Protein AF-A0A7C2PNK9-F1 (afdb_monomer)

Nearest PDB structures (foldseek):
  4p72-assembly1_A  TM=8.363E-01  e=4.942E-32  Pseudomonas aeruginosa PAO1
  7k9m-assembly1_B  TM=7.824E-01  e=2.332E-27  Mycobacterium tuberculosis H37Rv
  7db7-assembly1_B  TM=7.579E-01  e=1.182E-26  Mycobacterium tuberculosis H37Rv
  2rhs-assembly1_B  TM=7.890E-01  e=1.233E-25  Staphylococcus haemolyticus
  3bu2-assembly1_D  TM=7.038E-01  e=2.468E-10  Staphylococcus saprophyticus subsp. saprophyticus ATCC 15305 = NCTC 7292

Secondary structure (DSSP, 8-state):
-EEEHHHHTTTB--TT--HHHHHHHHHHTT-EEEEEEE--PPTTEEEEEEEEEEE-TT-TT-EEEEEE-SS-EEEEEE--GGGGG-SEEEEEETT-EETTTEE---EEETTEEE-EEEPPTGGGTPPP-SSSPPEE-GGGS---TT-BGGG-TTTS-EEEEEE--TT-GGGSSHHHHHHHHHHHTT-PBPPP-----------GGGTEEEEEES---EEEEEEEEE-S-B---HHHHHHHHHTT---S-HHHHHHHHHHHHH--EEEEEEGGGTEETTEEEEEEEEEETTEEEEEETTEEEEETTTEE-GGGB--TT-SEEEEEEEEE-HHHHHHHHHT-SS-----HHHHHHTT-----HHHHHHHHHHHHHHHB-

Solvent-accessible surface area (backbone atoms only — not comparable to full-atom values): 20351 Å² total; per-residue (Å²): 85,63,46,39,53,50,65,33,42,69,35,25,86,50,92,88,60,49,72,70,55,49,55,53,50,34,46,73,74,68,43,36,64,79,46,77,46,77,44,69,45,46,66,57,24,16,29,21,35,54,77,44,74,41,76,35,94,84,37,94,67,33,31,41,29,36,29,33,42,60,90,47,75,36,43,29,60,40,65,45,77,62,60,77,80,38,55,30,31,43,27,34,32,65,71,15,52,34,74,88,79,43,64,36,54,77,44,68,60,86,86,43,67,18,55,32,41,74,36,29,39,56,61,52,73,42,58,66,74,74,87,48,52,42,56,52,54,64,71,70,41,89,83,52,59,37,40,52,48,44,73,33,49,78,68,30,25,38,43,35,34,32,55,70,57,75,91,43,23,56,49,61,9,44,49,33,45,30,52,55,48,21,65,76,67,75,46,70,68,51,79,88,83,78,81,79,79,85,66,86,78,68,62,59,81,65,50,40,49,80,46,78,42,75,77,69,76,54,51,77,48,79,46,79,47,74,49,76,46,83,55,86,48,46,50,56,47,50,54,33,24,70,57,77,40,85,70,91,40,63,47,52,46,49,44,53,52,41,26,41,41,52,21,25,46,66,49,49,24,33,34,73,55,19,49,54,90,86,26,35,38,41,36,41,32,36,82,46,83,45,39,40,32,39,28,26,82,92,38,80,42,29,37,71,59,33,32,64,43,74,89,44,44,40,45,69,87,36,56,37,33,35,35,38,26,44,38,51,56,21,68,49,30,47,54,37,55,71,69,41,95,58,87,74,76,68,43,82,59,22,70,45,25,56,39,27,48,37,72,59,42,65,60,37,54,45,51,42,48,50,51,43,69,72,39,34,91

Foldseek 3Di:
DKDWPVLLCQWFPCPPPDPVNVQVLCVVLPFHWPDKDFQAFWPQFAKKFWPDWAQDPPDRQKIWTFIFQVVGTWTAIFRFPCPRVAGIFTKRFAQTQWPPRDGHHWDADPNRTHGTYGAAQVRRVAFHLDDGGQRADCLLHDRDRNHHPRVSCLSRIMMIDTDDDLLVLLLLASNSVSVSVCVSVVTHTDDDDFDDDDDPDPPQVQAEDEAEADDDQKDKDKDKDFFDDFFDHSSLSRVCSSVVHHDPFRLVSLQVSLCRHAQWHKFKFQQVQQDDPRYRYWYWYPPDFLWIFIHHPRDGQDTFQFDGDPNGGDTSPRRMMMMMTMAHQLVRNVVCQVPDPDHRHGDPSNSSRNSGTDRPSVSSVSSSVVVCVVGGD

Structure (mmCIF, N/CA/C/O backbone):
data_AF-A0A7C2PNK9-F1
#
_entry.id   AF-A0A7C2PNK9-F1
#
loop_
_atom_site.group_PDB
_atom_site.id
_atom_site.type_symbol
_atom_site.label_atom_id
_atom_site.label_alt_id
_atom_site.label_comp_id
_atom_site.label_asym_id
_atom_site.label_entity_id
_atom_site.label_seq_id
_atom_site.pdbx_PDB_ins_code
_atom_site.Cartn_x
_atom_site.Cartn_y
_atom_site.Cartn_z
_atom_site.occupancy
_atom_site.B_iso_or_equiv
_atom_site.auth_seq_id
_atom_site.auth_comp_id
_atom_site.auth_asym_id
_atom_site.auth_atom_id
_atom_site.pdbx_PDB_model_num
ATOM 1 N N . MET A 1 1 ? -13.463 3.975 -5.889 1.00 95.44 1 MET A N 1
ATOM 2 C CA . MET A 1 1 ? -12.648 2.917 -5.243 1.00 95.44 1 MET A CA 1
ATOM 3 C C . MET A 1 1 ? -11.762 2.353 -6.320 1.00 95.44 1 MET A C 1
ATOM 5 O O . MET A 1 1 ? -12.297 1.807 -7.272 1.00 95.44 1 MET A O 1
ATOM 9 N N . ILE A 1 2 ? -10.452 2.504 -6.193 1.00 98.38 2 ILE A N 1
ATOM 10 C CA . ILE A 1 2 ? -9.514 2.041 -7.213 1.00 98.38 2 ILE A CA 1
ATOM 11 C C . ILE A 1 2 ? -8.945 0.698 -6.765 1.00 98.38 2 ILE A C 1
ATOM 13 O O . ILE A 1 2 ? -8.563 0.546 -5.610 1.00 98.38 2 ILE A O 1
ATOM 17 N N . VAL A 1 3 ? -8.926 -0.284 -7.659 1.00 98.44 3 VAL A N 1
ATOM 18 C CA . VAL A 1 3 ? -8.288 -1.588 -7.447 1.00 98.44 3 VAL A CA 1
ATOM 19 C C . VAL A 1 3 ? -7.352 -1.876 -8.610 1.00 98.44 3 VAL A C 1
ATOM 21 O O . VAL A 1 3 ? -7.544 -1.350 -9.705 1.00 98.44 3 VAL A O 1
ATOM 24 N N . THR A 1 4 ? -6.368 -2.750 -8.412 1.00 98.38 4 THR A N 1
ATOM 25 C CA . THR A 1 4 ? -5.554 -3.242 -9.526 1.00 98.38 4 THR A CA 1
ATOM 26 C C . THR A 1 4 ? -5.746 -4.731 -9.735 1.00 98.38 4 THR A C 1
ATOM 28 O O . THR A 1 4 ? -6.053 -5.490 -8.807 1.00 98.38 4 THR A O 1
ATOM 31 N N . ARG A 1 5 ? -5.578 -5.172 -10.978 1.00 98.19 5 ARG A N 1
ATOM 32 C CA . ARG A 1 5 ? -5.739 -6.575 -11.343 1.00 98.19 5 ARG A CA 1
ATOM 33 C C . ARG A 1 5 ? -4.716 -7.458 -10.634 1.00 98.19 5 ARG A C 1
ATOM 35 O O . ARG A 1 5 ? -5.098 -8.538 -10.173 1.00 98.19 5 ARG A O 1
ATOM 42 N N . SER A 1 6 ? -3.455 -7.034 -10.505 1.00 97.81 6 SER A N 1
ATOM 43 C CA . SER A 1 6 ? -2.457 -7.803 -9.747 1.00 97.81 6 SER A CA 1
ATOM 44 C C . SER A 1 6 ? -2.820 -7.909 -8.263 1.00 97.81 6 SER A C 1
ATOM 46 O O . SER A 1 6 ? -2.675 -8.983 -7.685 1.00 97.81 6 SER A O 1
ATOM 48 N N . TRP A 1 7 ? -3.373 -6.849 -7.663 1.00 98.25 7 TRP A N 1
ATOM 49 C CA . TRP A 1 7 ? -3.745 -6.837 -6.246 1.00 98.25 7 TRP A CA 1
ATOM 50 C C . TRP A 1 7 ? -4.967 -7.712 -5.964 1.00 98.25 7 TRP A C 1
ATOM 52 O O . TRP A 1 7 ? -4.968 -8.495 -5.017 1.00 98.25 7 TRP A O 1
ATOM 62 N N . LEU A 1 8 ? -5.976 -7.684 -6.842 1.00 98.50 8 LEU A N 1
ATOM 63 C CA . LEU A 1 8 ? -7.078 -8.652 -6.807 1.00 98.50 8 LEU A CA 1
ATOM 64 C C . LEU A 1 8 ? -6.569 -10.088 -6.985 1.00 98.50 8 LEU A C 1
ATOM 66 O O . LEU A 1 8 ? -7.067 -11.008 -6.334 1.00 98.50 8 LEU A O 1
ATOM 70 N N . SER A 1 9 ? -5.551 -10.280 -7.831 1.00 97.44 9 SER A N 1
ATOM 71 C CA . SER A 1 9 ? -4.978 -11.599 -8.114 1.00 97.44 9 SER A CA 1
ATOM 72 C C . SER A 1 9 ? -4.300 -12.246 -6.898 1.00 97.44 9 SER A C 1
ATOM 74 O O . SER A 1 9 ? -4.051 -13.454 -6.907 1.00 97.44 9 SER A O 1
ATOM 76 N N . GLU A 1 10 ? -4.026 -11.492 -5.832 1.00 96.50 10 GLU A N 1
ATOM 77 C CA . GLU A 1 10 ? -3.555 -12.039 -4.552 1.00 96.50 10 GLU A CA 1
ATOM 78 C C . GLU A 1 10 ? -4.656 -12.803 -3.808 1.00 96.50 10 GLU A C 1
ATOM 80 O O . GLU A 1 10 ? -4.364 -13.767 -3.102 1.00 96.50 10 GLU A O 1
ATOM 85 N N . PHE A 1 11 ? -5.922 -12.438 -4.025 1.00 98.12 11 PHE A N 1
ATOM 86 C CA . PHE A 1 11 ? -7.077 -13.013 -3.333 1.00 98.12 11 PHE A CA 1
ATOM 87 C C . PHE A 1 11 ? -7.919 -13.940 -4.203 1.00 98.12 11 PHE A C 1
ATOM 89 O O . PHE A 1 11 ? -8.621 -14.791 -3.671 1.00 98.12 11 PHE A O 1
ATOM 96 N N . ILE A 1 12 ? -7.849 -13.823 -5.525 1.00 97.81 12 ILE A N 1
ATOM 97 C CA . ILE A 1 12 ? -8.567 -14.686 -6.472 1.00 97.81 12 ILE A CA 1
ATOM 98 C C . ILE A 1 12 ? -7.670 -15.002 -7.666 1.00 97.81 12 ILE A C 1
ATOM 100 O O . ILE A 1 12 ? -6.796 -14.222 -8.020 1.00 97.81 12 ILE A O 1
ATOM 104 N N . ASP A 1 13 ? -7.825 -16.161 -8.300 1.00 96.88 13 ASP A N 1
ATOM 105 C CA . ASP A 1 13 ? -7.152 -16.392 -9.584 1.00 96.88 13 ASP A CA 1
ATOM 106 C C . ASP A 1 13 ? -7.876 -15.597 -10.676 1.00 96.88 13 ASP A C 1
ATOM 108 O O . ASP A 1 13 ? -9.095 -15.693 -10.781 1.00 96.88 13 ASP A O 1
ATOM 112 N N . LEU A 1 14 ? -7.147 -14.832 -11.487 1.00 97.12 14 LEU A N 1
ATOM 113 C CA . LEU A 1 14 ? -7.670 -14.098 -12.645 1.00 97.12 14 LEU A CA 1
ATOM 114 C C . LEU A 1 14 ? -6.922 -14.441 -13.939 1.00 97.12 14 LEU A C 1
ATOM 116 O O . LEU A 1 14 ? -7.167 -13.812 -14.962 1.00 97.12 14 LEU A O 1
ATOM 120 N N . SER A 1 15 ? -6.010 -15.415 -13.924 1.00 94.94 15 SER A N 1
ATOM 121 C CA . SER A 1 15 ? -5.054 -15.675 -15.014 1.00 94.94 15 SER A CA 1
ATOM 122 C C . SER A 1 15 ? -5.686 -15.896 -16.399 1.00 94.94 15 SER A C 1
ATOM 124 O O . SER A 1 15 ? -5.103 -15.505 -17.408 1.00 94.94 15 SER A O 1
ATOM 126 N N . ASP A 1 16 ? -6.892 -16.453 -16.460 1.00 95.88 16 ASP A N 1
ATOM 127 C CA . ASP A 1 16 ? -7.677 -16.734 -17.670 1.00 95.88 16 ASP A CA 1
ATOM 128 C C . ASP A 1 16 ? -8.843 -15.747 -17.911 1.00 95.88 16 ASP A C 1
ATOM 130 O O . ASP A 1 16 ? -9.592 -15.895 -18.878 1.00 95.88 16 ASP A O 1
ATOM 134 N N . VAL A 1 17 ? -9.008 -14.725 -17.065 1.00 97.50 17 VAL A N 1
ATOM 135 C CA . VAL A 1 17 ? -10.112 -13.750 -17.153 1.00 97.50 17 VAL A CA 1
ATOM 136 C C . VAL A 1 17 ? -9.669 -12.520 -17.936 1.00 97.50 17 VAL A C 1
ATOM 138 O O . VAL A 1 17 ? -8.754 -11.823 -17.514 1.00 97.50 17 VAL A O 1
ATOM 141 N N . SER A 1 18 ? -10.326 -12.184 -19.047 1.00 97.81 18 SER A N 1
ATOM 142 C CA . SER A 1 18 ? -10.003 -10.957 -19.797 1.00 97.81 18 SER A CA 1
ATOM 143 C C . SER A 1 18 ? -10.492 -9.680 -19.099 1.00 97.81 18 SER A C 1
ATOM 145 O O . SER A 1 18 ? -11.443 -9.718 -18.319 1.00 97.81 18 SER A O 1
ATOM 147 N N . ASN A 1 19 ? -9.908 -8.527 -19.445 1.00 97.31 19 ASN A N 1
ATOM 148 C CA . ASN A 1 19 ? -10.374 -7.219 -18.963 1.00 97.31 19 ASN A CA 1
ATOM 149 C C . ASN A 1 19 ? -11.832 -6.918 -19.385 1.00 97.31 19 ASN A C 1
ATOM 151 O O . ASN A 1 19 ? -12.600 -6.408 -18.577 1.00 97.31 19 ASN A O 1
ATOM 155 N N . ASP A 1 20 ? -12.274 -7.334 -20.583 1.00 98.06 20 ASP A N 1
ATOM 156 C CA . ASP A 1 20 ? -13.695 -7.245 -20.999 1.00 98.06 20 ASP A CA 1
ATOM 157 C C . ASP A 1 20 ? -14.611 -8.115 -20.120 1.00 98.06 20 ASP A C 1
ATOM 159 O O . ASP A 1 20 ? -15.717 -7.702 -19.768 1.00 98.06 20 ASP A O 1
ATOM 163 N N . THR A 1 21 ? -14.144 -9.299 -19.711 1.00 98.12 21 THR A N 1
ATOM 164 C CA . THR A 1 21 ? -14.904 -10.154 -18.789 1.00 98.12 21 THR A CA 1
ATOM 165 C C . THR A 1 21 ? -15.002 -9.512 -17.412 1.00 98.12 21 THR A C 1
ATOM 167 O O . THR A 1 21 ? -16.094 -9.485 -16.846 1.00 98.12 21 THR A O 1
ATOM 170 N N . LEU A 1 22 ? -13.902 -8.953 -16.894 1.00 98.00 22 LEU A N 1
ATOM 171 C CA . LEU A 1 22 ? -13.904 -8.214 -15.630 1.00 98.00 22 LEU A CA 1
ATOM 172 C C . LEU A 1 22 ? -14.883 -7.041 -15.678 1.00 98.00 22 LEU A C 1
ATOM 174 O O . LEU A 1 22 ? -15.774 -6.972 -14.835 1.00 98.00 22 LEU A O 1
ATOM 178 N N . TYR A 1 23 ? -14.785 -6.190 -16.704 1.00 98.50 23 TYR A N 1
ATOM 179 C CA . TYR A 1 23 ? -15.671 -5.041 -16.894 1.00 98.50 23 TYR A CA 1
ATOM 180 C C . TYR A 1 23 ? -17.149 -5.446 -16.850 1.00 98.50 23 TYR A C 1
ATOM 182 O O . TYR A 1 23 ? -17.943 -4.879 -16.098 1.00 98.50 23 TYR A O 1
ATOM 190 N N . ARG A 1 24 ? -17.535 -6.466 -17.627 1.00 98.50 24 ARG A N 1
ATOM 191 C CA . ARG A 1 24 ? -18.927 -6.942 -17.664 1.00 98.50 24 ARG A CA 1
ATOM 192 C C . ARG A 1 24 ? -19.367 -7.554 -16.342 1.00 98.50 24 ARG A C 1
ATOM 194 O O . ARG A 1 24 ? -20.515 -7.366 -15.953 1.00 98.50 24 ARG A O 1
ATOM 201 N N . THR A 1 25 ? -18.479 -8.290 -15.678 1.00 98.50 25 THR A N 1
ATOM 202 C CA . THR A 1 25 ? -18.789 -8.976 -14.420 1.00 98.50 25 THR A CA 1
ATOM 203 C C . THR A 1 25 ? -19.032 -7.971 -13.304 1.00 98.50 25 THR A C 1
ATOM 205 O O . THR A 1 25 ? -20.065 -8.058 -12.649 1.00 98.50 25 THR A O 1
ATOM 208 N N . PHE A 1 26 ? -18.151 -6.979 -13.145 1.00 98.56 26 PHE A N 1
ATOM 209 C CA . PHE A 1 26 ? -18.307 -5.907 -12.161 1.00 98.56 26 PHE A CA 1
ATOM 210 C C . PHE A 1 26 ? -19.634 -5.158 -12.333 1.00 98.56 26 PHE A C 1
ATOM 212 O O . PHE A 1 26 ? -20.442 -5.100 -11.402 1.00 98.56 26 PHE A O 1
ATOM 219 N N . ASN A 1 27 ? -19.931 -4.710 -13.556 1.00 98.19 27 ASN A N 1
ATOM 220 C CA . ASN A 1 27 ? -21.195 -4.037 -13.851 1.00 98.19 27 ASN A CA 1
ATOM 221 C C . ASN A 1 27 ? -22.419 -4.940 -13.593 1.00 98.19 27 ASN A C 1
ATOM 223 O O . ASN A 1 27 ? -23.444 -4.472 -13.099 1.00 98.19 27 ASN A O 1
ATOM 227 N N . ALA A 1 28 ? -22.326 -6.245 -13.877 1.00 98.12 28 ALA A N 1
ATOM 228 C CA . ALA A 1 28 ? -23.419 -7.190 -13.638 1.00 98.12 28 ALA A CA 1
ATOM 229 C C . ALA A 1 28 ? -23.713 -7.431 -12.146 1.00 98.12 28 ALA A C 1
ATOM 231 O O . ALA A 1 28 ? -24.853 -7.747 -11.803 1.00 98.12 28 ALA A O 1
ATOM 232 N N . ILE A 1 29 ? -22.718 -7.271 -11.266 1.00 97.31 29 ILE A N 1
ATOM 233 C CA . ILE A 1 29 ? -22.869 -7.423 -9.808 1.00 97.31 29 ILE A CA 1
ATOM 234 C C . ILE A 1 29 ? -23.068 -6.088 -9.073 1.00 97.31 29 ILE A C 1
ATOM 236 O O . ILE A 1 29 ? -23.098 -6.055 -7.844 1.00 97.31 29 ILE A O 1
ATOM 240 N N . GLY A 1 30 ? -23.254 -4.991 -9.814 1.00 96.69 30 GLY A N 1
ATOM 241 C CA . GLY A 1 30 ? -23.525 -3.666 -9.251 1.00 96.69 30 GLY A CA 1
ATOM 242 C C . GLY A 1 30 ? -22.294 -2.954 -8.687 1.00 96.69 30 GLY A C 1
ATOM 243 O O . GLY A 1 30 ? -22.448 -2.047 -7.873 1.00 96.69 30 GLY A O 1
ATOM 244 N N . LEU A 1 31 ? -21.092 -3.369 -9.095 1.00 97.94 31 LEU A N 1
ATOM 245 C CA . LEU A 1 31 ? -19.854 -2.612 -8.917 1.00 97.94 31 LEU A CA 1
ATOM 246 C C . LEU A 1 31 ? -19.589 -1.881 -10.237 1.00 97.94 31 LEU A C 1
ATOM 248 O O . LEU A 1 31 ? -18.969 -2.430 -11.142 1.00 97.94 31 LEU A O 1
ATOM 252 N N . GLU A 1 32 ? -20.169 -0.695 -10.397 1.00 98.06 32 GLU A N 1
ATOM 253 C CA . GLU A 1 32 ? -20.086 0.065 -11.648 1.00 98.06 32 GLU A CA 1
ATOM 254 C C . GLU A 1 32 ? -18.635 0.457 -11.937 1.00 9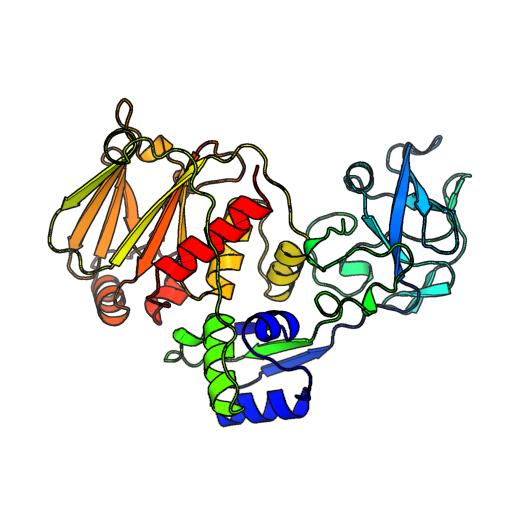8.06 32 GLU A C 1
ATOM 256 O O . GLU A 1 32 ? -17.946 0.978 -11.062 1.00 98.06 32 GLU A O 1
ATOM 261 N N . VAL A 1 33 ? -18.165 0.149 -13.148 1.00 98.50 33 VAL A N 1
ATOM 262 C CA . VAL A 1 33 ? -16.792 0.455 -13.573 1.00 98.50 33 VAL A CA 1
ATOM 263 C C . VAL A 1 33 ? -16.795 1.800 -14.281 1.00 98.50 33 VAL A C 1
ATOM 265 O O . VAL A 1 33 ? -17.358 1.897 -15.374 1.00 98.50 33 VAL A O 1
ATOM 268 N N . ASP A 1 34 ? -16.136 2.791 -13.687 1.00 98.19 34 ASP A N 1
ATOM 269 C CA . ASP A 1 34 ? -15.925 4.101 -14.309 1.00 98.19 34 ASP A CA 1
ATOM 270 C C . ASP A 1 34 ? -14.819 4.024 -15.367 1.00 98.19 34 ASP A C 1
ATOM 272 O O . ASP A 1 34 ? -15.017 4.384 -16.530 1.00 98.19 34 ASP A O 1
ATOM 276 N N . SER A 1 35 ? -13.676 3.435 -15.000 1.00 98.06 35 SER A N 1
ATOM 277 C CA . SER A 1 35 ? -12.520 3.298 -15.884 1.00 98.06 35 SER A CA 1
ATOM 278 C C . SER A 1 35 ? -11.814 1.944 -15.739 1.00 98.06 35 SER A C 1
ATOM 280 O O . SER A 1 35 ? -11.832 1.290 -14.693 1.00 98.06 35 SER A O 1
ATOM 282 N N . ILE A 1 36 ? -11.209 1.500 -16.845 1.00 98.12 36 ILE A N 1
ATOM 283 C CA . ILE A 1 36 ? -10.241 0.400 -16.894 1.00 98.12 36 ILE A CA 1
ATOM 284 C C . ILE A 1 36 ? -9.057 0.898 -17.720 1.00 98.12 36 ILE A C 1
ATOM 286 O O . ILE A 1 36 ? -9.215 1.233 -18.896 1.00 98.12 36 ILE A O 1
ATOM 290 N N . GLU A 1 37 ? -7.884 0.963 -17.102 1.00 97.12 37 GLU A N 1
ATOM 291 C CA . GLU A 1 37 ? -6.675 1.507 -17.716 1.00 97.12 37 GLU A CA 1
ATOM 292 C C . GLU A 1 37 ? -5.526 0.507 -17.603 1.00 97.12 37 GLU A C 1
ATOM 294 O O . GLU A 1 37 ? -5.205 0.011 -16.524 1.00 97.12 37 GLU A O 1
ATOM 299 N N . GLU A 1 38 ? -4.913 0.179 -18.739 1.00 96.81 38 GLU A N 1
ATOM 300 C CA . GLU A 1 38 ? -3.736 -0.687 -18.789 1.00 96.81 38 GLU A CA 1
ATOM 301 C C . GLU A 1 38 ? -2.473 0.170 -18.741 1.00 96.81 38 GLU A C 1
ATOM 303 O O . GLU A 1 38 ? -2.228 0.994 -19.626 1.00 96.81 38 GLU A O 1
ATOM 308 N N . ILE A 1 39 ? -1.656 -0.051 -17.716 1.00 96.12 39 ILE A N 1
ATOM 309 C CA . ILE A 1 39 ? -0.354 0.582 -17.580 1.00 96.12 39 ILE A CA 1
ATOM 310 C C . ILE A 1 39 ? 0.655 -0.241 -18.369 1.00 96.12 39 ILE A C 1
ATOM 312 O O . ILE A 1 39 ? 0.912 -1.407 -18.076 1.00 96.12 39 ILE A O 1
ATOM 316 N N . THR A 1 40 ? 1.271 0.388 -19.364 1.00 95.69 40 THR A N 1
ATOM 317 C CA . THR A 1 40 ? 2.342 -0.225 -20.152 1.00 95.69 40 THR A CA 1
ATOM 318 C C . THR A 1 40 ? 3.659 0.475 -19.879 1.00 95.69 40 THR A C 1
ATOM 320 O O . THR A 1 40 ? 3.746 1.697 -20.006 1.00 95.69 40 THR A O 1
ATOM 323 N N . ILE A 1 41 ? 4.704 -0.296 -19.593 1.00 97.50 41 ILE A N 1
ATOM 324 C CA . ILE A 1 41 ? 6.066 0.231 -19.508 1.00 97.50 41 ILE A CA 1
ATOM 325 C C . ILE A 1 41 ? 6.714 0.178 -20.899 1.00 97.50 41 ILE A C 1
ATOM 327 O O . ILE A 1 41 ? 6.580 -0.842 -21.580 1.00 97.50 41 ILE A O 1
ATOM 331 N N . PRO A 1 42 ? 7.407 1.243 -21.349 1.00 96.94 42 PRO A N 1
ATOM 332 C CA . PRO A 1 42 ? 8.075 1.238 -22.644 1.00 96.94 42 PRO A CA 1
ATOM 333 C C . PRO A 1 42 ? 9.082 0.097 -22.805 1.00 96.94 42 PRO A C 1
ATOM 335 O O . PRO A 1 42 ? 9.810 -0.233 -21.871 1.00 96.94 42 PRO A O 1
ATOM 338 N N . GLU A 1 43 ? 9.187 -0.441 -24.022 1.00 96.88 43 GLU A N 1
ATOM 339 C CA . GLU A 1 43 ? 10.230 -1.412 -24.366 1.00 96.88 43 GLU A CA 1
ATOM 340 C C . GLU A 1 43 ? 11.635 -0.840 -24.111 1.00 96.88 43 GLU A C 1
ATOM 342 O O . GLU A 1 43 ? 11.892 0.355 -24.322 1.00 96.88 43 GLU A O 1
ATOM 347 N N . LYS A 1 44 ? 12.576 -1.726 -23.765 1.00 97.81 44 LYS A N 1
ATOM 348 C CA . LYS A 1 44 ? 13.977 -1.429 -23.435 1.00 97.81 44 LYS A CA 1
ATOM 349 C C . LYS A 1 44 ? 14.165 -0.647 -22.138 1.00 97.81 44 LYS A C 1
ATOM 351 O O . LYS A 1 44 ? 15.241 -0.057 -21.934 1.00 97.81 44 LYS A O 1
ATOM 356 N N . VAL A 1 45 ? 13.151 -0.655 -21.278 1.00 98.50 45 VAL A N 1
ATOM 357 C CA . VAL A 1 45 ? 13.249 -0.222 -19.887 1.00 98.50 45 VAL A CA 1
ATOM 358 C C . VAL A 1 45 ? 13.424 -1.469 -19.038 1.00 98.50 45 VAL A C 1
ATOM 360 O O . VAL A 1 45 ? 12.497 -2.252 -18.862 1.00 98.50 45 VAL A O 1
ATOM 363 N N . VAL A 1 46 ? 14.631 -1.665 -18.520 1.00 98.62 46 VAL A N 1
ATOM 364 C CA . VAL A 1 46 ? 15.029 -2.916 -17.867 1.00 98.62 46 VAL A CA 1
ATOM 365 C C . VAL A 1 46 ? 15.422 -2.704 -16.412 1.00 98.62 46 VAL A C 1
ATOM 367 O O . VAL A 1 46 ? 15.789 -1.596 -16.013 1.00 98.62 46 VAL A O 1
ATOM 370 N N . ILE A 1 47 ? 15.411 -3.784 -15.633 1.00 98.69 47 ILE A N 1
ATOM 371 C CA . ILE A 1 47 ? 15.990 -3.808 -14.288 1.00 98.69 47 ILE A CA 1
ATOM 372 C C . ILE A 1 47 ? 17.506 -3.611 -14.393 1.00 98.69 47 ILE A C 1
ATOM 374 O O . ILE A 1 47 ? 18.215 -4.423 -14.993 1.00 98.69 47 ILE A O 1
ATOM 378 N N . GLY A 1 48 ? 18.017 -2.533 -13.806 1.00 98.56 48 GLY A N 1
ATOM 379 C CA . GLY A 1 48 ? 19.444 -2.253 -13.705 1.00 98.56 48 GLY A CA 1
ATOM 380 C C . GLY A 1 48 ? 19.954 -2.448 -12.284 1.00 98.56 48 GLY A C 1
ATOM 381 O O . GLY A 1 48 ? 19.323 -1.979 -11.343 1.00 98.56 48 GLY A O 1
ATOM 382 N N . LYS A 1 49 ? 21.119 -3.085 -12.128 1.00 98.62 49 LYS A N 1
ATOM 383 C CA . LYS A 1 49 ? 21.822 -3.195 -10.841 1.00 98.62 49 LYS A CA 1
ATOM 384 C C . LYS A 1 49 ? 22.975 -2.204 -10.771 1.00 98.62 49 LYS A C 1
ATOM 386 O O . LYS A 1 49 ? 23.889 -2.254 -11.600 1.00 98.62 49 LYS A O 1
ATOM 391 N N . ILE A 1 50 ? 22.967 -1.317 -9.783 1.00 98.38 50 ILE A N 1
ATOM 392 C CA . ILE A 1 50 ? 24.043 -0.346 -9.577 1.00 98.38 50 ILE A CA 1
ATOM 393 C C . ILE A 1 50 ? 25.271 -1.077 -9.018 1.00 98.38 50 ILE A C 1
ATOM 395 O O . ILE A 1 50 ? 25.241 -1.677 -7.950 1.00 98.38 50 ILE A O 1
ATOM 399 N N . LEU A 1 51 ? 26.377 -1.033 -9.764 1.00 98.25 51 LEU A N 1
ATOM 400 C CA . LEU A 1 51 ? 27.666 -1.607 -9.364 1.0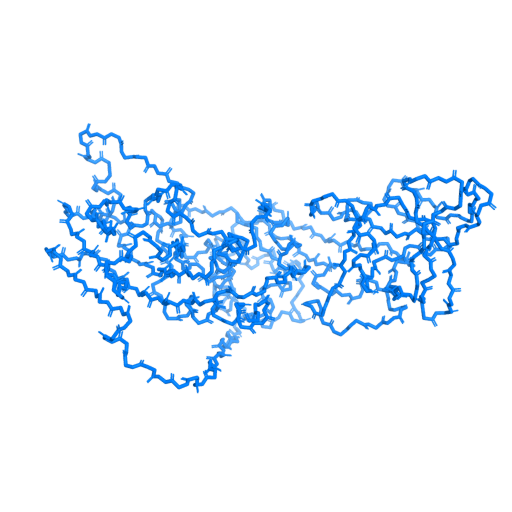0 98.25 51 LEU A CA 1
ATOM 401 C C . LEU A 1 51 ? 28.533 -0.594 -8.609 1.00 98.25 51 LEU A C 1
ATOM 403 O O . LEU A 1 51 ? 29.324 -0.965 -7.746 1.00 98.25 51 LEU A O 1
ATOM 407 N N . SER A 1 52 ? 28.429 0.684 -8.975 1.00 97.75 52 SER A N 1
ATOM 408 C CA . SER A 1 52 ? 29.099 1.793 -8.292 1.00 97.75 52 SER A CA 1
ATOM 409 C C . SER A 1 52 ? 28.408 3.113 -8.616 1.00 97.75 52 SER A C 1
ATOM 411 O O . SER A 1 52 ? 28.037 3.330 -9.771 1.00 97.75 52 SER A O 1
ATOM 413 N N . CYS A 1 53 ? 28.325 4.019 -7.645 1.00 97.38 53 CYS A N 1
ATOM 414 C CA . CYS A 1 53 ? 27.816 5.375 -7.823 1.00 97.38 53 CYS A CA 1
ATOM 415 C C . CYS A 1 53 ? 28.827 6.382 -7.257 1.00 97.38 53 CYS A C 1
ATOM 417 O O . CYS A 1 53 ? 29.109 6.377 -6.061 1.00 97.38 53 CYS A O 1
ATOM 419 N N . GLU A 1 54 ? 29.397 7.227 -8.117 1.00 96.44 54 GLU A N 1
ATOM 420 C CA . GLU A 1 54 ? 30.405 8.226 -7.742 1.00 96.44 54 GLU A CA 1
ATOM 421 C C . GLU A 1 54 ? 29.915 9.641 -8.069 1.00 96.44 54 GLU A C 1
ATOM 423 O O . GLU A 1 54 ? 29.167 9.849 -9.022 1.00 96.44 54 GLU A O 1
ATOM 428 N N . LYS A 1 55 ? 30.363 10.648 -7.313 1.00 96.69 55 LYS A N 1
ATOM 429 C CA . LYS A 1 55 ? 30.081 12.055 -7.636 1.00 96.69 55 LYS A CA 1
ATOM 430 C C . LYS A 1 55 ? 30.672 12.429 -8.995 1.00 96.69 55 LYS A C 1
ATOM 432 O O . LYS A 1 55 ? 31.809 12.079 -9.309 1.00 96.69 55 LYS A O 1
ATOM 437 N N . HIS A 1 56 ? 29.928 13.205 -9.778 1.00 95.69 56 HIS A N 1
ATOM 438 C CA . HIS A 1 56 ? 30.419 13.701 -11.057 1.00 95.69 56 HIS A CA 1
ATOM 439 C C . HIS A 1 56 ? 31.593 14.684 -10.856 1.00 95.69 56 HIS A C 1
ATOM 441 O O . HIS A 1 56 ? 31.475 15.612 -10.054 1.00 95.69 56 HIS A O 1
ATOM 447 N N . PRO A 1 57 ? 32.706 14.556 -11.609 1.00 93.25 57 PRO A N 1
ATOM 448 C CA . PRO A 1 57 ? 33.918 15.359 -11.395 1.00 93.25 57 PRO A CA 1
ATOM 449 C C . PRO A 1 57 ? 33.694 16.868 -11.582 1.00 93.25 57 PRO A C 1
ATOM 451 O O . PRO A 1 57 ? 34.255 17.672 -10.846 1.00 93.25 57 PRO A O 1
ATOM 454 N N . ASP A 1 58 ? 32.837 17.241 -12.538 1.00 92.12 58 ASP A N 1
ATOM 455 C CA . ASP A 1 58 ? 32.562 18.638 -12.908 1.00 92.12 58 ASP A CA 1
ATOM 456 C C . ASP A 1 58 ? 31.126 19.120 -12.568 1.00 92.12 58 ASP A C 1
ATOM 458 O O . ASP A 1 58 ? 30.628 20.085 -13.171 1.00 92.12 58 ASP A O 1
ATOM 462 N N . ALA A 1 59 ? 30.405 18.429 -11.664 1.00 92.00 59 ALA A N 1
ATOM 463 C CA . ALA A 1 59 ? 29.030 18.794 -11.283 1.00 92.00 59 ALA A CA 1
ATOM 464 C C . ALA A 1 59 ? 28.583 18.281 -9.904 1.00 92.00 59 ALA A C 1
ATOM 466 O O . ALA A 1 59 ? 28.437 17.083 -9.695 1.00 92.00 59 ALA A O 1
ATOM 467 N N . ASP A 1 60 ? 28.210 19.194 -9.004 1.00 89.38 60 ASP A N 1
ATOM 468 C CA . ASP A 1 60 ? 27.855 18.838 -7.619 1.00 89.38 60 ASP A CA 1
ATOM 469 C C . ASP A 1 60 ? 26.541 18.057 -7.465 1.00 89.38 60 ASP A C 1
ATOM 471 O O . ASP A 1 60 ? 26.374 17.326 -6.483 1.00 89.38 60 ASP A O 1
ATOM 475 N N . LYS A 1 61 ? 25.616 18.244 -8.419 1.00 92.50 61 LYS A N 1
ATOM 476 C CA . LYS A 1 61 ? 24.261 17.663 -8.439 1.00 92.50 61 LYS A CA 1
ATOM 477 C C . LYS A 1 61 ? 24.132 16.411 -9.311 1.00 92.50 61 LYS A C 1
ATOM 479 O O . LYS A 1 61 ? 23.025 15.924 -9.483 1.00 92.50 61 LYS A O 1
ATOM 484 N N . LEU A 1 62 ? 25.218 15.946 -9.927 1.00 95.94 62 LEU A N 1
ATOM 485 C CA . LEU A 1 62 ? 25.189 14.761 -10.780 1.00 95.94 62 LEU A CA 1
ATOM 486 C C . LEU A 1 62 ? 26.029 13.652 -10.158 1.00 95.94 62 LEU A C 1
ATOM 488 O O . LEU A 1 62 ? 27.076 13.901 -9.557 1.00 95.94 62 LEU A O 1
ATOM 492 N N . ASN A 1 63 ? 25.584 12.427 -10.381 1.00 97.19 63 ASN A N 1
ATOM 493 C CA . ASN A 1 63 ? 26.281 11.204 -10.041 1.00 97.19 63 ASN A CA 1
ATOM 494 C C . ASN A 1 63 ? 26.576 10.422 -11.324 1.00 97.19 63 ASN A C 1
ATOM 496 O O . ASN A 1 63 ? 25.815 10.473 -12.289 1.00 97.19 63 ASN A O 1
ATOM 500 N N . VAL A 1 64 ? 27.702 9.719 -11.344 1.00 97.69 64 VAL A N 1
ATOM 501 C CA . VAL A 1 64 ? 28.125 8.823 -12.418 1.00 97.69 64 VAL A CA 1
ATOM 502 C C . VAL A 1 64 ? 27.983 7.400 -11.898 1.00 97.69 64 VAL A C 1
ATOM 504 O O . VAL A 1 64 ? 28.742 6.954 -11.036 1.00 97.69 64 VAL A O 1
ATOM 507 N N . CYS A 1 65 ? 26.991 6.692 -12.421 1.00 98.12 65 CYS A N 1
ATOM 508 C CA . CYS A 1 65 ? 26.665 5.335 -12.020 1.00 98.12 65 CYS A CA 1
ATOM 509 C C . CYS A 1 65 ? 27.218 4.346 -13.053 1.00 98.12 65 CYS A C 1
ATOM 511 O O . CYS A 1 65 ? 27.070 4.548 -14.260 1.00 98.12 65 CYS A O 1
ATOM 513 N N . LYS A 1 66 ? 27.828 3.251 -12.592 1.00 98.38 66 LYS A N 1
ATOM 514 C CA . LYS A 1 66 ? 28.051 2.053 -13.412 1.00 98.38 66 LYS A CA 1
ATOM 515 C C . LYS A 1 66 ? 26.941 1.073 -13.097 1.00 98.38 66 LYS A C 1
ATOM 517 O O . LYS A 1 66 ? 26.840 0.628 -11.958 1.00 98.38 66 LYS A O 1
ATOM 522 N N . ILE A 1 67 ? 26.126 0.754 -14.091 1.00 98.62 67 ILE A N 1
ATOM 523 C CA . ILE A 1 67 ? 24.918 -0.050 -13.913 1.00 98.62 67 ILE A CA 1
ATOM 524 C C . ILE A 1 67 ? 25.006 -1.268 -14.825 1.00 98.62 67 ILE A C 1
ATOM 526 O O . ILE A 1 67 ? 25.283 -1.128 -16.017 1.00 98.62 67 ILE A O 1
ATOM 530 N N . ASP A 1 68 ? 24.825 -2.461 -14.270 1.00 98.62 68 ASP A N 1
ATOM 531 C CA . ASP A 1 68 ? 24.623 -3.675 -15.055 1.00 98.62 68 ASP A CA 1
ATOM 532 C C . ASP A 1 68 ? 23.170 -3.729 -15.526 1.00 98.62 68 ASP A C 1
ATOM 534 O O . ASP A 1 68 ? 22.254 -3.638 -14.714 1.00 98.62 68 ASP A O 1
ATOM 538 N N . VAL A 1 69 ? 22.969 -3.855 -16.835 1.00 98.19 69 VAL A N 1
ATOM 539 C CA . VAL A 1 69 ? 21.648 -3.968 -17.474 1.00 98.19 69 VAL A CA 1
ATOM 540 C C . VAL A 1 69 ? 21.467 -5.340 -18.139 1.00 98.19 69 VAL A C 1
ATOM 542 O O . VAL A 1 69 ? 20.740 -5.477 -19.122 1.00 98.19 69 VAL A O 1
ATOM 545 N N . GLY A 1 70 ? 22.223 -6.350 -17.692 1.00 97.31 70 GLY A N 1
ATOM 546 C CA . GLY A 1 70 ? 22.167 -7.748 -18.137 1.00 97.31 70 GLY A CA 1
ATOM 547 C C . GLY A 1 70 ? 22.914 -7.990 -19.450 1.00 97.31 70 GLY A C 1
ATOM 548 O O . GLY A 1 70 ? 23.696 -8.930 -19.576 1.00 97.31 70 GLY A O 1
ATOM 549 N N . SER A 1 71 ? 22.781 -7.074 -20.414 1.00 95.50 71 SER A N 1
ATOM 550 C CA . SER A 1 71 ? 23.586 -7.040 -21.649 1.00 95.50 71 SER A CA 1
ATOM 551 C C . SER A 1 71 ? 24.989 -6.430 -21.460 1.00 95.50 71 SER A C 1
ATOM 553 O O . SER A 1 71 ? 25.702 -6.142 -22.430 1.00 95.50 71 SER A O 1
ATOM 555 N N . GLY A 1 72 ? 25.387 -6.199 -20.208 1.00 96.44 72 GLY A N 1
ATOM 556 C CA . GLY A 1 72 ? 26.672 -5.648 -19.799 1.00 96.44 72 GLY A CA 1
ATOM 557 C C . GLY A 1 72 ? 26.547 -4.327 -19.047 1.00 96.44 72 GLY A C 1
ATOM 558 O O . GLY A 1 72 ? 25.482 -3.723 -18.960 1.00 96.44 72 GLY A O 1
ATOM 559 N N . THR A 1 73 ? 27.677 -3.851 -18.534 1.00 98.00 73 THR A N 1
ATOM 560 C CA . THR A 1 73 ? 27.743 -2.614 -17.752 1.00 98.00 73 THR A CA 1
ATOM 561 C C . THR A 1 73 ? 27.655 -1.372 -18.640 1.00 98.00 73 THR A C 1
ATOM 563 O O . THR A 1 73 ? 28.273 -1.318 -19.708 1.00 98.00 73 THR A O 1
ATOM 566 N N . ARG A 1 74 ? 26.914 -0.361 -18.186 1.00 97.88 74 ARG A N 1
ATOM 567 C CA . ARG A 1 74 ? 26.780 0.962 -18.810 1.00 97.88 74 ARG A CA 1
ATOM 568 C C . ARG A 1 74 ? 27.149 2.051 -17.813 1.00 97.88 74 ARG A C 1
ATOM 570 O O . ARG A 1 74 ? 26.899 1.911 -16.617 1.00 97.88 74 ARG A O 1
ATOM 577 N N . GLN A 1 75 ? 27.741 3.132 -18.310 1.00 98.38 75 GLN A N 1
ATOM 578 C CA . GLN A 1 75 ? 27.928 4.351 -17.526 1.00 98.38 75 GLN A CA 1
ATOM 579 C C . GLN A 1 75 ? 26.730 5.268 -17.758 1.00 98.38 75 GLN A C 1
ATOM 581 O O . GLN A 1 75 ? 26.446 5.617 -18.901 1.00 98.38 75 GLN A O 1
ATOM 586 N N . ILE A 1 76 ? 26.026 5.648 -16.696 1.00 98.31 76 ILE A N 1
ATOM 587 C CA . ILE A 1 76 ? 24.831 6.492 -16.769 1.00 98.31 76 ILE A CA 1
ATOM 588 C C . ILE A 1 76 ? 24.981 7.636 -15.772 1.00 98.31 76 ILE A C 1
ATOM 590 O O . ILE A 1 76 ? 25.302 7.418 -14.605 1.00 98.31 76 ILE A O 1
ATOM 594 N N . VAL A 1 77 ? 24.776 8.865 -16.242 1.00 97.56 77 VAL A N 1
ATOM 595 C CA . VAL A 1 77 ? 24.806 10.059 -15.394 1.00 97.56 77 VAL A CA 1
ATOM 596 C C . VAL A 1 77 ? 23.399 10.316 -14.865 1.00 97.56 77 VAL A C 1
ATOM 598 O O . VAL A 1 77 ? 22.482 10.544 -15.650 1.00 97.56 77 VAL A O 1
ATOM 601 N N . CYS A 1 78 ? 23.230 10.302 -13.544 1.00 96.81 78 CYS A N 1
ATOM 602 C CA . CYS A 1 78 ? 21.949 10.515 -12.874 1.00 96.81 78 CYS A CA 1
ATOM 603 C C . CYS A 1 78 ? 21.989 11.788 -12.019 1.00 96.81 78 CYS A C 1
ATOM 605 O O . CYS A 1 78 ? 22.976 12.053 -11.334 1.00 96.81 78 CYS A O 1
ATOM 607 N N . GLY A 1 79 ? 20.925 12.592 -12.072 1.00 95.56 79 GLY A N 1
ATOM 608 C CA . GLY A 1 79 ? 20.788 13.812 -11.267 1.00 95.56 79 GLY A CA 1
ATOM 609 C C . GLY A 1 79 ? 19.970 13.644 -9.987 1.00 95.56 79 GLY A C 1
ATOM 610 O O . GLY A 1 79 ? 19.923 14.572 -9.182 1.00 95.56 79 GLY A O 1
ATOM 611 N N . ALA A 1 80 ? 19.313 12.498 -9.799 1.00 95.50 80 ALA A N 1
ATOM 612 C CA . ALA A 1 80 ? 18.498 12.250 -8.619 1.00 95.50 80 ALA A CA 1
ATOM 613 C C . ALA A 1 80 ? 19.387 11.998 -7.397 1.00 95.50 80 ALA A C 1
ATOM 615 O O . ALA A 1 80 ? 20.384 11.278 -7.477 1.00 95.50 80 ALA A O 1
ATOM 616 N N . ALA A 1 81 ? 19.038 12.616 -6.267 1.00 93.88 81 ALA A N 1
ATOM 617 C CA . ALA A 1 81 ? 19.819 12.499 -5.040 1.00 93.88 81 ALA A CA 1
ATOM 618 C C . ALA A 1 81 ? 19.753 11.078 -4.459 1.00 93.88 81 ALA A C 1
ATOM 620 O O . ALA A 1 81 ? 20.781 10.563 -4.032 1.00 93.88 81 ALA A O 1
ATOM 621 N N . ASN A 1 82 ? 18.585 10.433 -4.539 1.00 94.44 82 ASN A N 1
ATOM 622 C CA . ASN A 1 82 ? 18.308 9.095 -4.008 1.00 94.44 82 ASN A CA 1
ATOM 623 C C . ASN A 1 82 ? 18.969 7.943 -4.794 1.00 94.44 82 ASN A C 1
ATOM 625 O O . ASN A 1 82 ? 18.889 6.792 -4.384 1.00 94.44 82 ASN A O 1
ATOM 629 N N . VAL A 1 83 ? 19.669 8.221 -5.903 1.00 95.62 83 VAL A N 1
ATOM 630 C CA . VAL A 1 83 ? 20.389 7.180 -6.664 1.00 95.62 83 VAL A CA 1
ATOM 631 C C . VAL A 1 83 ? 21.544 6.553 -5.872 1.00 95.62 83 VAL A C 1
ATOM 633 O O . VAL A 1 83 ? 21.988 5.456 -6.194 1.00 95.62 83 VAL A O 1
ATOM 636 N N . VAL A 1 84 ? 22.056 7.253 -4.853 1.00 93.62 84 VAL A N 1
ATOM 637 C CA . VAL A 1 84 ? 23.173 6.774 -4.022 1.00 93.62 84 VAL A CA 1
ATOM 638 C C . VAL A 1 84 ? 22.762 5.662 -3.057 1.00 93.62 84 VAL A C 1
ATOM 640 O O . VAL A 1 84 ? 23.621 4.887 -2.647 1.00 93.62 84 VAL A O 1
ATOM 643 N N . ASP A 1 85 ? 21.469 5.575 -2.747 1.00 91.75 85 ASP A N 1
ATOM 644 C CA . ASP A 1 85 ? 20.887 4.607 -1.814 1.00 91.75 85 ASP A CA 1
ATOM 645 C C . ASP A 1 85 ? 20.268 3.401 -2.546 1.00 91.75 85 ASP A C 1
ATOM 647 O O . ASP A 1 85 ? 19.749 2.481 -1.920 1.00 91.75 85 ASP A O 1
ATOM 651 N N . ALA A 1 86 ? 20.317 3.394 -3.882 1.00 94.88 86 ALA A N 1
ATOM 652 C CA . ALA A 1 86 ? 19.651 2.403 -4.713 1.00 94.88 86 ALA A CA 1
ATOM 653 C C . ALA A 1 86 ? 20.574 1.227 -5.078 1.00 94.88 86 ALA A C 1
ATOM 655 O O . ALA A 1 86 ? 21.702 1.417 -5.539 1.00 94.88 86 ALA A O 1
ATOM 656 N N . GLU A 1 87 ? 20.064 -0.002 -4.951 1.00 96.50 87 GLU A N 1
ATOM 657 C CA . GLU A 1 87 ? 20.711 -1.201 -5.504 1.00 96.50 87 GLU A CA 1
ATOM 658 C C . GLU A 1 87 ? 20.151 -1.544 -6.891 1.00 96.50 87 GLU A C 1
ATOM 660 O O . GLU A 1 87 ? 20.920 -1.735 -7.840 1.00 96.50 87 GLU A O 1
ATOM 665 N N . TYR A 1 88 ? 18.822 -1.580 -7.018 1.00 98.31 88 TYR A N 1
ATOM 666 C CA . TYR A 1 88 ? 18.117 -1.841 -8.269 1.00 98.31 88 TYR A CA 1
ATOM 667 C C . TYR A 1 88 ? 17.285 -0.636 -8.695 1.00 98.31 88 TYR A C 1
ATOM 669 O O . TYR A 1 88 ? 16.656 0.032 -7.877 1.00 98.31 88 TYR A O 1
ATOM 677 N N . VAL A 1 89 ? 17.290 -0.353 -9.996 1.00 98.25 89 VAL A N 1
ATOM 678 C CA . VAL A 1 89 ? 16.607 0.802 -10.588 1.00 98.25 89 VAL A CA 1
ATOM 679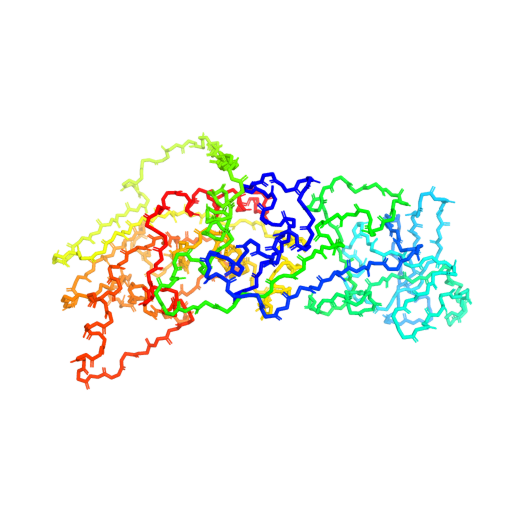 C C . VAL A 1 89 ? 16.021 0.458 -11.954 1.00 98.25 89 VAL A C 1
ATOM 681 O O . VAL A 1 89 ? 16.480 -0.469 -12.623 1.00 98.25 89 VAL A O 1
ATOM 684 N N . ALA A 1 90 ? 15.044 1.242 -12.407 1.00 98.38 90 ALA A N 1
ATOM 685 C CA . ALA A 1 90 ? 14.558 1.181 -13.782 1.00 98.38 90 ALA A CA 1
ATOM 686 C C . ALA A 1 90 ? 15.517 1.927 -14.723 1.00 98.38 90 ALA A C 1
ATOM 688 O O . ALA A 1 90 ? 15.799 3.111 -14.517 1.00 98.38 90 ALA A O 1
ATOM 689 N N . VAL A 1 91 ? 16.014 1.255 -15.764 1.00 98.69 91 VAL A N 1
ATOM 690 C CA . VAL A 1 91 ? 16.951 1.841 -16.732 1.00 98.69 91 VAL A CA 1
ATOM 691 C C . VAL A 1 91 ? 16.369 1.821 -18.133 1.00 98.69 91 VAL A C 1
ATOM 693 O O . VAL A 1 91 ? 16.254 0.762 -18.749 1.00 98.69 91 VAL A O 1
ATOM 696 N N . ALA A 1 92 ? 16.106 3.001 -18.688 1.00 98.56 92 ALA A N 1
ATOM 697 C CA . ALA A 1 92 ? 15.830 3.145 -20.108 1.00 98.56 92 ALA A CA 1
ATOM 698 C C . ALA A 1 92 ? 17.148 3.108 -20.895 1.00 98.56 92 ALA A C 1
ATOM 700 O O . ALA A 1 92 ? 17.996 4.007 -20.803 1.00 98.56 92 ALA A O 1
ATOM 701 N N . THR A 1 93 ? 17.345 2.037 -21.660 1.00 98.38 93 THR A N 1
ATOM 702 C CA . THR A 1 93 ? 18.562 1.841 -22.459 1.00 98.38 93 THR A CA 1
ATOM 703 C C . THR A 1 93 ? 18.498 2.606 -23.788 1.00 98.38 93 THR A C 1
ATOM 705 O O . THR A 1 93 ? 17.453 3.114 -24.199 1.00 98.38 93 THR A O 1
ATOM 708 N N . ILE A 1 94 ? 19.634 2.739 -24.485 1.00 97.94 94 ILE A N 1
ATOM 709 C CA . ILE A 1 94 ? 19.701 3.482 -25.755 1.00 97.94 94 ILE A CA 1
ATOM 710 C C . ILE A 1 94 ? 18.684 2.937 -26.770 1.00 97.94 94 ILE A C 1
ATOM 712 O O . ILE A 1 94 ? 18.669 1.756 -27.120 1.00 97.94 94 ILE A O 1
ATOM 716 N N . GLY A 1 95 ? 17.876 3.846 -27.311 1.00 97.44 95 GLY A N 1
ATOM 717 C CA . GLY A 1 95 ? 16.819 3.547 -28.264 1.00 97.44 95 GLY A CA 1
ATOM 718 C C . GLY A 1 95 ? 15.507 3.084 -27.634 1.00 97.44 95 GLY A C 1
ATOM 719 O O . GLY A 1 95 ? 14.649 2.646 -28.399 1.00 97.44 95 GLY A O 1
ATOM 720 N N . ALA A 1 96 ? 15.357 3.144 -26.305 1.00 98.00 96 ALA A N 1
ATOM 721 C CA . ALA A 1 96 ? 14.049 3.169 -25.650 1.00 98.00 96 ALA A CA 1
ATOM 722 C C . ALA A 1 96 ? 13.289 4.445 -26.054 1.00 98.00 96 ALA A C 1
ATOM 724 O O . ALA A 1 96 ? 13.911 5.479 -26.330 1.00 98.00 96 ALA A O 1
ATOM 725 N N . VAL A 1 97 ? 11.958 4.374 -26.103 1.00 97.94 97 VAL A N 1
ATOM 726 C CA . VAL A 1 97 ? 11.080 5.510 -26.423 1.00 97.94 97 VAL A CA 1
ATOM 727 C C . VAL A 1 97 ? 10.127 5.717 -25.256 1.00 97.94 97 VAL A C 1
ATOM 729 O O . VAL A 1 97 ? 9.185 4.954 -25.090 1.00 97.94 97 VAL A O 1
ATOM 732 N N . LEU A 1 98 ? 10.403 6.723 -24.433 1.00 97.19 98 LEU A N 1
ATOM 733 C CA . LEU A 1 98 ? 9.591 7.052 -23.264 1.00 97.19 98 LEU A CA 1
ATOM 734 C C . LEU A 1 98 ? 8.338 7.860 -23.665 1.00 97.19 9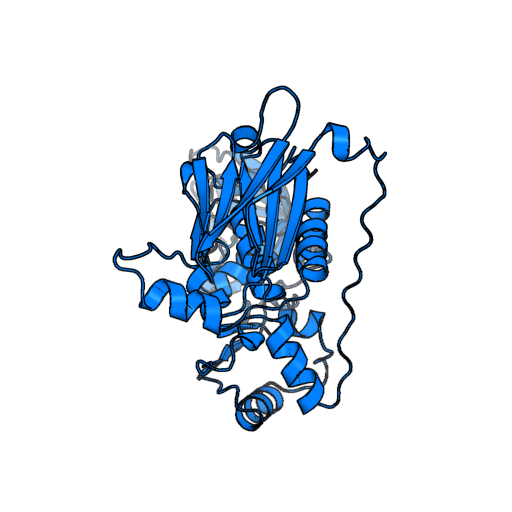8 LEU A C 1
ATOM 736 O O . LEU A 1 98 ? 8.316 8.434 -24.764 1.00 97.19 98 LEU A O 1
ATOM 740 N N . PRO A 1 99 ? 7.308 7.932 -22.795 1.00 95.50 99 PRO A N 1
ATOM 741 C CA . PRO A 1 99 ? 6.145 8.795 -22.978 1.00 95.50 99 PRO A CA 1
ATOM 742 C C . PRO A 1 99 ? 6.502 10.204 -23.472 1.00 95.50 99 PRO A C 1
ATOM 744 O O . PRO A 1 99 ? 7.491 10.808 -23.055 1.00 95.50 99 PRO A O 1
ATOM 747 N N . GLY A 1 100 ? 5.692 10.730 -24.395 1.00 94.56 100 GLY A N 1
ATOM 748 C CA . GLY A 1 100 ? 5.979 11.999 -25.077 1.00 94.56 100 GLY A CA 1
ATOM 749 C C . GLY A 1 100 ? 6.996 11.888 -26.221 1.00 94.56 100 GLY A C 1
ATOM 750 O O . GLY A 1 100 ? 7.639 12.882 -26.557 1.00 94.56 100 GLY A O 1
ATOM 751 N N . ASP A 1 101 ? 7.148 10.694 -26.810 1.00 94.44 101 ASP A N 1
ATOM 752 C CA . ASP A 1 101 ? 8.064 10.391 -27.923 1.00 94.44 101 ASP A CA 1
ATOM 753 C C . ASP A 1 101 ? 9.544 10.688 -27.605 1.00 94.44 101 ASP A C 1
ATOM 755 O O . ASP A 1 101 ? 10.352 11.037 -28.479 1.00 94.44 101 ASP A O 1
ATOM 759 N N . PHE A 1 102 ? 9.926 10.548 -26.334 1.00 96.31 102 PHE A N 1
ATOM 760 C CA . PHE A 1 102 ? 11.273 10.859 -25.880 1.00 96.31 102 PHE A CA 1
ATOM 761 C C . PHE A 1 102 ? 12.221 9.675 -26.109 1.00 96.31 102 PHE A C 1
ATOM 763 O O . PHE A 1 102 ? 12.265 8.706 -25.352 1.00 96.31 102 PHE A O 1
ATOM 770 N N . VAL A 1 103 ? 13.008 9.754 -27.183 1.00 97.75 103 VAL A N 1
ATOM 771 C CA . VAL A 1 103 ? 13.958 8.696 -27.556 1.00 97.75 103 VAL A CA 1
ATOM 772 C C . VAL A 1 103 ? 15.261 8.813 -26.763 1.00 97.75 103 VAL A C 1
ATOM 774 O O . VAL A 1 103 ? 15.997 9.794 -26.922 1.00 97.75 103 VAL A O 1
ATOM 777 N N . ILE A 1 104 ? 15.612 7.767 -26.010 1.00 98.06 104 ILE A N 1
ATOM 778 C CA . ILE A 1 104 ? 16.893 7.673 -25.302 1.00 98.06 104 ILE A CA 1
ATOM 779 C C . ILE A 1 104 ? 18.036 7.552 -26.305 1.00 98.06 104 ILE A C 1
ATOM 781 O O . ILE A 1 104 ? 18.084 6.645 -27.140 1.00 98.06 104 ILE A O 1
ATOM 785 N N . LYS A 1 105 ? 18.998 8.465 -26.210 1.00 96.81 105 LYS A N 1
ATOM 786 C CA . LYS A 1 105 ? 20.195 8.505 -27.053 1.00 96.81 105 LYS A CA 1
ATOM 787 C C . LYS A 1 105 ? 21.431 8.581 -26.176 1.00 96.81 105 LYS A C 1
ATOM 789 O O . LYS A 1 105 ? 21.369 9.027 -25.036 1.00 96.81 105 LYS A O 1
ATOM 794 N N . HIS A 1 106 ? 22.561 8.195 -26.752 1.00 96.50 106 HIS A N 1
ATOM 795 C CA . HIS A 1 106 ? 23.856 8.478 -26.154 1.00 96.50 106 HIS A CA 1
ATOM 796 C C . HIS A 1 106 ? 24.021 9.991 -25.953 1.00 96.50 106 HIS A C 1
ATOM 798 O O . HIS A 1 106 ? 23.767 10.773 -26.876 1.00 96.50 106 HIS A O 1
ATOM 804 N N . ALA A 1 107 ? 24.438 10.395 -24.757 1.00 95.06 107 ALA A N 1
ATOM 805 C CA . ALA A 1 107 ? 24.601 11.793 -24.389 1.00 95.06 107 ALA A CA 1
ATOM 806 C C . ALA A 1 107 ? 25.922 12.008 -23.655 1.00 95.06 107 ALA A C 1
ATOM 808 O O . ALA A 1 107 ? 26.418 11.117 -22.975 1.00 95.06 107 ALA A O 1
ATOM 809 N N . LYS A 1 108 ? 26.453 13.228 -23.742 1.00 94.94 108 LYS A N 1
ATOM 810 C CA . LYS A 1 108 ? 27.639 13.648 -22.998 1.00 94.94 108 LYS A CA 1
ATOM 811 C C . LYS A 1 108 ? 27.269 14.789 -22.065 1.00 94.94 108 LYS A C 1
ATOM 813 O O . LYS A 1 108 ? 27.022 15.908 -22.518 1.00 94.94 108 LYS A O 1
ATOM 818 N N . LEU A 1 109 ? 27.229 14.518 -20.766 1.00 92.75 109 LEU A N 1
ATOM 819 C CA . LEU A 1 109 ? 26.899 15.502 -19.743 1.00 92.75 109 LEU A CA 1
ATOM 820 C C . LEU A 1 109 ? 28.203 15.990 -19.123 1.00 92.75 109 LEU A C 1
ATOM 822 O O . LEU A 1 109 ? 28.930 15.220 -18.513 1.00 92.75 109 LEU A O 1
ATOM 826 N N . ARG A 1 110 ? 28.531 17.273 -19.331 1.00 92.19 110 ARG A N 1
ATOM 827 C CA . ARG A 1 110 ? 29.721 17.927 -18.744 1.00 92.19 110 ARG A CA 1
ATOM 828 C C . ARG A 1 110 ? 31.019 17.122 -18.908 1.00 92.19 110 ARG A C 1
ATOM 830 O O . ARG A 1 110 ? 31.839 17.059 -18.006 1.00 92.19 110 ARG A O 1
ATOM 837 N N . GLY A 1 111 ? 31.210 16.525 -20.084 1.00 92.19 111 GLY A N 1
ATOM 838 C CA . GLY A 1 111 ? 32.425 15.776 -20.408 1.00 92.19 111 GLY A CA 1
ATOM 839 C C . GLY A 1 111 ? 32.361 14.274 -20.115 1.00 92.19 111 GLY A C 1
ATOM 840 O O . GLY A 1 111 ? 33.212 13.551 -20.631 1.00 92.19 111 GLY A O 1
ATOM 841 N N . VAL A 1 112 ? 31.341 13.800 -19.396 1.00 95.38 112 VAL A N 1
ATOM 842 C CA . VAL A 1 112 ? 31.136 12.386 -19.059 1.00 95.38 112 VAL A CA 1
ATOM 843 C C . VAL A 1 112 ? 30.058 11.781 -19.960 1.00 95.38 112 VAL A C 1
ATOM 845 O O . VAL A 1 112 ? 28.994 12.367 -20.153 1.00 95.38 112 VAL A O 1
ATOM 848 N N . GLU A 1 113 ? 30.347 10.620 -20.547 1.00 96.25 113 GLU A N 1
ATOM 849 C CA . GLU A 1 113 ? 29.394 9.894 -21.396 1.00 96.25 113 GLU A CA 1
ATOM 850 C C . GLU A 1 113 ? 28.287 9.237 -20.554 1.00 96.25 113 GLU A C 1
ATOM 852 O O . GLU A 1 113 ? 28.557 8.713 -19.471 1.00 96.25 113 GLU A O 1
ATOM 857 N N . SER A 1 114 ? 27.059 9.238 -21.071 1.00 97.12 114 SER A N 1
ATOM 858 C CA . SER A 1 114 ? 25.879 8.593 -20.493 1.00 97.12 114 SER A CA 1
ATOM 859 C C . SER A 1 114 ? 25.204 7.714 -21.544 1.00 97.12 114 SER A C 1
ATOM 861 O O . SER A 1 114 ? 24.781 8.186 -22.604 1.00 97.12 114 SER A O 1
ATOM 863 N N . GLU A 1 115 ? 25.109 6.421 -21.251 1.00 97.56 115 GLU A N 1
ATOM 864 C CA . GLU A 1 115 ? 24.622 5.371 -22.151 1.00 97.56 115 GLU A CA 1
ATOM 865 C C . GLU A 1 115 ? 23.224 4.863 -21.770 1.00 97.56 115 GLU A C 1
ATOM 867 O O . GLU A 1 115 ? 22.921 3.676 -21.879 1.00 97.56 115 GLU A O 1
ATOM 872 N N . GLY A 1 116 ? 22.367 5.772 -21.316 1.00 97.31 116 GLY A N 1
ATOM 873 C CA . GLY A 1 116 ? 21.009 5.475 -20.877 1.00 97.31 116 GLY A CA 1
ATOM 874 C C . GLY A 1 116 ? 20.490 6.536 -19.918 1.00 97.31 116 GLY A C 1
ATOM 875 O O . GLY A 1 116 ? 21.084 7.613 -19.786 1.00 97.31 116 GLY A O 1
ATOM 876 N N . MET A 1 117 ? 19.392 6.202 -19.251 1.00 98.06 117 MET A N 1
ATOM 877 C CA . MET A 1 117 ? 18.734 7.022 -18.241 1.00 98.06 117 MET A CA 1
ATOM 878 C C . MET A 1 117 ? 18.218 6.127 -17.114 1.00 98.06 117 MET A C 1
ATOM 880 O O . MET A 1 117 ? 17.643 5.078 -17.389 1.00 98.06 117 MET A O 1
ATOM 884 N N . VAL A 1 118 ? 18.438 6.539 -15.864 1.00 98.19 118 VAL A N 1
ATOM 885 C CA . VAL A 1 118 ? 17.744 5.963 -14.704 1.00 98.19 118 VAL A CA 1
ATOM 886 C C . VAL A 1 118 ? 16.428 6.714 -14.553 1.00 98.19 118 VAL A C 1
ATOM 888 O O . VAL A 1 118 ? 16.463 7.942 -14.510 1.00 98.19 118 VAL A O 1
ATOM 891 N N . CYS A 1 119 ? 15.308 5.999 -14.518 1.00 97.94 119 CYS A N 1
ATOM 892 C CA . CYS A 1 119 ? 13.989 6.604 -14.673 1.00 97.94 119 CYS A CA 1
ATOM 893 C C . CYS A 1 119 ? 13.277 6.862 -13.339 1.00 97.94 119 CYS A C 1
ATOM 895 O O . CYS A 1 119 ? 13.329 6.042 -12.415 1.00 97.94 119 CYS A O 1
ATOM 897 N N . SER A 1 120 ? 12.566 7.985 -13.263 1.00 97.12 120 SER A N 1
ATOM 898 C CA . SER A 1 120 ? 11.495 8.203 -12.287 1.00 97.12 120 SER A CA 1
ATOM 899 C C . SER A 1 120 ? 10.211 7.475 -12.702 1.00 97.12 120 SER A C 1
ATOM 901 O O . SER A 1 120 ? 10.096 6.965 -13.819 1.00 97.12 120 SER A O 1
ATOM 903 N N . SER A 1 121 ? 9.218 7.441 -11.810 1.00 96.31 121 SER A N 1
ATOM 904 C CA . SER A 1 121 ? 7.908 6.861 -12.119 1.00 96.31 121 SER A CA 1
ATOM 905 C C . SER A 1 121 ? 7.170 7.667 -13.188 1.00 96.31 121 SER A C 1
ATOM 907 O O . SER A 1 121 ? 6.706 7.112 -14.184 1.00 96.31 121 SER A O 1
ATOM 909 N N . THR A 1 122 ? 7.166 8.993 -13.052 1.00 95.81 122 THR A N 1
ATOM 910 C CA . THR A 1 122 ? 6.487 9.906 -13.979 1.00 95.81 122 THR A CA 1
ATOM 911 C C . THR A 1 122 ? 7.087 9.885 -15.383 1.00 95.81 122 THR A C 1
ATOM 913 O O . THR A 1 122 ? 6.353 9.992 -16.363 1.00 95.81 122 THR A O 1
ATOM 916 N N . GLU A 1 123 ? 8.401 9.677 -15.509 1.00 96.25 123 GLU A N 1
ATOM 917 C CA . GLU A 1 123 ? 9.070 9.497 -16.804 1.00 96.25 123 GLU A CA 1
ATOM 918 C C . GLU A 1 123 ? 8.612 8.232 -17.538 1.00 96.25 123 GLU A C 1
ATOM 920 O O . GLU A 1 123 ? 8.703 8.185 -18.762 1.00 96.25 123 GLU A O 1
ATOM 925 N N . LEU A 1 124 ? 8.108 7.223 -16.819 1.00 96.25 124 LEU A N 1
ATOM 926 C CA . LEU A 1 124 ? 7.556 5.995 -17.396 1.00 96.25 124 LEU A CA 1
ATOM 927 C C . LEU A 1 124 ? 6.026 6.002 -17.510 1.00 96.25 124 LEU A C 1
ATOM 929 O O . LEU A 1 124 ? 5.457 5.016 -17.967 1.00 96.25 124 LEU A O 1
ATOM 933 N N . GLY A 1 125 ? 5.361 7.099 -17.135 1.00 93.56 125 GLY A N 1
ATOM 934 C CA . GLY A 1 125 ? 3.898 7.190 -17.145 1.00 93.56 125 GLY A CA 1
ATOM 935 C C . GLY A 1 125 ? 3.216 6.536 -15.939 1.00 93.56 125 GLY A C 1
ATOM 936 O O . GLY A 1 125 ? 2.010 6.327 -15.974 1.00 93.56 125 GLY A O 1
ATOM 937 N N . LEU A 1 126 ? 3.970 6.226 -14.883 1.00 96.56 126 LEU A N 1
ATOM 938 C CA . LEU A 1 126 ? 3.437 5.808 -13.586 1.00 96.56 126 LEU A CA 1
ATOM 939 C C . LEU A 1 126 ? 3.088 7.041 -12.728 1.00 96.56 126 LEU A C 1
ATOM 941 O O . LEU A 1 126 ? 3.652 8.121 -12.955 1.00 96.56 126 LEU A O 1
ATOM 945 N N . PRO A 1 127 ? 2.200 6.907 -11.724 1.00 95.62 127 PRO A N 1
ATOM 946 C CA . PRO A 1 127 ? 1.919 7.992 -10.789 1.00 95.62 127 PRO A CA 1
ATOM 947 C C . PRO A 1 127 ? 3.178 8.409 -10.012 1.00 95.62 127 PRO A C 1
ATOM 949 O O . PRO A 1 127 ? 4.162 7.669 -9.902 1.00 95.62 127 PRO A O 1
ATOM 952 N N . ALA A 1 128 ? 3.182 9.636 -9.494 1.00 93.56 128 ALA A N 1
ATOM 953 C CA . ALA A 1 128 ? 4.317 10.154 -8.737 1.00 93.56 128 ALA A CA 1
ATOM 954 C C . ALA A 1 128 ? 4.443 9.437 -7.380 1.00 93.56 128 ALA A C 1
ATOM 956 O O . ALA A 1 128 ? 3.483 9.392 -6.622 1.00 93.56 128 ALA A O 1
ATOM 957 N N . MET A 1 129 ? 5.639 8.931 -7.063 1.00 90.31 129 MET A N 1
ATOM 958 C CA . MET A 1 129 ? 5.959 8.257 -5.790 1.00 90.31 129 MET A CA 1
ATOM 959 C C . MET A 1 129 ? 7.054 9.031 -5.040 1.00 90.31 129 MET A C 1
ATOM 961 O O . MET A 1 129 ? 8.097 8.489 -4.685 1.00 90.31 129 MET A O 1
ATOM 965 N N . GLY A 1 130 ? 6.860 10.344 -4.898 1.00 85.56 130 GLY A N 1
ATOM 966 C CA . GLY A 1 130 ? 7.864 11.258 -4.346 1.00 85.56 130 GLY A CA 1
ATOM 967 C C . GLY A 1 130 ? 8.867 11.792 -5.377 1.00 85.56 130 GLY A C 1
ATOM 968 O O . GLY A 1 130 ? 8.652 11.729 -6.591 1.00 85.56 130 GLY A O 1
ATOM 969 N N . GLU A 1 131 ? 9.957 12.387 -4.884 1.00 87.94 131 GLU A N 1
ATOM 970 C CA . GLU A 1 131 ? 11.007 12.976 -5.720 1.00 87.94 131 GLU A CA 1
ATOM 971 C C . GLU A 1 131 ? 12.116 11.967 -6.064 1.00 87.94 131 GLU A C 1
ATOM 973 O O . GLU A 1 131 ? 12.607 11.235 -5.209 1.00 87.94 131 GLU A O 1
ATOM 978 N N . GLY A 1 132 ? 12.604 12.009 -7.307 1.00 92.94 132 GLY A N 1
ATOM 979 C CA . GLY A 1 132 ? 13.786 11.256 -7.737 1.00 92.94 132 GLY A CA 1
ATOM 980 C C . GLY A 1 132 ? 13.473 10.047 -8.616 1.00 92.94 132 GLY A C 1
ATOM 981 O O . GLY A 1 132 ? 12.466 10.022 -9.321 1.00 92.94 132 GLY A O 1
ATOM 982 N N . ILE A 1 133 ? 14.401 9.084 -8.641 1.00 96.00 133 ILE A N 1
ATOM 983 C CA . ILE A 1 133 ? 14.262 7.851 -9.435 1.00 96.00 133 ILE A CA 1
ATOM 984 C C . ILE A 1 133 ? 13.494 6.778 -8.668 1.00 96.00 133 ILE A C 1
ATOM 986 O O . ILE A 1 133 ? 13.420 6.831 -7.441 1.00 96.00 133 ILE A O 1
ATOM 990 N N . MET A 1 134 ? 12.964 5.787 -9.384 1.00 94.56 134 MET A N 1
ATOM 991 C CA . MET A 1 134 ? 12.388 4.603 -8.748 1.00 94.56 134 MET A CA 1
ATOM 992 C C . MET A 1 134 ? 13.495 3.685 -8.235 1.00 94.56 134 MET A C 1
ATOM 994 O O . MET A 1 134 ? 14.284 3.155 -9.025 1.00 94.56 134 MET A O 1
ATOM 998 N N . ILE A 1 135 ? 13.523 3.485 -6.921 1.00 95.88 135 ILE A N 1
ATOM 999 C CA . ILE A 1 135 ? 14.311 2.429 -6.289 1.00 95.88 135 ILE A CA 1
ATOM 1000 C C . ILE A 1 135 ? 13.438 1.181 -6.281 1.00 95.88 135 ILE A C 1
ATOM 1002 O O . ILE A 1 135 ? 12.350 1.194 -5.715 1.00 95.88 135 ILE A O 1
ATOM 1006 N N . LEU A 1 136 ? 13.892 0.138 -6.967 1.00 96.88 136 LEU A N 1
ATOM 1007 C CA . LEU A 1 136 ? 13.171 -1.124 -7.070 1.00 96.88 136 LEU A CA 1
ATOM 1008 C C . LEU A 1 136 ? 13.649 -2.069 -5.971 1.00 96.88 136 LEU A C 1
ATOM 1010 O O . LEU A 1 136 ? 14.837 -2.105 -5.644 1.00 96.88 136 LEU A O 1
ATOM 1014 N N . ASP A 1 137 ? 12.732 -2.874 -5.452 1.00 95.38 137 ASP A N 1
ATOM 1015 C CA . ASP A 1 137 ? 13.027 -3.922 -4.484 1.00 95.38 137 ASP A CA 1
ATOM 1016 C C . ASP A 1 137 ? 12.253 -5.208 -4.818 1.00 95.38 137 ASP A C 1
ATOM 1018 O O . ASP A 1 137 ? 11.481 -5.282 -5.777 1.00 95.38 137 ASP A O 1
ATOM 1022 N N . GLU A 1 138 ? 12.486 -6.248 -4.028 1.00 94.44 138 GLU A N 1
ATOM 1023 C CA . GLU A 1 138 ? 11.920 -7.582 -4.239 1.00 94.44 138 GLU A CA 1
ATOM 1024 C C . GLU A 1 138 ? 10.398 -7.653 -3.983 1.00 94.44 138 GLU A C 1
ATOM 1026 O O . GLU A 1 138 ? 9.796 -8.713 -4.162 1.00 94.44 138 GLU A O 1
ATOM 1031 N N . SER A 1 139 ? 9.735 -6.549 -3.600 1.00 95.00 139 SER A N 1
ATOM 1032 C CA . SER A 1 139 ? 8.275 -6.509 -3.419 1.00 95.00 139 SER A CA 1
ATOM 1033 C C . SER A 1 139 ? 7.503 -6.770 -4.715 1.00 95.00 139 SER A C 1
ATOM 1035 O O . SER A 1 139 ? 6.383 -7.272 -4.663 1.00 95.00 139 SER A O 1
ATOM 1037 N N . ILE A 1 140 ? 8.101 -6.507 -5.882 1.00 95.81 140 ILE A N 1
ATOM 1038 C CA . ILE A 1 140 ? 7.517 -6.840 -7.194 1.00 95.81 140 ILE A CA 1
ATOM 1039 C C . ILE A 1 140 ? 7.904 -8.243 -7.687 1.00 95.81 140 ILE A C 1
ATOM 1041 O O . ILE A 1 140 ? 7.547 -8.628 -8.800 1.00 95.81 140 ILE A O 1
ATOM 1045 N N . GLY A 1 141 ? 8.592 -9.028 -6.857 1.00 95.06 141 GLY A N 1
ATOM 1046 C CA . GLY A 1 141 ? 9.130 -10.347 -7.178 1.00 95.06 141 GLY A CA 1
ATOM 1047 C C . GLY A 1 141 ? 10.633 -10.315 -7.454 1.00 95.06 141 GLY A C 1
ATOM 1048 O O . GLY A 1 141 ? 11.284 -9.285 -7.307 1.00 95.06 141 GLY A O 1
ATOM 1049 N N . THR A 1 142 ? 11.180 -11.457 -7.885 1.00 96.44 142 THR A N 1
ATOM 1050 C CA . THR A 1 142 ? 12.625 -11.605 -8.109 1.00 96.44 142 THR A CA 1
ATOM 1051 C C . THR A 1 142 ? 13.155 -10.605 -9.131 1.00 96.44 142 THR A C 1
ATOM 1053 O O . THR A 1 142 ? 12.733 -10.611 -10.294 1.00 96.44 142 THR A O 1
ATOM 1056 N N . LEU A 1 143 ? 14.098 -9.758 -8.710 1.00 97.00 143 LEU A N 1
ATOM 1057 C CA . LEU A 1 143 ? 14.703 -8.749 -9.574 1.00 97.00 143 LEU A CA 1
ATOM 1058 C C . LEU A 1 143 ? 15.800 -9.363 -10.451 1.00 97.00 143 LEU A C 1
ATOM 1060 O O . LEU A 1 143 ? 16.926 -9.628 -10.026 1.00 97.00 143 LEU A O 1
ATOM 1064 N N . GLU A 1 144 ? 15.467 -9.589 -11.720 1.00 97.44 144 GLU A N 1
ATOM 1065 C CA . GLU A 1 144 ? 16.368 -10.176 -12.708 1.00 97.44 144 GLU A CA 1
ATOM 1066 C C . GLU A 1 144 ? 17.034 -9.069 -13.534 1.00 97.44 144 GLU A C 1
ATOM 1068 O O . GLU A 1 144 ? 16.389 -8.401 -14.341 1.00 97.44 144 GLU A O 1
ATOM 1073 N N . VAL A 1 145 ? 18.342 -8.870 -13.358 1.00 98.38 145 VAL A N 1
ATOM 1074 C CA . VAL A 1 145 ? 19.090 -7.819 -14.068 1.00 98.38 145 VAL A CA 1
ATOM 1075 C C . VAL A 1 145 ? 18.961 -7.972 -15.589 1.00 98.38 145 VAL A C 1
ATOM 1077 O O . VAL A 1 145 ? 19.310 -9.006 -16.157 1.00 98.38 145 VAL A O 1
ATOM 1080 N N . GLY A 1 146 ? 18.503 -6.913 -16.256 1.00 98.06 146 GLY A N 1
ATOM 1081 C CA . GLY A 1 146 ? 18.273 -6.857 -17.699 1.00 98.06 146 GLY A CA 1
ATOM 1082 C C . GLY A 1 146 ? 16.903 -7.348 -18.166 1.00 98.06 146 GLY A C 1
ATOM 1083 O O . GLY A 1 146 ? 16.613 -7.220 -19.354 1.00 98.06 146 GLY A O 1
ATOM 1084 N N . LYS A 1 147 ? 16.057 -7.872 -17.271 1.00 98.31 147 LYS A N 1
ATOM 1085 C CA . LYS A 1 147 ? 14.657 -8.180 -17.584 1.00 98.31 147 LYS A CA 1
ATOM 1086 C C . LYS A 1 147 ? 13.872 -6.893 -17.821 1.00 98.31 147 LYS A C 1
ATOM 1088 O O . LYS A 1 147 ? 14.112 -5.895 -17.141 1.00 98.31 147 LYS A O 1
ATOM 1093 N N . GLU A 1 148 ? 12.956 -6.910 -18.786 1.00 98.25 148 GLU A N 1
ATOM 1094 C CA . GLU A 1 148 ? 12.077 -5.773 -19.076 1.00 98.25 148 GLU A CA 1
ATOM 1095 C C . GLU A 1 148 ? 11.165 -5.502 -17.874 1.00 98.25 148 GLU A C 1
ATOM 1097 O O . GLU A 1 148 ? 10.497 -6.401 -17.362 1.00 98.25 148 GLU A O 1
ATOM 1102 N N . LEU A 1 149 ? 11.113 -4.246 -17.428 1.00 98.25 149 LEU A N 1
ATOM 1103 C CA . LEU A 1 149 ? 10.274 -3.834 -16.303 1.00 98.25 149 LEU A CA 1
ATOM 1104 C C . LEU A 1 149 ? 8.785 -4.047 -16.619 1.00 98.25 149 LEU A C 1
ATOM 1106 O O . LEU A 1 149 ? 8.009 -4.382 -15.730 1.00 98.25 149 LEU A O 1
ATOM 1110 N N . GLY A 1 150 ? 8.398 -3.936 -17.895 1.00 97.50 150 GLY A N 1
ATOM 1111 C CA . GLY A 1 150 ? 7.035 -4.214 -18.355 1.00 97.50 150 GLY A CA 1
ATOM 1112 C C . GLY A 1 150 ? 6.581 -5.671 -18.205 1.00 97.50 150 GLY A C 1
ATOM 1113 O O . GLY A 1 150 ? 5.392 -5.941 -18.322 1.00 97.50 150 GLY A O 1
ATOM 1114 N N . GLU A 1 151 ? 7.487 -6.614 -17.925 1.00 97.38 151 GLU A N 1
ATOM 1115 C CA . GLU A 1 151 ? 7.119 -8.009 -17.637 1.00 97.38 151 GLU A CA 1
ATOM 1116 C C . GLU A 1 151 ? 6.659 -8.222 -16.184 1.00 97.38 151 GLU A C 1
ATOM 1118 O O . GLU A 1 151 ? 6.104 -9.274 -15.854 1.00 97.38 151 GLU A O 1
ATOM 1123 N N . TYR A 1 152 ? 6.874 -7.244 -15.302 1.00 97.56 152 TYR A N 1
ATOM 1124 C CA . TYR A 1 152 ? 6.411 -7.289 -13.920 1.00 97.56 152 TYR A CA 1
ATOM 1125 C C . TYR A 1 152 ? 4.957 -6.815 -13.859 1.00 97.56 152 TYR A C 1
ATOM 1127 O O . TYR A 1 152 ? 4.679 -5.620 -13.906 1.00 97.56 152 TYR A O 1
ATOM 1135 N N . LEU A 1 153 ? 4.014 -7.757 -13.746 1.00 95.00 153 LEU A N 1
ATOM 1136 C CA . LEU A 1 153 ? 2.566 -7.483 -13.799 1.00 95.00 153 LEU A CA 1
ATOM 1137 C C . LEU A 1 153 ? 2.036 -6.636 -12.631 1.00 95.00 153 LEU A C 1
ATOM 1139 O O . LEU A 1 153 ? 0.928 -6.119 -12.702 1.00 95.00 153 LEU A O 1
ATOM 1143 N N . THR A 1 154 ? 2.807 -6.509 -11.552 1.00 96.00 154 THR A N 1
ATOM 1144 C CA . THR A 1 154 ? 2.528 -5.579 -10.449 1.00 96.00 154 THR A CA 1
ATOM 1145 C C . THR A 1 154 ? 2.893 -4.131 -10.787 1.00 96.00 154 THR A C 1
ATOM 1147 O O . THR A 1 154 ? 2.456 -3.225 -10.088 1.00 96.00 154 THR A O 1
ATOM 1150 N N . VAL A 1 155 ? 3.676 -3.914 -11.853 1.00 97.50 155 VAL A N 1
ATOM 1151 C CA . VAL A 1 155 ? 4.081 -2.599 -12.371 1.00 97.50 155 VAL A CA 1
ATOM 1152 C C . VAL A 1 155 ? 3.313 -2.262 -13.649 1.00 97.50 155 VAL A C 1
ATOM 1154 O O . VAL A 1 155 ? 2.663 -1.224 -13.723 1.00 97.50 155 VAL A O 1
ATOM 1157 N N . ALA A 1 156 ? 3.348 -3.154 -14.643 1.00 96.62 156 ALA A N 1
ATOM 1158 C CA . ALA A 1 156 ? 2.536 -3.074 -15.859 1.00 96.62 156 ALA A CA 1
ATOM 1159 C C . ALA A 1 156 ? 1.133 -3.660 -15.613 1.00 96.62 156 ALA A C 1
ATOM 1161 O O . ALA A 1 156 ? 0.754 -4.692 -16.171 1.00 96.62 156 ALA A O 1
ATOM 1162 N N . ASP A 1 157 ? 0.410 -3.050 -14.678 1.00 97.44 157 ASP A N 1
ATOM 1163 C CA . ASP A 1 157 ? -0.855 -3.562 -14.152 1.00 97.44 157 ASP A CA 1
ATOM 1164 C C . ASP A 1 157 ? -2.077 -2.995 -14.905 1.00 97.44 157 ASP A C 1
ATOM 1166 O O . ASP A 1 157 ? -1.977 -2.096 -15.739 1.00 97.44 157 ASP A O 1
ATOM 1170 N N . THR A 1 158 ? -3.265 -3.518 -14.604 1.00 98.00 158 THR A N 1
ATOM 1171 C CA . THR A 1 158 ? -4.546 -2.917 -14.994 1.00 98.00 158 THR A CA 1
ATOM 1172 C C . THR A 1 158 ? -5.180 -2.252 -13.779 1.00 98.00 158 THR A C 1
ATOM 1174 O O . THR A 1 158 ? -5.486 -2.932 -12.796 1.00 98.00 158 THR A O 1
ATOM 1177 N N . VAL A 1 159 ? -5.407 -0.945 -13.866 1.00 98.38 159 VAL A N 1
ATOM 1178 C CA . VAL A 1 159 ? -6.108 -0.141 -12.861 1.00 98.38 159 VAL A CA 1
ATOM 1179 C C . VAL A 1 159 ? -7.597 -0.121 -13.195 1.00 98.38 159 VAL A C 1
ATOM 1181 O O . VAL A 1 159 ? -7.978 0.022 -14.356 1.00 98.38 159 VAL A O 1
ATOM 1184 N N . ILE A 1 160 ? -8.439 -0.326 -12.186 1.00 98.62 160 ILE A N 1
ATOM 1185 C CA . ILE A 1 160 ? -9.894 -0.420 -12.319 1.00 98.62 160 ILE A CA 1
ATOM 1186 C C . ILE A 1 160 ? -10.520 0.522 -11.299 1.00 98.62 160 ILE A C 1
ATOM 1188 O O . ILE A 1 160 ? -10.375 0.313 -10.092 1.00 98.62 160 ILE A O 1
ATOM 1192 N N . GLU A 1 161 ? -11.245 1.528 -11.774 1.00 98.56 161 GLU A N 1
ATOM 1193 C CA . GLU A 1 161 ? -11.984 2.442 -10.911 1.00 98.56 161 GLU A CA 1
ATOM 1194 C C . GLU A 1 161 ? -13.451 2.028 -10.809 1.00 98.56 161 GLU A C 1
ATOM 1196 O O . GLU A 1 161 ? -14.153 1.866 -11.808 1.00 98.56 161 GLU A O 1
ATOM 1201 N N . LEU A 1 162 ? -13.903 1.834 -9.570 1.00 98.44 162 LEU A N 1
ATOM 1202 C CA . LEU A 1 162 ? -15.260 1.428 -9.231 1.00 98.44 162 LEU A CA 1
ATOM 1203 C C . LEU A 1 162 ? -16.017 2.560 -8.529 1.00 98.44 162 LEU A C 1
ATOM 1205 O O . LEU A 1 162 ? -15.571 3.065 -7.485 1.00 98.44 162 LEU A O 1
ATOM 1209 N N . GLU A 1 163 ? -17.210 2.878 -9.024 1.00 97.38 163 GLU A N 1
ATOM 1210 C CA . GLU A 1 163 ? -18.169 3.748 -8.343 1.00 97.38 163 GLU A CA 1
ATOM 1211 C C . GLU A 1 163 ? -19.012 2.932 -7.357 1.00 97.38 163 GLU A C 1
ATOM 1213 O O . GLU A 1 163 ? -19.873 2.129 -7.720 1.00 97.38 163 GLU A O 1
ATOM 1218 N N . LEU A 1 164 ? -18.756 3.123 -6.060 1.00 96.75 164 LEU A N 1
ATOM 1219 C CA . LEU A 1 164 ? -19.440 2.370 -5.010 1.00 96.75 164 LEU A CA 1
ATOM 1220 C C . LEU A 1 164 ? -20.629 3.140 -4.445 1.00 96.75 164 LEU A C 1
ATOM 1222 O O . LEU A 1 164 ? -20.457 4.173 -3.792 1.00 96.75 164 LEU A O 1
ATOM 1226 N N . THR A 1 165 ? -21.823 2.561 -4.540 1.00 94.94 165 THR A N 1
ATOM 1227 C CA . THR A 1 165 ? -23.016 3.066 -3.848 1.00 94.94 165 THR A CA 1
ATOM 1228 C C . THR A 1 165 ? -22.867 2.973 -2.327 1.00 94.94 165 THR A C 1
ATOM 1230 O O . THR A 1 165 ? -22.211 2.069 -1.809 1.00 94.94 165 THR A O 1
ATOM 1233 N N . ALA A 1 166 ? -23.487 3.889 -1.572 1.00 92.25 166 ALA A N 1
ATOM 1234 C CA . ALA A 1 166 ? -23.281 4.037 -0.121 1.00 92.25 166 ALA A CA 1
ATOM 1235 C C . ALA A 1 166 ? -23.405 2.725 0.683 1.00 92.25 166 ALA A C 1
ATOM 1237 O O . ALA A 1 166 ? -22.631 2.510 1.611 1.00 92.25 166 ALA A O 1
ATOM 1238 N N . ASN A 1 167 ? -24.294 1.818 0.264 1.00 93.62 167 ASN A N 1
ATOM 1239 C CA . ASN A 1 167 ? -24.530 0.505 0.873 1.00 93.62 167 ASN A CA 1
ATOM 1240 C C . ASN A 1 167 ? -23.428 -0.549 0.627 1.00 93.62 167 ASN A C 1
ATOM 1242 O O . ASN A 1 167 ? -23.591 -1.682 1.067 1.00 93.62 167 ASN A O 1
ATOM 1246 N N . ARG A 1 168 ? -22.361 -0.215 -0.109 1.00 96.56 168 ARG A N 1
ATOM 1247 C CA . ARG A 1 168 ? -21.244 -1.110 -0.460 1.00 96.56 168 ARG A CA 1
ATOM 1248 C C . ARG A 1 168 ? -19.952 -0.790 0.302 1.00 96.56 168 ARG A C 1
ATOM 1250 O O . ARG A 1 168 ? -18.881 -0.713 -0.299 1.00 96.56 168 ARG A O 1
ATOM 125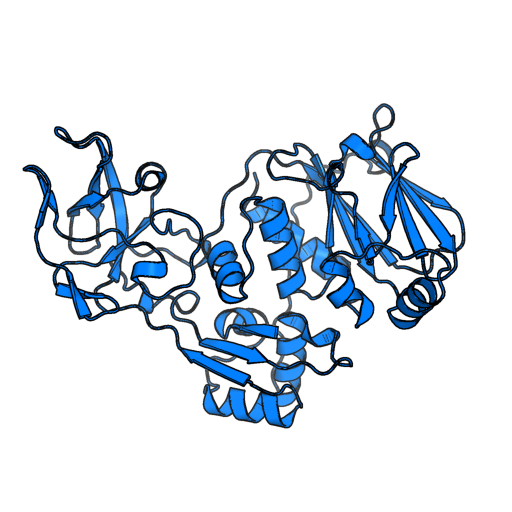7 N N . GLY A 1 169 ? -20.043 -0.548 1.613 1.00 96.12 169 GLY A N 1
ATOM 1258 C CA . GLY A 1 169 ? -18.865 -0.310 2.464 1.00 96.12 169 GLY A CA 1
ATOM 1259 C C . GLY A 1 169 ? -17.895 -1.498 2.493 1.00 96.12 169 GLY A C 1
ATOM 1260 O O . GLY A 1 169 ? -16.682 -1.312 2.507 1.00 96.12 169 GLY A O 1
ATOM 1261 N N . ASP A 1 170 ? -18.424 -2.716 2.349 1.00 96.88 170 ASP A N 1
ATOM 1262 C CA . ASP A 1 170 ? -17.660 -3.956 2.199 1.00 96.88 170 ASP A CA 1
ATOM 1263 C C . ASP A 1 170 ? -16.652 -3.902 1.038 1.00 96.88 170 ASP A C 1
ATOM 1265 O O . ASP A 1 170 ? -15.540 -4.413 1.166 1.00 96.88 170 ASP A O 1
ATOM 1269 N N . CYS A 1 171 ? -17.010 -3.232 -0.061 1.00 98.12 171 CYS A N 1
ATOM 1270 C CA . CYS A 1 171 ? -16.188 -3.099 -1.263 1.00 98.12 171 CYS A CA 1
ATOM 1271 C C . CYS A 1 171 ? -15.242 -1.894 -1.246 1.00 98.12 171 CYS A C 1
ATOM 1273 O O . CYS A 1 171 ? -14.535 -1.678 -2.224 1.00 98.12 171 CYS A O 1
ATOM 1275 N N . LEU A 1 172 ? -15.131 -1.150 -0.139 1.00 97.50 172 LEU A N 1
ATOM 1276 C CA . LEU A 1 172 ? -14.068 -0.148 0.047 1.00 97.50 172 LEU A CA 1
ATOM 1277 C C . LEU A 1 172 ? -12.689 -0.793 0.295 1.00 97.50 172 LEU A C 1
ATOM 1279 O O . LEU A 1 172 ? -11.817 -0.193 0.922 1.00 97.50 172 LEU A O 1
ATOM 1283 N N . SER A 1 173 ? -12.486 -2.030 -0.156 1.00 98.38 173 SER A N 1
ATOM 1284 C CA . SER A 1 173 ? -11.241 -2.771 -0.009 1.00 98.38 173 SER A CA 1
ATOM 1285 C C . SER A 1 173 ? -11.030 -3.777 -1.129 1.00 98.38 173 SER A C 1
ATOM 1287 O O . SER A 1 173 ? -11.994 -4.298 -1.695 1.00 98.38 173 SER A O 1
ATOM 1289 N N . ILE A 1 174 ? -9.768 -4.111 -1.389 1.00 98.75 174 ILE A N 1
ATOM 1290 C CA . ILE A 1 174 ? -9.379 -5.143 -2.358 1.00 98.75 174 ILE A CA 1
ATOM 1291 C C . ILE A 1 174 ? -10.006 -6.483 -1.988 1.00 98.75 174 ILE A C 1
ATOM 1293 O O . ILE A 1 174 ? -10.591 -7.146 -2.840 1.00 98.75 174 ILE A O 1
ATOM 1297 N N . TYR A 1 175 ? -9.948 -6.860 -0.709 1.00 98.62 175 TYR A N 1
ATOM 1298 C CA . TYR A 1 175 ? -10.512 -8.112 -0.216 1.00 98.62 175 TYR A CA 1
ATOM 1299 C C . TYR A 1 175 ? -12.031 -8.190 -0.419 1.00 98.62 175 TYR A C 1
ATOM 1301 O O . TYR A 1 175 ? -12.547 -9.239 -0.803 1.00 98.62 175 TYR A O 1
ATOM 1309 N N . GLY A 1 176 ? -12.756 -7.092 -0.189 1.00 98.25 176 GLY A N 1
ATOM 1310 C CA . GLY A 1 176 ? -14.197 -7.021 -0.427 1.00 98.25 176 GLY A CA 1
ATOM 1311 C C . GLY A 1 176 ? -14.564 -7.150 -1.903 1.00 98.25 176 GLY A C 1
ATOM 1312 O O . GLY A 1 176 ? -15.403 -7.977 -2.255 1.00 98.25 176 GLY A O 1
ATOM 1313 N N . VAL A 1 177 ? -13.874 -6.406 -2.772 1.00 98.69 177 VAL A N 1
ATOM 1314 C CA . VAL A 1 177 ? -14.071 -6.482 -4.229 1.00 98.69 177 VAL A CA 1
ATOM 1315 C C . VAL A 1 177 ? -13.726 -7.879 -4.757 1.00 98.69 177 VAL A C 1
ATOM 1317 O O . VAL A 1 177 ? -14.487 -8.454 -5.537 1.00 98.69 177 VAL A O 1
ATOM 1320 N N . ALA A 1 178 ? -12.617 -8.465 -4.300 1.00 98.62 178 ALA A N 1
ATOM 1321 C CA . ALA A 1 178 ? -12.216 -9.820 -4.662 1.00 98.62 178 ALA A CA 1
ATOM 1322 C C . ALA A 1 178 ? -13.244 -10.864 -4.208 1.00 98.62 178 ALA A C 1
ATOM 1324 O O . ALA A 1 178 ? -13.543 -11.784 -4.963 1.00 98.62 178 ALA A O 1
ATOM 1325 N N . ARG A 1 179 ? -13.834 -10.703 -3.015 1.00 98.25 179 ARG A N 1
ATOM 1326 C CA . ARG A 1 179 ? -14.887 -11.590 -2.500 1.00 98.25 179 ARG A CA 1
ATOM 1327 C C . ARG A 1 179 ? -16.113 -11.592 -3.408 1.00 98.25 179 ARG A C 1
ATOM 1329 O O . ARG A 1 179 ? -16.581 -12.666 -3.780 1.00 98.25 179 ARG A O 1
ATOM 1336 N N . ASP A 1 180 ? -16.596 -10.422 -3.801 1.00 98.25 180 ASP A N 1
ATOM 1337 C CA . ASP A 1 180 ? -17.726 -10.287 -4.725 1.00 98.25 180 ASP A CA 1
ATOM 1338 C C . ASP A 1 180 ? -17.425 -10.912 -6.091 1.00 98.25 180 ASP A C 1
ATOM 1340 O O . ASP A 1 180 ? -18.204 -11.710 -6.622 1.00 98.25 180 ASP A O 1
ATOM 1344 N N . LEU A 1 181 ? -16.245 -10.601 -6.628 1.00 98.31 181 LEU A N 1
ATOM 1345 C CA . LEU A 1 181 ? -15.792 -11.117 -7.911 1.00 98.31 181 LEU A CA 1
ATOM 1346 C C . LEU A 1 181 ? -15.585 -12.643 -7.880 1.00 98.31 181 LEU A C 1
ATOM 1348 O O . LEU A 1 181 ? -15.877 -13.312 -8.870 1.00 98.31 181 LEU A O 1
ATOM 1352 N N . SER A 1 182 ? -15.158 -13.207 -6.744 1.00 98.38 182 SER A N 1
ATOM 1353 C CA . SER A 1 182 ? -15.000 -14.656 -6.548 1.00 98.38 182 SER A CA 1
ATOM 1354 C C . SER A 1 182 ? -16.320 -15.401 -6.746 1.00 98.38 182 SER A C 1
ATOM 1356 O O . SER A 1 182 ? -16.373 -16.391 -7.472 1.00 98.38 182 SER A O 1
ATOM 1358 N N . VAL A 1 183 ? -17.416 -14.869 -6.196 1.00 98.06 183 VAL A N 1
ATOM 1359 C CA . VAL A 1 183 ? -18.755 -15.453 -6.340 1.00 98.06 183 VAL A CA 1
ATOM 1360 C C . VAL A 1 183 ? -19.250 -15.298 -7.775 1.00 98.06 183 VAL A C 1
ATOM 1362 O O . VAL A 1 183 ? -19.808 -16.233 -8.343 1.00 98.06 183 VAL A O 1
ATOM 1365 N N . ALA A 1 184 ? -19.025 -14.130 -8.379 1.00 98.19 184 ALA A N 1
ATOM 1366 C CA . ALA A 1 184 ? -19.478 -13.833 -9.734 1.00 98.19 184 ALA A CA 1
ATOM 1367 C C . ALA A 1 184 ? -18.787 -14.695 -10.806 1.00 98.19 184 ALA A C 1
ATOM 1369 O O . ALA A 1 184 ? -19.407 -15.047 -11.810 1.00 98.19 184 ALA A O 1
ATOM 1370 N N . LEU A 1 185 ? -17.514 -15.034 -10.588 1.00 98.00 185 LEU A N 1
ATOM 1371 C CA . LEU A 1 185 ? -16.699 -15.842 -11.497 1.00 98.00 185 LEU A CA 1
ATOM 1372 C C . LEU A 1 185 ? -16.658 -17.336 -11.137 1.00 98.00 185 LEU A C 1
ATOM 1374 O O . LEU A 1 185 ? -15.978 -18.081 -11.840 1.00 98.00 185 LEU A O 1
ATOM 1378 N N . ASP A 1 186 ? -17.356 -17.760 -10.076 1.00 97.69 186 ASP A N 1
ATOM 1379 C CA . ASP A 1 186 ? -17.316 -19.126 -9.528 1.00 97.69 186 ASP A CA 1
ATOM 1380 C C . ASP A 1 186 ? -15.879 -19.593 -9.224 1.00 97.69 186 ASP A C 1
ATOM 1382 O O . ASP A 1 186 ? -15.390 -20.606 -9.727 1.00 97.69 186 ASP A O 1
ATOM 1386 N N . ARG A 1 187 ? -15.161 -18.787 -8.433 1.00 97.44 187 ARG A N 1
ATOM 1387 C CA . ARG A 1 187 ? -13.767 -19.023 -8.041 1.00 97.44 187 ARG A CA 1
ATOM 1388 C C . ARG A 1 187 ? -13.621 -19.047 -6.535 1.00 97.44 187 ARG A C 1
ATOM 1390 O O . ARG A 1 187 ? -14.244 -18.270 -5.819 1.00 97.44 187 ARG A O 1
ATOM 1397 N N . GLU A 1 188 ? -12.731 -19.906 -6.061 1.00 97.31 188 GLU A N 1
ATOM 1398 C CA . GLU A 1 188 ? -12.351 -19.906 -4.656 1.00 97.31 188 GLU A CA 1
ATOM 1399 C C . GLU A 1 188 ? -11.452 -18.707 -4.340 1.00 97.31 188 GLU A C 1
ATOM 1401 O O . GLU A 1 188 ? -10.536 -18.364 -5.095 1.00 97.31 188 GLU A O 1
ATOM 1406 N N . MET A 1 189 ? -11.707 -18.088 -3.188 1.00 97.50 189 MET A N 1
ATOM 1407 C CA . MET A 1 189 ? -10.799 -17.109 -2.603 1.00 97.50 189 MET A CA 1
ATOM 1408 C C . MET A 1 189 ? -9.525 -17.814 -2.130 1.00 97.50 189 MET A C 1
ATOM 1410 O O . MET A 1 189 ? -9.578 -18.814 -1.412 1.00 97.50 189 MET A O 1
ATOM 1414 N N . LYS A 1 190 ? -8.373 -17.247 -2.474 1.00 96.44 190 LYS A N 1
ATOM 1415 C CA . LYS A 1 190 ? -7.085 -17.587 -1.877 1.00 96.44 190 LYS A CA 1
ATOM 1416 C C . LYS A 1 190 ? -7.111 -17.153 -0.413 1.00 96.44 190 LYS A C 1
ATOM 1418 O O . LYS A 1 190 ? -7.425 -16.006 -0.095 1.00 96.44 190 LYS A O 1
ATOM 1423 N N . LEU A 1 191 ? -6.809 -18.086 0.486 1.00 90.38 191 LEU A N 1
ATOM 1424 C CA . LEU A 1 191 ? -6.758 -17.801 1.915 1.00 90.38 191 LEU A CA 1
ATOM 1425 C C . LEU A 1 191 ? -5.483 -17.029 2.244 1.00 90.38 191 LEU A C 1
ATOM 1427 O O . LEU A 1 191 ? -4.390 -17.413 1.831 1.00 90.38 191 LEU A O 1
ATOM 1431 N N . PHE A 1 192 ? -5.633 -15.963 3.024 1.00 91.75 192 PHE A N 1
ATOM 1432 C CA . PHE A 1 192 ? -4.497 -15.298 3.636 1.00 91.75 192 PHE A CA 1
ATOM 1433 C C . PHE A 1 192 ? -4.023 -16.116 4.839 1.00 91.75 192 PHE A C 1
ATOM 1435 O O . PHE A 1 192 ? -4.765 -16.303 5.804 1.00 91.75 192 PHE A O 1
ATOM 1442 N N . GLU A 1 193 ? -2.779 -16.586 4.791 1.00 88.31 193 GLU A N 1
ATOM 1443 C CA . GLU A 1 193 ? -2.137 -17.271 5.906 1.00 88.31 193 GLU A CA 1
ATOM 1444 C C . GLU A 1 193 ? -0.871 -16.527 6.316 1.00 88.31 193 GLU A C 1
ATOM 1446 O O . GLU A 1 193 ? 0.108 -16.475 5.576 1.00 88.31 193 GLU A O 1
ATOM 1451 N N . TYR A 1 194 ? -0.875 -16.003 7.539 1.00 90.31 194 TYR A N 1
ATOM 1452 C CA . TYR A 1 194 ? 0.315 -15.467 8.178 1.00 90.31 194 TYR A CA 1
ATOM 1453 C C . TYR A 1 194 ? 0.476 -16.091 9.558 1.00 90.31 194 TYR A C 1
ATOM 1455 O O . TYR A 1 194 ? -0.443 -16.077 10.380 1.00 90.31 194 TYR A O 1
ATOM 1463 N N . LYS A 1 195 ? 1.652 -16.664 9.813 1.00 83.88 195 LYS A N 1
ATOM 1464 C CA . LYS A 1 195 ? 2.022 -17.199 11.122 1.00 83.88 195 LYS A CA 1
ATOM 1465 C C . LYS A 1 195 ? 3.213 -16.415 11.621 1.00 83.88 195 LYS A C 1
ATOM 1467 O O . LYS A 1 195 ? 4.338 -16.689 11.221 1.00 83.88 195 LYS A O 1
ATOM 1472 N N . GLN A 1 196 ? 2.937 -15.463 12.503 1.00 78.69 196 GLN A N 1
ATOM 1473 C CA . GLN A 1 196 ? 3.993 -14.732 13.179 1.00 78.69 196 GLN A CA 1
ATOM 1474 C C . GLN A 1 196 ? 4.873 -15.704 13.970 1.00 78.69 196 GLN A C 1
ATOM 1476 O O . GLN A 1 196 ? 4.362 -16.588 14.668 1.00 78.69 196 GLN A O 1
ATOM 1481 N N . GLU A 1 197 ? 6.189 -15.536 13.873 1.00 75.62 197 GLU A N 1
ATOM 1482 C CA . GLU A 1 197 ? 7.120 -16.314 14.681 1.00 75.62 197 GLU A CA 1
ATOM 1483 C C . GLU A 1 197 ? 6.886 -16.040 16.174 1.00 75.62 197 GLU A C 1
ATOM 1485 O O . GLU A 1 197 ? 6.794 -14.891 16.617 1.00 75.62 197 GLU A O 1
ATOM 1490 N N . GLU A 1 198 ? 6.786 -17.098 16.984 1.00 63.53 198 GLU A N 1
ATOM 1491 C CA . GLU A 1 198 ? 6.648 -16.949 18.432 1.00 63.53 198 GLU A CA 1
ATOM 1492 C C . GLU A 1 198 ? 7.968 -16.444 19.044 1.00 63.53 198 GLU A C 1
ATOM 1494 O O . GLU A 1 198 ? 8.819 -17.227 19.468 1.00 63.53 198 GLU A O 1
ATOM 1499 N N . LYS A 1 199 ? 8.140 -15.121 19.145 1.00 61.50 199 LYS A N 1
ATOM 1500 C CA . LYS A 1 199 ? 9.154 -14.521 20.028 1.00 61.50 199 LYS A CA 1
ATOM 1501 C C . LYS A 1 199 ? 8.738 -14.762 21.494 1.00 61.50 199 LYS A C 1
ATOM 1503 O O . LYS A 1 199 ? 7.546 -14.815 21.807 1.00 61.50 199 LYS A O 1
ATOM 1508 N N . MET A 1 200 ? 9.704 -14.968 22.403 1.00 50.28 200 MET A N 1
ATOM 1509 C CA . MET A 1 200 ? 9.441 -15.294 23.820 1.00 50.28 200 MET A CA 1
ATOM 1510 C C . MET A 1 200 ? 8.376 -14.360 24.423 1.00 50.28 200 MET A C 1
ATOM 1512 O O . MET A 1 200 ? 8.612 -13.164 24.578 1.00 50.28 200 MET A O 1
ATOM 1516 N N . LYS A 1 201 ? 7.217 -14.915 24.800 1.00 47.91 201 LYS A N 1
ATOM 1517 C CA . LYS A 1 201 ? 6.133 -14.174 25.458 1.00 47.91 201 LYS A CA 1
ATOM 1518 C C . LYS A 1 201 ? 6.592 -13.714 26.846 1.00 47.91 201 LYS A C 1
ATOM 1520 O O . LYS A 1 201 ? 6.476 -14.456 27.822 1.00 47.91 201 LYS A O 1
ATOM 1525 N N . LEU A 1 202 ? 7.071 -12.475 26.964 1.00 50.34 202 LEU A N 1
ATOM 1526 C CA . LEU A 1 202 ? 6.884 -11.725 28.207 1.00 50.34 202 LEU A CA 1
ATOM 1527 C C . LEU A 1 202 ? 5.374 -11.719 28.482 1.00 50.34 202 LEU A C 1
ATOM 1529 O O . LEU A 1 202 ? 4.572 -11.507 27.574 1.00 50.34 202 LEU A O 1
ATOM 1533 N N . GLY A 1 203 ? 4.959 -12.071 29.701 1.00 52.00 203 GLY A N 1
ATOM 1534 C CA . GLY A 1 203 ? 3.533 -12.152 30.016 1.00 52.00 203 GLY A CA 1
ATOM 1535 C C . GLY A 1 203 ? 2.868 -10.805 29.736 1.00 52.00 203 GLY A C 1
ATOM 1536 O O . GLY A 1 203 ? 3.252 -9.826 30.362 1.00 52.00 203 GLY A O 1
ATOM 1537 N N . ILE A 1 204 ? 1.890 -10.770 28.825 1.00 55.53 204 ILE A N 1
ATOM 1538 C CA . ILE A 1 204 ? 1.266 -9.546 28.280 1.00 55.53 204 ILE A CA 1
ATOM 1539 C C . ILE A 1 204 ? 0.830 -8.573 29.391 1.00 55.53 204 ILE A C 1
ATOM 1541 O O . ILE A 1 204 ? 1.067 -7.377 29.283 1.00 55.53 204 ILE A O 1
ATOM 1545 N N . ALA A 1 205 ? 0.327 -9.090 30.520 1.00 59.72 205 ALA A N 1
ATOM 1546 C CA . ALA A 1 205 ? -0.076 -8.298 31.690 1.00 59.72 205 ALA A CA 1
ATOM 1547 C C . ALA A 1 205 ? 1.067 -7.526 32.394 1.00 59.72 205 ALA A C 1
ATOM 1549 O O . ALA A 1 205 ? 0.819 -6.733 33.306 1.00 59.72 205 ALA A O 1
ATOM 1550 N N . ARG A 1 206 ? 2.331 -7.797 32.050 1.00 67.19 206 ARG A N 1
ATOM 1551 C CA . ARG A 1 206 ? 3.492 -7.043 32.543 1.00 67.19 206 ARG A CA 1
ATOM 1552 C C . ARG A 1 206 ? 3.783 -5.808 31.700 1.00 67.19 206 ARG A C 1
ATOM 1554 O O . ARG A 1 206 ? 4.312 -4.865 32.261 1.00 67.19 206 ARG A O 1
ATOM 1561 N N . GLU A 1 207 ? 3.420 -5.827 30.421 1.00 77.44 207 GLU A N 1
ATOM 1562 C CA . GLU A 1 207 ? 3.739 -4.771 29.452 1.00 77.44 207 GLU A CA 1
ATOM 1563 C C . GLU A 1 207 ? 2.531 -3.879 29.159 1.00 77.44 207 GLU A C 1
ATOM 1565 O O . GLU A 1 207 ? 2.693 -2.675 28.976 1.00 77.44 207 GLU A O 1
ATOM 1570 N N . ALA A 1 208 ? 1.321 -4.449 29.137 1.00 84.75 208 ALA A N 1
ATOM 1571 C CA . ALA A 1 208 ? 0.110 -3.711 28.811 1.00 84.75 208 ALA A CA 1
ATOM 1572 C C . ALA A 1 208 ? -1.111 -4.138 29.637 1.00 84.75 208 ALA A C 1
ATOM 1574 O O . ALA A 1 208 ? -1.272 -5.307 29.999 1.00 84.75 208 ALA A O 1
ATOM 1575 N N . GLU A 1 209 ? -1.995 -3.179 29.895 1.00 90.88 209 GLU A N 1
ATOM 1576 C CA . GLU A 1 209 ? -3.300 -3.371 30.523 1.00 90.88 209 GLU A CA 1
ATOM 1577 C C . GLU A 1 209 ? -4.377 -2.641 29.719 1.00 90.88 209 GLU A C 1
ATOM 1579 O O . GLU A 1 209 ? -4.161 -1.529 29.238 1.00 90.88 209 GLU A O 1
ATOM 1584 N N . ILE A 1 210 ? -5.543 -3.274 29.592 1.00 92.50 210 ILE A N 1
ATOM 1585 C CA . ILE A 1 210 ? -6.719 -2.691 28.948 1.00 92.50 210 ILE A CA 1
ATOM 1586 C C . ILE A 1 210 ? -7.825 -2.639 29.995 1.00 92.50 210 ILE A C 1
ATOM 1588 O O . ILE A 1 210 ? -8.176 -3.663 30.586 1.00 92.50 210 ILE A O 1
ATOM 1592 N N . HIS A 1 211 ? -8.365 -1.448 30.213 1.00 95.38 211 HIS A N 1
ATOM 1593 C CA . HIS A 1 211 ? -9.476 -1.195 31.119 1.00 95.38 211 HIS A CA 1
ATOM 1594 C C . HIS A 1 211 ? -10.700 -0.773 30.318 1.00 95.38 211 HIS A C 1
ATOM 1596 O O . HIS A 1 211 ? -10.586 -0.090 29.303 1.00 95.38 211 HIS A O 1
ATOM 1602 N N . GLN A 1 212 ? -11.871 -1.178 30.795 1.00 96.25 212 GLN A N 1
ATOM 1603 C CA . GLN A 1 212 ? -13.150 -0.862 30.178 1.00 96.25 212 GLN A CA 1
ATOM 1604 C C . GLN A 1 212 ? -13.985 0.002 31.123 1.00 96.25 212 GLN A C 1
ATOM 1606 O O . GLN A 1 212 ? -14.184 -0.360 32.285 1.00 96.25 212 GLN A O 1
ATOM 1611 N N . GLU A 1 213 ? -14.537 1.094 30.601 1.00 97.19 213 GLU A N 1
ATOM 1612 C CA . GLU A 1 213 ? -15.476 1.965 31.306 1.00 97.19 213 GLU A CA 1
ATOM 1613 C C . GLU A 1 213 ? -16.807 2.049 30.544 1.00 97.19 213 GLU A C 1
ATOM 1615 O O . GLU A 1 213 ? -16.888 2.603 29.449 1.00 97.19 213 GLU A O 1
ATOM 1620 N N . GLY A 1 214 ? -17.874 1.511 31.138 1.00 95.25 214 GLY A N 1
ATOM 1621 C CA . GLY A 1 214 ? -19.206 1.479 30.525 1.00 95.25 214 GLY A CA 1
ATOM 1622 C C . GLY A 1 214 ? -19.452 0.265 29.623 1.00 95.25 214 GLY A C 1
ATOM 1623 O O . GLY A 1 214 ? -18.697 -0.711 29.627 1.00 95.25 214 GLY A O 1
ATOM 1624 N N . GLU A 1 215 ? -20.563 0.303 28.890 1.00 94.88 215 GLU A N 1
ATOM 1625 C CA . GLU A 1 215 ? -20.952 -0.730 27.927 1.00 94.88 215 GLU A CA 1
ATOM 1626 C C . GLU A 1 215 ? -20.377 -0.369 26.556 1.00 94.88 215 GLU A C 1
ATOM 1628 O O . GLU A 1 215 ? -20.801 0.612 25.953 1.00 94.88 215 GLU A O 1
ATOM 1633 N N . ILE A 1 216 ? -19.373 -1.123 26.102 1.00 96.31 216 ILE A N 1
ATOM 1634 C CA . ILE A 1 216 ? -18.674 -0.844 24.845 1.00 96.31 216 ILE A CA 1
ATOM 1635 C C . ILE A 1 216 ? -19.425 -1.505 23.695 1.00 96.31 216 ILE A C 1
ATOM 1637 O O . ILE A 1 216 ? -19.552 -2.726 23.640 1.00 96.31 216 ILE A O 1
ATOM 1641 N N . ASP A 1 217 ? -19.898 -0.683 22.773 1.00 93.94 217 ASP A N 1
ATOM 1642 C CA . ASP A 1 217 ? -20.623 -1.043 21.559 1.00 93.94 217 ASP A CA 1
ATOM 1643 C C . ASP A 1 217 ? -19.716 -1.049 20.316 1.00 93.94 217 ASP A C 1
ATOM 1645 O O . ASP A 1 217 ? -20.129 -0.697 19.212 1.00 93.94 217 ASP A O 1
ATOM 1649 N N . ALA A 1 218 ? -18.473 -1.492 20.509 1.00 97.06 218 ALA A N 1
ATOM 1650 C CA . ALA A 1 218 ? -17.463 -1.698 19.480 1.00 97.06 218 ALA A CA 1
ATOM 1651 C C . ALA A 1 218 ? -16.568 -2.897 19.835 1.00 97.06 218 ALA A C 1
ATOM 1653 O O . ALA A 1 218 ? -16.318 -3.176 21.009 1.00 97.06 218 ALA A O 1
ATOM 1654 N N . ASP A 1 219 ? -16.038 -3.564 18.817 1.00 97.75 219 ASP A N 1
ATOM 1655 C CA . ASP A 1 219 ? -14.982 -4.561 18.953 1.00 97.75 219 ASP A CA 1
ATOM 1656 C C . ASP A 1 219 ? -13.630 -3.878 18.726 1.00 97.75 219 ASP A C 1
ATOM 1658 O O . ASP A 1 219 ? -13.444 -3.169 17.737 1.00 97.75 219 ASP A O 1
ATOM 1662 N N . LEU A 1 220 ? -12.679 -4.083 19.640 1.00 97.31 220 LEU A N 1
ATOM 1663 C CA . LEU A 1 220 ? -11.327 -3.537 19.533 1.00 97.31 220 LEU A CA 1
ATOM 1664 C C . LEU A 1 220 ? -10.294 -4.603 19.861 1.00 97.31 220 LEU A C 1
ATOM 1666 O O . LEU A 1 220 ? -10.337 -5.216 20.928 1.00 97.31 220 LEU A O 1
ATOM 1670 N N . HIS A 1 221 ? -9.312 -4.759 18.983 1.00 96.81 221 HIS A N 1
ATOM 1671 C CA . HIS A 1 221 ? -8.113 -5.536 19.246 1.00 96.81 221 HIS A CA 1
ATOM 1672 C C . HIS A 1 221 ? -6.894 -4.620 19.219 1.00 96.81 221 HIS A C 1
ATOM 1674 O O . HIS A 1 221 ? -6.732 -3.813 18.307 1.00 96.81 221 HIS A O 1
ATOM 1680 N N . PHE A 1 222 ? -6.008 -4.798 20.197 1.00 95.12 222 PHE A N 1
ATOM 1681 C CA . PHE A 1 222 ? -4.770 -4.037 20.287 1.00 95.12 222 PHE A CA 1
ATOM 1682 C C . PHE A 1 222 ? -3.552 -4.934 20.107 1.00 95.12 222 PHE A C 1
ATOM 1684 O O . PHE A 1 222 ? -3.519 -6.069 20.594 1.00 95.12 222 PHE A O 1
ATOM 1691 N N . LYS A 1 223 ? -2.522 -4.402 19.452 1.00 92.56 223 LYS A N 1
ATOM 1692 C CA . LYS A 1 223 ? -1.215 -5.043 19.323 1.00 92.56 223 LYS A CA 1
ATOM 1693 C C . LYS A 1 223 ? -0.109 -4.032 19.588 1.00 92.56 223 LYS A C 1
ATOM 1695 O O . LYS A 1 223 ? -0.108 -2.954 19.014 1.00 92.56 223 LYS A O 1
ATOM 1700 N N . LEU A 1 224 ? 0.833 -4.383 20.454 1.00 91.56 224 LEU A N 1
ATOM 1701 C CA . LEU A 1 224 ? 2.027 -3.578 20.699 1.00 91.56 224 LEU A CA 1
ATOM 1702 C C . LEU A 1 224 ? 3.155 -4.077 19.790 1.00 91.56 224 LEU A C 1
ATOM 1704 O O . LEU A 1 224 ? 3.380 -5.288 19.716 1.00 91.56 224 LEU A O 1
ATOM 1708 N N . ALA A 1 225 ? 3.849 -3.163 19.118 1.00 89.31 225 ALA A N 1
ATOM 1709 C CA . ALA A 1 225 ? 4.984 -3.468 18.252 1.00 89.31 225 ALA A CA 1
ATOM 1710 C C . ALA A 1 225 ? 6.135 -2.494 18.525 1.00 89.31 225 ALA A C 1
ATOM 1712 O O . ALA A 1 225 ? 5.899 -1.314 18.774 1.00 89.31 225 ALA A O 1
ATOM 1713 N N . ASN A 1 226 ? 7.367 -2.997 18.489 1.00 89.31 226 ASN A N 1
ATOM 1714 C CA . ASN A 1 226 ? 8.570 -2.167 18.488 1.00 89.31 226 ASN A CA 1
ATOM 1715 C C . ASN A 1 226 ? 9.013 -1.980 17.037 1.00 89.31 226 ASN A C 1
ATOM 1717 O O . ASN A 1 226 ? 8.896 -2.928 16.262 1.00 89.31 226 ASN A O 1
ATOM 1721 N N . LEU A 1 227 ? 9.505 -0.794 16.696 1.00 86.81 227 LEU A N 1
ATOM 1722 C CA . LEU A 1 227 ? 10.027 -0.468 15.373 1.00 86.81 227 LEU A CA 1
ATOM 1723 C C . LEU A 1 227 ? 11.517 -0.127 15.536 1.00 86.81 227 LEU A C 1
ATOM 1725 O O . LEU A 1 227 ? 11.834 0.826 16.249 1.00 86.81 227 LEU A O 1
ATOM 1729 N N . GLU A 1 228 ? 12.431 -0.900 14.936 1.00 81.88 228 GLU A N 1
ATOM 1730 C CA . GLU A 1 228 ? 13.871 -0.582 14.974 1.00 81.88 228 GLU A CA 1
ATOM 1731 C C . GLU A 1 228 ? 14.323 0.097 13.675 1.00 81.88 228 GLU A C 1
ATOM 1733 O O . GLU A 1 228 ? 14.841 1.220 13.693 1.00 81.88 228 GLU A O 1
ATOM 1738 N N . HIS A 1 229 ? 14.100 -0.559 12.535 1.00 79.50 229 HIS A N 1
ATOM 1739 C CA . HIS A 1 229 ? 14.464 -0.041 11.216 1.00 79.50 229 HIS A CA 1
ATOM 1740 C C . HIS A 1 229 ? 13.302 -0.158 10.244 1.00 79.50 229 HIS A C 1
ATOM 1742 O O . HIS A 1 229 ? 12.673 -1.204 10.169 1.00 79.50 229 HIS A O 1
ATOM 1748 N N . VAL A 1 230 ? 13.028 0.9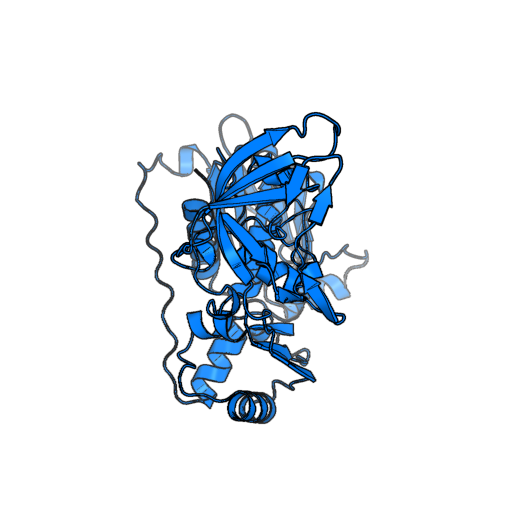15 9.495 1.00 75.62 230 VAL A N 1
ATOM 1749 C CA . VAL A 1 230 ? 11.896 0.965 8.564 1.00 75.62 230 VAL A CA 1
ATOM 1750 C C . VAL A 1 230 ? 12.370 1.006 7.120 1.00 75.62 230 VAL A C 1
ATOM 1752 O O . VAL A 1 230 ? 12.936 2.011 6.664 1.00 75.62 230 VAL A O 1
ATOM 1755 N N . HIS A 1 231 ? 12.083 -0.055 6.376 1.00 82.44 231 HIS A N 1
ATOM 1756 C CA . HIS A 1 231 ? 12.340 -0.137 4.946 1.00 82.44 231 HIS A CA 1
ATOM 1757 C C . HIS A 1 231 ? 11.117 0.338 4.154 1.00 82.44 231 HIS A C 1
ATOM 1759 O O . HIS A 1 231 ? 9.973 0.081 4.524 1.00 82.44 231 HIS A O 1
ATOM 1765 N N . SER A 1 232 ? 11.361 1.070 3.067 1.00 79.88 232 SER A N 1
ATOM 1766 C CA . SER A 1 232 ? 10.330 1.346 2.064 1.00 79.88 232 SER A CA 1
ATOM 1767 C C . SER A 1 232 ? 10.033 0.077 1.266 1.00 79.88 232 SER A C 1
ATOM 1769 O O . SER A 1 232 ? 10.888 -0.803 1.162 1.00 79.88 232 SER A O 1
ATOM 1771 N N . SER A 1 233 ? 8.840 0.006 0.683 1.00 92.94 233 SER A N 1
ATOM 1772 C CA . SER A 1 233 ? 8.450 -1.053 -0.244 1.00 92.94 233 SER A CA 1
ATOM 1773 C C . SER A 1 233 ? 7.954 -0.409 -1.524 1.00 92.94 233 SER A C 1
ATOM 1775 O O . SER A 1 233 ? 6.919 0.259 -1.519 1.00 92.94 233 SER A O 1
ATOM 1777 N N . PHE A 1 234 ? 8.669 -0.640 -2.622 1.00 95.25 234 PHE A N 1
ATOM 1778 C CA . PHE A 1 234 ? 8.329 -0.079 -3.924 1.00 95.25 234 PHE A CA 1
ATOM 1779 C C . PHE A 1 234 ? 6.888 -0.412 -4.328 1.00 95.25 234 PHE A C 1
ATOM 1781 O O . PHE A 1 234 ? 6.168 0.458 -4.811 1.00 95.25 234 PHE A O 1
ATOM 1788 N N . LEU A 1 235 ? 6.431 -1.652 -4.109 1.00 96.62 235 LEU A N 1
ATOM 1789 C CA . LEU A 1 235 ? 5.067 -2.052 -4.456 1.00 96.62 235 LEU A CA 1
ATOM 1790 C C . LEU A 1 235 ? 4.008 -1.352 -3.594 1.00 96.62 235 LEU A C 1
ATOM 1792 O O . LEU A 1 235 ? 2.931 -1.047 -4.108 1.00 96.62 235 LEU A O 1
ATOM 1796 N N . ILE A 1 236 ? 4.285 -1.110 -2.307 1.00 96.19 236 ILE A N 1
ATOM 1797 C CA . ILE A 1 236 ? 3.358 -0.369 -1.438 1.00 96.19 236 ILE A CA 1
ATOM 1798 C C . ILE A 1 236 ? 3.241 1.069 -1.938 1.00 96.19 236 ILE A C 1
ATOM 1800 O O . ILE A 1 236 ? 2.125 1.524 -2.179 1.00 96.19 236 ILE A O 1
ATOM 1804 N N . ASP A 1 237 ? 4.371 1.740 -2.169 1.00 95.75 237 ASP A N 1
ATOM 1805 C CA . ASP A 1 237 ? 4.398 3.125 -2.646 1.00 95.75 237 ASP A CA 1
ATOM 1806 C C . ASP A 1 237 ? 3.710 3.253 -4.012 1.00 95.75 237 ASP A C 1
ATOM 1808 O O . ASP A 1 237 ? 2.892 4.151 -4.220 1.00 95.75 237 ASP A O 1
ATOM 1812 N N . LEU A 1 238 ? 3.958 2.299 -4.918 1.00 97.56 238 LEU A N 1
ATOM 1813 C CA . LEU A 1 238 ? 3.308 2.242 -6.225 1.00 97.56 238 LEU A CA 1
ATOM 1814 C C . LEU A 1 238 ? 1.801 2.067 -6.104 1.00 97.56 238 LEU A C 1
ATOM 1816 O O . LEU A 1 238 ? 1.049 2.806 -6.732 1.00 97.56 238 LEU A O 1
ATOM 1820 N N . ARG A 1 239 ? 1.336 1.108 -5.303 1.00 97.94 239 ARG A N 1
ATOM 1821 C CA . ARG A 1 239 ? -0.101 0.855 -5.154 1.00 97.94 239 ARG A CA 1
ATOM 1822 C C . ARG A 1 239 ? -0.824 1.990 -4.454 1.00 97.94 239 ARG A C 1
ATOM 1824 O O . ARG A 1 239 ? -1.939 2.284 -4.860 1.00 97.94 239 ARG A O 1
ATOM 1831 N N . LEU A 1 240 ? -0.211 2.631 -3.458 1.00 97.62 240 LEU A N 1
ATOM 1832 C CA . LEU A 1 240 ? -0.765 3.837 -2.843 1.00 97.62 240 LEU A CA 1
ATOM 1833 C C . LEU A 1 240 ? -0.878 4.961 -3.878 1.00 97.62 240 LEU A C 1
ATOM 1835 O O . LEU A 1 240 ? -1.961 5.510 -4.059 1.00 97.62 240 LEU A O 1
ATOM 1839 N N . ALA A 1 241 ? 0.183 5.216 -4.644 1.00 97.19 241 ALA A N 1
ATOM 1840 C CA . ALA A 1 241 ? 0.159 6.242 -5.679 1.00 97.19 241 ALA A CA 1
ATOM 1841 C C . ALA A 1 241 ? -0.872 5.948 -6.789 1.00 97.19 241 ALA A C 1
ATOM 1843 O O . ALA A 1 241 ? -1.478 6.875 -7.317 1.00 97.19 241 ALA A O 1
ATOM 1844 N N . LEU A 1 242 ? -1.112 4.673 -7.127 1.00 97.31 242 LEU A N 1
ATOM 1845 C CA . LEU A 1 242 ? -2.142 4.255 -8.092 1.00 97.31 242 LEU A CA 1
ATOM 1846 C C . LEU A 1 242 ? -3.576 4.476 -7.599 1.00 97.31 242 LEU A C 1
ATOM 1848 O O . LEU A 1 242 ? -4.484 4.532 -8.422 1.00 97.31 242 LEU A O 1
ATOM 1852 N N . ILE A 1 243 ? -3.790 4.572 -6.286 1.00 96.44 243 ILE A N 1
ATOM 1853 C CA . ILE A 1 243 ? -5.099 4.867 -5.685 1.00 96.44 243 ILE A CA 1
ATOM 1854 C C . ILE A 1 243 ? -5.209 6.327 -5.219 1.00 96.44 243 ILE A C 1
ATOM 1856 O O . ILE A 1 243 ? -6.061 6.629 -4.384 1.00 96.44 243 ILE A O 1
ATOM 1860 N N . ASP A 1 244 ? -4.336 7.202 -5.732 1.00 94.44 244 ASP A N 1
ATOM 1861 C CA . ASP A 1 244 ? -4.210 8.620 -5.368 1.00 94.44 244 ASP A CA 1
ATOM 1862 C C . ASP A 1 244 ? -3.915 8.876 -3.877 1.00 94.44 244 ASP A C 1
ATOM 1864 O O . ASP A 1 244 ? -4.208 9.943 -3.334 1.00 94.44 244 ASP A O 1
ATOM 1868 N N . GLU A 1 245 ? -3.281 7.913 -3.207 1.00 94.69 245 GLU A N 1
ATOM 1869 C CA . GLU A 1 245 ? -2.798 8.040 -1.835 1.00 94.69 245 GLU A CA 1
ATOM 1870 C C . GLU A 1 245 ? -1.289 8.289 -1.823 1.00 94.69 245 GLU A C 1
ATOM 1872 O O . GLU A 1 245 ? -0.511 7.656 -2.536 1.00 94.69 245 GLU A O 1
ATOM 1877 N N . SER A 1 246 ? -0.844 9.205 -0.970 1.00 89.50 246 SER A N 1
ATOM 1878 C CA . SER A 1 246 ? 0.583 9.426 -0.738 1.00 89.50 246 SER A CA 1
ATOM 1879 C C . SER A 1 246 ? 0.837 9.852 0.699 1.00 89.50 246 SER A C 1
ATOM 1881 O O . SER A 1 246 ? -0.016 10.448 1.362 1.00 89.50 246 SER A O 1
ATOM 1883 N N . THR A 1 247 ? 2.009 9.491 1.201 1.00 92.00 247 THR A N 1
ATOM 1884 C CA . THR A 1 247 ? 2.505 9.887 2.516 1.00 92.00 247 THR A CA 1
ATOM 1885 C C . THR A 1 247 ? 4.011 9.665 2.550 1.00 92.00 247 THR A C 1
ATOM 1887 O O . THR A 1 247 ? 4.517 8.747 1.907 1.00 92.00 247 THR A O 1
ATOM 1890 N N . GLU A 1 248 ? 4.730 10.528 3.262 1.00 89.94 248 GLU A N 1
ATOM 1891 C CA . GLU A 1 248 ? 6.164 10.340 3.515 1.00 89.94 248 GLU A CA 1
ATOM 1892 C C . GLU A 1 248 ? 6.399 9.446 4.743 1.00 89.94 248 GLU A C 1
ATOM 1894 O O . GLU A 1 248 ? 7.485 8.892 4.898 1.00 89.94 248 GLU A O 1
ATOM 1899 N N . ASP A 1 249 ? 5.379 9.277 5.595 1.00 93.06 249 ASP A N 1
ATOM 1900 C CA . ASP A 1 249 ? 5.462 8.456 6.799 1.00 93.06 249 ASP A CA 1
ATOM 1901 C C . ASP A 1 249 ? 5.198 6.982 6.477 1.00 93.06 249 ASP A C 1
ATOM 1903 O O . ASP A 1 249 ? 4.121 6.587 6.021 1.00 93.06 249 ASP A O 1
ATOM 1907 N N . LYS A 1 250 ? 6.191 6.137 6.747 1.00 92.69 250 LYS A N 1
ATOM 1908 C CA . LYS A 1 250 ? 6.141 4.717 6.379 1.00 92.69 250 LYS A CA 1
ATOM 1909 C C . LYS A 1 250 ? 5.145 3.908 7.217 1.00 92.69 250 LYS A C 1
ATOM 1911 O O . LYS A 1 250 ? 4.639 2.892 6.739 1.00 92.69 250 LYS A O 1
ATOM 1916 N N . VAL A 1 251 ? 4.842 4.327 8.449 1.00 93.94 251 VAL A N 1
ATOM 1917 C CA . VAL A 1 251 ? 3.828 3.660 9.285 1.00 93.94 251 VAL A CA 1
ATOM 1918 C C . VAL A 1 251 ? 2.431 3.983 8.753 1.00 93.94 251 VAL A C 1
ATOM 1920 O O . VAL A 1 251 ? 1.620 3.069 8.585 1.00 93.94 251 VAL A O 1
ATOM 1923 N N . ASP A 1 252 ? 2.167 5.246 8.415 1.00 95.00 252 ASP A N 1
ATOM 1924 C CA . ASP A 1 252 ? 0.931 5.683 7.760 1.00 95.00 252 ASP A CA 1
ATOM 1925 C C . ASP A 1 252 ? 0.737 4.992 6.402 1.00 95.00 252 ASP A C 1
ATOM 1927 O O . ASP A 1 252 ? -0.354 4.492 6.119 1.00 95.00 252 ASP A O 1
ATOM 1931 N N . ALA A 1 253 ? 1.802 4.855 5.600 1.00 95.50 253 ALA A N 1
ATOM 1932 C CA . ALA A 1 253 ? 1.759 4.132 4.327 1.00 95.50 253 ALA A CA 1
ATOM 1933 C C . ALA A 1 253 ? 1.271 2.687 4.518 1.00 95.50 253 ALA A C 1
ATOM 1935 O O . ALA A 1 253 ? 0.349 2.235 3.833 1.00 95.50 253 ALA A O 1
ATOM 1936 N N . MET A 1 254 ? 1.824 1.962 5.497 1.00 95.25 254 MET A N 1
ATOM 1937 C CA . MET A 1 254 ? 1.408 0.582 5.767 1.00 95.25 254 MET A CA 1
ATOM 1938 C C . MET A 1 254 ? 0.000 0.475 6.335 1.00 95.25 254 MET A C 1
ATOM 1940 O O . MET A 1 254 ? -0.715 -0.466 5.990 1.00 95.25 254 MET A O 1
ATOM 1944 N N . LEU A 1 255 ? -0.427 1.427 7.168 1.00 96.81 255 LEU A N 1
ATOM 1945 C CA . LEU A 1 255 ? -1.807 1.485 7.640 1.00 96.81 255 LEU A CA 1
ATOM 1946 C C . LEU A 1 255 ? -2.765 1.683 6.467 1.00 96.81 255 LEU A C 1
ATOM 1948 O O . LEU A 1 255 ? -3.666 0.867 6.282 1.00 96.81 255 LEU A O 1
ATOM 1952 N N . LYS A 1 256 ? -2.547 2.706 5.634 1.00 97.38 256 LYS A N 1
ATOM 1953 C CA . LYS A 1 256 ? -3.361 2.978 4.440 1.00 97.38 256 LYS A CA 1
ATOM 1954 C C . LYS A 1 256 ? -3.418 1.769 3.516 1.00 97.38 256 LYS A C 1
ATOM 1956 O O . LYS A 1 256 ? -4.507 1.341 3.130 1.00 97.38 256 LYS A O 1
ATOM 1961 N N . TYR A 1 257 ? -2.269 1.160 3.241 1.00 97.94 257 TYR A N 1
ATOM 1962 C CA . TYR A 1 257 ? -2.165 -0.019 2.391 1.00 97.94 257 TYR A CA 1
ATOM 1963 C C . TYR A 1 257 ? -2.903 -1.234 2.979 1.00 97.94 257 TYR A C 1
ATOM 1965 O O . TYR A 1 257 ? -3.680 -1.893 2.282 1.00 97.94 257 TYR A O 1
ATOM 1973 N N . ALA A 1 258 ? -2.733 -1.518 4.274 1.00 97.94 258 ALA A N 1
ATOM 1974 C CA . ALA A 1 258 ? -3.419 -2.616 4.954 1.00 97.94 258 ALA A CA 1
ATOM 1975 C C . ALA A 1 258 ? -4.936 -2.390 5.035 1.00 97.94 258 ALA A C 1
ATOM 1977 O O . ALA A 1 258 ? -5.709 -3.321 4.796 1.00 97.94 258 ALA A O 1
ATOM 1978 N N . MET A 1 259 ? -5.385 -1.164 5.319 1.00 98.25 259 MET A N 1
ATOM 1979 C CA . MET A 1 259 ? -6.807 -0.807 5.339 1.00 98.25 259 MET A CA 1
ATOM 1980 C C . MET A 1 259 ? -7.430 -0.921 3.947 1.00 98.25 259 MET A C 1
ATOM 1982 O O . MET A 1 259 ? -8.515 -1.485 3.804 1.00 98.25 259 MET A O 1
ATOM 1986 N N . HIS A 1 260 ? -6.741 -0.440 2.911 1.00 98.56 260 HIS A N 1
ATOM 1987 C CA . HIS A 1 260 ? -7.203 -0.552 1.531 1.00 98.56 260 HIS A CA 1
ATOM 1988 C C . HIS A 1 260 ? -7.222 -2.014 1.056 1.00 98.56 260 HIS A C 1
ATOM 1990 O O . HIS A 1 260 ? -8.151 -2.433 0.369 1.00 98.56 260 HIS A O 1
ATOM 1996 N N . THR A 1 261 ? -6.261 -2.833 1.490 1.00 98.62 261 THR A N 1
ATOM 1997 C CA . THR A 1 261 ? -6.251 -4.269 1.186 1.00 98.62 261 THR A CA 1
ATOM 1998 C C . THR A 1 261 ? -7.407 -4.999 1.868 1.00 98.62 261 THR A C 1
ATOM 2000 O O . THR A 1 261 ? -8.165 -5.718 1.221 1.00 98.62 261 THR A O 1
ATOM 2003 N N . THR A 1 262 ? -7.537 -4.843 3.186 1.00 98.44 262 THR A N 1
ATOM 2004 C CA . THR A 1 262 ? -8.348 -5.736 4.031 1.00 98.44 262 THR A CA 1
ATOM 2005 C C . THR A 1 262 ? -9.749 -5.207 4.343 1.00 98.44 262 THR A C 1
ATOM 2007 O O . THR A 1 262 ? -10.645 -5.988 4.679 1.00 98.44 262 THR A O 1
ATOM 2010 N N . GLY A 1 263 ? -9.942 -3.888 4.252 1.00 98.06 263 GLY A N 1
ATOM 2011 C CA . GLY A 1 263 ? -11.173 -3.186 4.622 1.00 98.06 263 GLY A CA 1
ATOM 2012 C C . GLY A 1 263 ? -11.365 -2.991 6.121 1.00 98.06 263 GLY A C 1
ATOM 2013 O O . GLY A 1 263 ? -12.448 -2.593 6.546 1.00 98.06 263 GLY A O 1
ATOM 2014 N N . ILE A 1 264 ? -10.354 -3.302 6.926 1.00 98.44 264 ILE A N 1
ATOM 2015 C CA . ILE A 1 264 ? -10.416 -3.256 8.389 1.00 98.44 264 ILE A CA 1
ATOM 2016 C C . ILE A 1 264 ? -9.925 -1.893 8.844 1.00 98.44 264 ILE A C 1
ATOM 2018 O O . ILE A 1 264 ? -8.939 -1.394 8.311 1.00 98.44 264 ILE A O 1
ATOM 2022 N N . ALA A 1 265 ? -10.611 -1.283 9.808 1.00 98.19 265 ALA A N 1
ATOM 2023 C CA . ALA A 1 265 ? -10.203 0.007 10.342 1.00 98.19 265 ALA A CA 1
ATOM 2024 C C . ALA A 1 265 ? -8.992 -0.183 11.261 1.00 98.19 265 ALA A C 1
ATOM 2026 O O . ALA A 1 265 ? -9.068 -0.932 12.237 1.00 98.19 265 ALA A O 1
ATOM 2027 N N . LEU A 1 266 ? -7.880 0.468 10.918 1.00 98.44 266 LEU A N 1
ATOM 2028 C CA . LEU A 1 266 ? -6.621 0.377 11.647 1.00 98.44 266 LEU A CA 1
ATOM 2029 C C . LEU A 1 266 ? -6.161 1.769 12.072 1.00 98.44 266 LEU A C 1
ATOM 2031 O O . LEU A 1 266 ? -6.221 2.719 11.295 1.00 98.44 266 LEU A O 1
ATOM 2035 N N . ARG A 1 267 ? -5.649 1.871 13.297 1.00 97.81 267 ARG A N 1
ATOM 2036 C CA . ARG A 1 267 ? -4.926 3.046 13.793 1.00 97.81 267 ARG A CA 1
ATOM 2037 C C . ARG A 1 267 ? -3.633 2.608 14.453 1.00 97.81 267 ARG A C 1
ATOM 2039 O O . ARG A 1 267 ? -3.557 1.512 15.005 1.00 97.81 267 ARG A O 1
ATOM 2046 N N . ALA A 1 268 ? -2.632 3.479 14.444 1.00 97.44 268 ALA A N 1
ATOM 2047 C CA . ALA A 1 268 ? -1.444 3.305 15.264 1.00 97.44 268 ALA A CA 1
ATOM 2048 C C . ALA A 1 268 ? -1.189 4.554 16.103 1.00 97.44 268 ALA A C 1
ATOM 2050 O O . ALA A 1 268 ? -1.333 5.687 15.637 1.00 97.44 268 ALA A O 1
ATOM 2051 N N . TYR A 1 269 ? -0.797 4.327 17.348 1.00 97.75 269 TYR A N 1
ATOM 2052 C CA . TYR A 1 269 ? -0.485 5.362 18.315 1.00 97.75 269 TYR A CA 1
ATOM 2053 C C . TYR A 1 269 ? 0.964 5.242 18.771 1.00 97.75 269 TYR A C 1
ATOM 2055 O O . TYR A 1 269 ? 1.467 4.133 18.959 1.00 97.75 269 TYR A O 1
ATOM 2063 N N . LYS A 1 270 ? 1.604 6.373 19.068 1.00 96.44 270 LYS A N 1
ATOM 2064 C CA . LYS A 1 270 ? 2.830 6.396 19.875 1.00 96.44 270 LYS A CA 1
ATOM 2065 C C . LYS A 1 270 ? 2.527 5.772 21.237 1.00 96.44 270 LYS A C 1
ATOM 2067 O O . LYS A 1 270 ? 1.699 6.295 21.988 1.00 96.44 270 LYS A O 1
ATOM 2072 N N . SER A 1 271 ? 3.203 4.676 21.598 1.00 94.44 271 SER A N 1
ATOM 2073 C CA . SER A 1 271 ? 2.902 3.972 22.858 1.00 94.44 271 SER A CA 1
ATOM 2074 C C . SER A 1 271 ? 3.155 4.840 24.101 1.00 94.44 271 SER A C 1
ATOM 2076 O O . SER A 1 271 ? 2.545 4.624 25.148 1.00 94.44 271 SER A O 1
ATOM 2078 N N . SER A 1 272 ? 3.997 5.873 23.979 1.00 94.62 272 SER A N 1
ATOM 2079 C CA . SER A 1 272 ? 4.300 6.852 25.028 1.00 94.62 272 SER A CA 1
ATOM 2080 C C . SER A 1 272 ? 3.069 7.596 25.561 1.00 94.62 272 SER A C 1
ATOM 2082 O O . SER A 1 272 ? 3.046 7.946 26.739 1.00 94.62 272 SER A O 1
ATOM 2084 N N . PHE A 1 273 ? 2.014 7.770 24.758 1.00 96.38 273 PHE A N 1
ATOM 2085 C CA . PHE A 1 273 ? 0.759 8.389 25.208 1.00 96.38 273 PHE A CA 1
ATOM 2086 C C . PHE A 1 273 ? -0.046 7.504 26.167 1.00 96.38 273 PHE A C 1
ATOM 2088 O O . PHE A 1 273 ? -0.889 8.004 26.912 1.00 96.38 273 PHE A O 1
ATOM 2095 N N . PHE A 1 274 ? 0.246 6.206 26.184 1.00 95.44 274 PHE A N 1
ATOM 2096 C CA . PHE A 1 274 ? -0.389 5.215 27.047 1.00 95.44 274 PHE A CA 1
ATOM 2097 C C . PHE A 1 274 ? 0.522 4.756 28.186 1.00 95.44 274 PHE A C 1
ATOM 2099 O O . PHE A 1 274 ? 0.068 4.038 29.076 1.00 95.44 274 PHE A O 1
ATOM 2106 N N . ARG A 1 275 ? 1.811 5.121 28.173 1.00 91.62 275 ARG A N 1
ATOM 2107 C CA . ARG A 1 275 ? 2.745 4.693 29.218 1.00 91.62 275 ARG A CA 1
ATOM 2108 C C . ARG A 1 275 ? 2.437 5.388 30.539 1.00 91.62 275 ARG A C 1
ATOM 2110 O O . ARG A 1 275 ? 2.547 6.608 30.646 1.00 91.62 275 ARG A O 1
ATOM 2117 N N . ASN A 1 276 ? 2.111 4.576 31.539 1.00 84.25 276 ASN A N 1
ATOM 2118 C CA . ASN A 1 276 ? 1.996 4.950 32.937 1.00 84.25 276 ASN A CA 1
ATOM 2119 C C . ASN A 1 276 ? 2.930 4.039 33.745 1.00 84.25 276 ASN A C 1
ATOM 2121 O O . ASN A 1 276 ? 2.773 2.817 33.734 1.00 84.25 276 ASN A O 1
ATOM 2125 N N . GLU A 1 277 ? 3.929 4.633 34.398 1.00 81.94 277 GLU A N 1
ATOM 2126 C CA . GLU A 1 277 ? 5.067 3.906 34.976 1.00 81.94 277 GLU A CA 1
ATOM 2127 C C . GLU A 1 277 ? 5.726 2.985 33.925 1.00 81.94 277 GLU A C 1
ATOM 2129 O O . GLU A 1 277 ? 6.144 3.459 32.866 1.00 81.94 277 GLU A O 1
ATOM 2134 N N . ASP A 1 278 ? 5.796 1.679 34.187 1.00 83.19 278 ASP A N 1
ATOM 2135 C CA . ASP A 1 278 ? 6.440 0.703 33.304 1.00 83.19 278 ASP A CA 1
ATOM 2136 C C . ASP A 1 278 ? 5.470 0.048 32.300 1.00 83.19 278 ASP A C 1
ATOM 2138 O O . ASP A 1 278 ? 5.906 -0.761 31.479 1.00 83.19 278 ASP A O 1
ATOM 2142 N N . LYS A 1 279 ? 4.169 0.386 32.325 1.00 89.06 279 LYS A N 1
ATOM 2143 C CA . LYS A 1 279 ? 3.131 -0.298 31.531 1.00 89.06 279 LYS A CA 1
ATOM 2144 C C . LYS A 1 279 ? 2.401 0.613 30.552 1.00 89.06 279 LYS A C 1
ATOM 2146 O O . LYS A 1 279 ? 2.088 1.762 30.852 1.00 89.06 279 LYS A O 1
ATOM 2151 N N . VAL A 1 280 ? 2.034 0.057 29.403 1.00 92.25 280 VAL A N 1
ATOM 2152 C CA . VAL A 1 280 ? 1.079 0.646 28.457 1.00 92.25 280 VAL A CA 1
ATOM 2153 C C . VAL A 1 280 ? -0.339 0.420 28.989 1.00 92.25 280 VAL A C 1
ATOM 2155 O O . VAL A 1 280 ? -0.806 -0.711 29.060 1.00 92.25 280 VAL A O 1
ATOM 2158 N N . THR A 1 281 ? -1.035 1.480 29.387 1.00 95.06 281 THR A N 1
ATOM 2159 C CA . THR A 1 281 ? -2.396 1.400 29.936 1.00 95.06 281 THR A CA 1
ATOM 2160 C C . THR A 1 281 ? -3.385 2.043 28.977 1.00 95.06 281 THR A C 1
ATOM 2162 O O . THR A 1 281 ? -3.359 3.256 28.781 1.00 95.06 281 THR A O 1
ATOM 2165 N N . VAL A 1 282 ? -4.271 1.229 28.408 1.00 96.56 282 VAL A N 1
ATOM 2166 C CA . VAL A 1 282 ? -5.340 1.661 27.502 1.00 96.56 282 VAL A CA 1
ATOM 2167 C C . VAL A 1 282 ? -6.657 1.653 28.264 1.00 96.56 282 VAL A C 1
ATOM 2169 O O . VAL A 1 282 ? -7.006 0.648 28.881 1.00 96.56 282 VAL A O 1
ATOM 2172 N N . ILE A 1 283 ? -7.401 2.752 28.221 1.00 97.50 283 ILE A N 1
ATOM 2173 C CA . ILE A 1 283 ? -8.774 2.803 28.727 1.00 97.50 283 ILE A CA 1
ATOM 2174 C C . ILE A 1 283 ? -9.702 2.939 27.522 1.00 97.50 283 ILE A C 1
ATOM 2176 O O . ILE A 1 283 ? -9.561 3.874 26.740 1.00 97.50 283 ILE A O 1
ATOM 2180 N N . VAL A 1 284 ? -10.646 2.014 27.378 1.00 98.00 284 VAL A N 1
ATOM 2181 C CA . VAL A 1 284 ? -11.721 2.089 26.385 1.00 98.00 284 VAL A CA 1
ATOM 2182 C C . VAL A 1 284 ? -12.996 2.488 27.112 1.00 98.00 284 VAL A C 1
ATOM 2184 O O . VAL A 1 284 ? -13.449 1.773 28.011 1.00 98.00 284 VAL A O 1
ATOM 2187 N N . ARG A 1 285 ? -13.561 3.641 26.753 1.00 97.94 285 ARG A N 1
ATOM 2188 C CA . ARG A 1 285 ? -14.715 4.231 27.439 1.00 97.94 285 ARG A CA 1
ATOM 2189 C C . ARG A 1 285 ? -15.882 4.425 26.483 1.00 97.94 285 ARG A C 1
ATOM 2191 O O . ARG A 1 285 ? -15.709 5.006 25.420 1.00 97.94 285 ARG A O 1
ATOM 2198 N N . SER A 1 286 ? -17.081 4.019 26.892 1.00 96.94 286 SER A N 1
ATOM 2199 C CA . SER A 1 286 ? -18.317 4.467 26.242 1.00 96.94 286 SER A CA 1
ATOM 2200 C C . SER A 1 286 ? -18.666 5.859 26.769 1.00 96.94 286 SER A C 1
ATOM 2202 O O . SER A 1 286 ? -19.043 6.009 27.935 1.00 96.94 286 SER A O 1
ATOM 2204 N 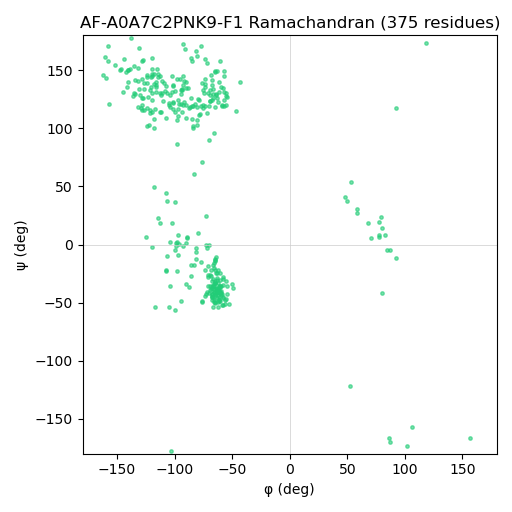N . ALA A 1 287 ? -18.482 6.886 25.937 1.00 94.31 287 ALA A N 1
ATOM 2205 C CA . ALA A 1 287 ? -18.868 8.258 26.274 1.00 94.31 287 ALA A CA 1
ATOM 2206 C C . ALA A 1 287 ? -20.394 8.406 26.226 1.00 94.31 287 ALA A C 1
ATOM 2208 O O . ALA A 1 287 ? -21.020 8.998 27.106 1.00 94.31 287 ALA A O 1
ATOM 2209 N N . GLN A 1 288 ? -20.980 7.806 25.194 1.00 93.38 288 GLN A N 1
ATOM 2210 C CA . GLN A 1 288 ? -22.403 7.580 25.002 1.00 93.38 288 GLN A CA 1
ATOM 2211 C C . GLN A 1 288 ? -22.577 6.424 24.013 1.00 93.38 288 GLN A C 1
ATOM 2213 O O . GLN A 1 288 ? -21.617 5.997 23.373 1.00 93.38 288 GLN A O 1
ATOM 2218 N N . LYS A 1 289 ? -23.809 5.938 23.842 1.00 94.00 289 LYS A N 1
ATOM 2219 C CA . LYS A 1 289 ? -24.108 4.928 22.820 1.00 94.00 289 LYS A CA 1
ATOM 2220 C C . LYS A 1 289 ? -23.648 5.422 21.439 1.00 94.00 289 LYS A C 1
ATOM 2222 O O . LYS A 1 289 ? -24.032 6.516 21.035 1.00 94.00 289 LYS A O 1
ATOM 2227 N N . GLY A 1 290 ? -22.847 4.621 20.747 1.00 94.69 290 GLY A N 1
ATOM 2228 C CA . GLY A 1 290 ? -22.254 4.895 19.439 1.00 94.69 290 GLY A CA 1
ATOM 2229 C C . GLY A 1 290 ? -20.956 5.692 19.468 1.00 94.69 290 GLY A C 1
ATOM 2230 O O . GLY A 1 290 ? -20.351 5.866 18.415 1.00 94.69 290 GLY A O 1
ATOM 2231 N N . ILE A 1 291 ? -20.512 6.154 20.640 1.00 95.88 291 ILE A N 1
ATOM 2232 C CA . ILE A 1 291 ? -19.271 6.915 20.809 1.00 95.88 291 ILE A CA 1
ATOM 2233 C C . ILE A 1 291 ? -18.390 6.196 21.826 1.00 95.88 291 ILE A C 1
ATOM 2235 O O . ILE A 1 291 ? -18.585 6.290 23.043 1.00 95.88 291 ILE A O 1
ATOM 2239 N N . VAL A 1 292 ? -17.391 5.494 21.300 1.00 97.62 292 VAL A N 1
ATOM 2240 C CA . VAL A 1 292 ? -16.361 4.817 22.084 1.00 97.62 292 VAL A CA 1
ATOM 2241 C C . VAL A 1 292 ? -15.062 5.601 21.952 1.00 97.62 292 VAL A C 1
ATOM 2243 O O . VAL A 1 292 ? -14.639 5.928 20.849 1.00 97.62 292 VAL A O 1
ATOM 2246 N N . GLU A 1 293 ? -14.424 5.900 23.074 1.00 97.75 293 GLU A N 1
ATOM 2247 C CA . GLU A 1 293 ? -13.180 6.660 23.145 1.00 97.75 293 GLU A CA 1
ATOM 2248 C C . GLU A 1 293 ? -12.027 5.762 23.592 1.00 97.75 293 GLU A C 1
ATOM 2250 O O . GLU A 1 293 ? -12.178 4.948 24.511 1.00 97.75 293 GLU A O 1
ATOM 2255 N N . VAL A 1 294 ? -10.855 5.957 22.987 1.00 98.25 294 VAL A N 1
ATOM 2256 C CA . VAL A 1 294 ? -9.597 5.361 23.447 1.00 98.25 294 VAL A CA 1
ATOM 2257 C C . VAL A 1 294 ? -8.812 6.420 24.205 1.00 98.25 294 VAL A C 1
ATOM 2259 O O . VAL A 1 294 ? -8.511 7.496 23.687 1.00 98.25 294 VAL A O 1
ATOM 2262 N N . ILE A 1 295 ? -8.489 6.118 25.458 1.00 98.06 295 ILE A N 1
ATOM 2263 C CA . ILE A 1 295 ? -7.899 7.054 26.410 1.00 98.06 295 ILE A CA 1
ATOM 2264 C C . ILE A 1 295 ? -6.540 6.531 26.867 1.00 98.06 295 ILE A C 1
ATOM 2266 O O . ILE A 1 295 ? -6.407 5.387 27.309 1.00 98.06 295 ILE A O 1
ATOM 2270 N N . GLY A 1 296 ? -5.539 7.408 26.813 1.00 96.44 296 GLY A N 1
ATOM 2271 C CA . GLY A 1 296 ? -4.205 7.190 27.367 1.00 96.44 296 GLY A CA 1
ATOM 2272 C C . GLY A 1 296 ? -3.838 8.338 28.301 1.00 96.44 296 GLY A C 1
ATOM 2273 O O . GLY A 1 296 ? -4.080 9.506 27.995 1.00 96.44 296 GLY A O 1
ATOM 2274 N N . ASN A 1 297 ? -3.313 8.015 29.487 1.00 93.12 297 ASN A N 1
ATOM 2275 C CA . ASN A 1 297 ? -2.889 9.001 30.492 1.00 93.12 297 ASN A CA 1
ATOM 2276 C C . ASN A 1 297 ? -3.944 10.090 30.805 1.00 93.12 297 ASN A C 1
ATOM 2278 O O . ASN A 1 297 ? -3.619 11.256 31.033 1.00 93.12 297 ASN A O 1
ATOM 2282 N N . GLY A 1 298 ? -5.224 9.699 30.821 1.00 93.25 298 GLY A N 1
ATOM 2283 C CA . GLY A 1 298 ? -6.356 10.576 31.137 1.00 93.25 298 GLY A CA 1
ATOM 2284 C C . GLY A 1 298 ? -6.795 11.517 30.009 1.00 93.25 298 GLY A C 1
ATOM 2285 O O . GLY A 1 298 ? -7.663 12.356 30.244 1.00 93.25 298 GLY A O 1
ATOM 2286 N N . LYS A 1 299 ? -6.228 11.393 28.803 1.00 95.94 299 LYS A N 1
ATOM 2287 C CA . LYS A 1 299 ? -6.631 12.143 27.606 1.00 95.94 299 LYS A CA 1
ATOM 2288 C C . LYS A 1 299 ? -7.326 11.223 26.608 1.00 95.94 299 LYS A C 1
ATOM 2290 O O . LYS A 1 299 ? -6.868 10.103 26.408 1.00 95.94 299 LYS A O 1
ATOM 2295 N N . VAL A 1 300 ? -8.396 11.705 25.978 1.00 97.12 300 VAL A N 1
ATOM 2296 C CA . VAL A 1 300 ? -8.993 11.046 24.806 1.00 97.12 300 VAL A CA 1
ATOM 2297 C C . VAL A 1 300 ? -8.011 11.204 23.649 1.00 97.12 300 VAL A C 1
ATOM 2299 O O . VAL A 1 300 ? -7.588 12.318 23.363 1.00 97.12 300 VAL A O 1
ATOM 2302 N N . LEU A 1 301 ? -7.590 10.088 23.060 1.00 97.81 301 LEU A N 1
ATOM 2303 C CA . LEU A 1 301 ? -6.618 10.040 21.963 1.00 97.81 301 LEU A CA 1
ATOM 2304 C C . LEU A 1 301 ? -7.283 9.689 20.634 1.00 97.81 301 LEU A C 1
ATOM 2306 O O . LEU A 1 301 ? -6.736 9.982 19.574 1.00 97.81 301 LEU A O 1
ATOM 2310 N N . SER A 1 302 ? -8.449 9.050 20.682 1.00 97.69 302 SER A N 1
ATOM 2311 C CA . SER A 1 302 ? -9.298 8.827 19.520 1.00 97.69 302 SER A CA 1
ATOM 2312 C C . SER A 1 302 ? -10.744 8.585 19.929 1.00 97.69 302 SER A C 1
ATOM 2314 O O . SER A 1 302 ? -11.036 8.154 21.050 1.00 97.69 302 SER A O 1
ATOM 2316 N N . THR A 1 303 ? -11.636 8.829 18.976 1.00 97.50 303 THR A N 1
ATOM 2317 C CA . THR A 1 303 ? -12.988 8.276 18.968 1.00 97.50 303 THR A CA 1
ATOM 2318 C C . THR A 1 303 ? -13.014 7.156 17.932 1.00 97.50 303 THR A C 1
ATOM 2320 O O . THR A 1 303 ? -12.695 7.376 16.760 1.00 97.50 303 THR A O 1
ATOM 2323 N N . VAL A 1 304 ? -13.353 5.942 18.366 1.00 97.56 304 VAL A N 1
ATOM 2324 C CA . VAL A 1 304 ? -13.256 4.704 17.583 1.00 97.56 304 VAL A CA 1
ATOM 2325 C C . VAL A 1 304 ? -14.016 4.840 16.272 1.00 97.56 304 VAL A C 1
ATOM 2327 O O . VAL A 1 304 ? -15.219 5.082 16.257 1.00 97.56 304 VAL A O 1
ATOM 2330 N N . GLY A 1 305 ? -13.292 4.688 15.164 1.00 95.81 305 GLY A N 1
ATOM 2331 C CA . GLY A 1 305 ? -13.833 4.821 13.816 1.00 95.81 305 GLY A CA 1
ATOM 2332 C C . GLY A 1 305 ? -14.208 6.241 13.382 1.00 95.81 305 GLY A C 1
ATOM 2333 O O . GLY A 1 305 ? -14.734 6.383 12.287 1.00 95.81 305 GLY A O 1
ATOM 2334 N N . VAL A 1 306 ? -13.933 7.282 14.171 1.00 96.50 306 VAL A N 1
ATOM 2335 C CA . VAL A 1 306 ? -14.349 8.666 13.868 1.00 96.50 306 VAL A CA 1
ATOM 2336 C C . VAL A 1 306 ? -13.157 9.593 13.673 1.00 96.50 306 VAL A C 1
ATOM 2338 O O . VAL A 1 306 ? -13.062 10.258 12.646 1.00 96.50 306 VAL A O 1
ATOM 2341 N N . SER A 1 307 ? -12.248 9.640 14.645 1.00 96.81 307 SER A N 1
ATOM 2342 C CA . SER A 1 307 ? -11.111 10.565 14.630 1.00 96.81 307 SER A CA 1
ATOM 2343 C C . SER A 1 307 ? -9.995 10.123 15.566 1.00 96.81 307 SER A C 1
ATOM 2345 O O . SER A 1 307 ? -10.211 9.312 16.469 1.00 96.81 307 SER A O 1
ATOM 2347 N N . GLN A 1 308 ? -8.796 10.657 15.350 1.00 97.50 308 GLN A N 1
ATOM 2348 C CA . GLN A 1 308 ? -7.623 10.446 16.194 1.00 97.50 308 GLN A CA 1
ATOM 2349 C C . GLN A 1 308 ? -6.829 11.740 16.338 1.00 97.50 308 GLN A C 1
ATOM 2351 O O . GLN A 1 308 ? -6.618 12.458 15.364 1.00 97.50 308 GLN A O 1
ATOM 2356 N N . GLU A 1 309 ? -6.336 11.983 17.548 1.00 97.06 309 GLU A N 1
ATOM 2357 C CA . GLU A 1 309 ? -5.468 13.113 17.862 1.00 97.06 309 GLU A CA 1
ATOM 2358 C C . GLU A 1 309 ? -4.145 13.023 17.091 1.00 97.06 309 GLU A C 1
ATOM 2360 O O . GLU A 1 309 ? -3.416 12.031 17.194 1.00 97.06 309 GLU A O 1
ATOM 2365 N N . GLU A 1 310 ? -3.803 14.086 16.361 1.00 95.75 310 GLU A N 1
ATOM 2366 C CA . GLU A 1 310 ? -2.625 14.132 15.485 1.00 95.75 310 GLU A CA 1
ATOM 2367 C C . GLU A 1 310 ? -1.319 13.872 16.251 1.00 95.75 310 GLU A C 1
ATOM 2369 O O . GLU A 1 310 ? -0.474 13.091 15.820 1.00 95.75 310 GLU A O 1
ATOM 2374 N N . GLU A 1 311 ? -1.169 14.454 17.446 1.00 96.25 311 GLU A N 1
ATOM 2375 C CA . GLU A 1 311 ? 0.034 14.276 18.270 1.00 96.25 311 GLU A CA 1
ATOM 2376 C C . GLU A 1 311 ? 0.239 12.817 18.707 1.00 96.25 311 GLU A C 1
ATOM 2378 O O . GLU A 1 311 ? 1.381 12.381 18.903 1.00 96.25 311 GLU A O 1
ATOM 2383 N N . ALA A 1 312 ? -0.860 12.068 18.848 1.00 96.69 312 ALA A N 1
ATOM 2384 C CA . ALA A 1 312 ? -0.862 10.689 19.312 1.00 96.69 312 ALA A CA 1
ATOM 2385 C C . ALA A 1 312 ? -0.570 9.682 18.194 1.00 96.69 312 ALA A C 1
ATOM 2387 O O . ALA A 1 312 ? -0.204 8.547 18.513 1.00 96.69 312 ALA A O 1
ATOM 2388 N N . LYS A 1 313 ? -0.707 10.067 16.916 1.00 97.25 313 LYS A N 1
ATOM 2389 C CA . LYS A 1 313 ? -0.419 9.193 15.771 1.00 97.25 313 LYS A CA 1
ATOM 2390 C C . LYS A 1 313 ? 1.021 8.692 15.820 1.00 97.25 313 LYS A C 1
ATOM 2392 O O . LYS A 1 313 ? 1.953 9.450 16.109 1.00 97.25 313 LYS A O 1
ATOM 2397 N N . ALA A 1 314 ? 1.178 7.394 15.583 1.00 95.81 314 ALA A N 1
ATOM 2398 C CA . ALA A 1 314 ? 2.483 6.800 15.344 1.00 95.81 314 ALA A CA 1
ATOM 2399 C C . ALA A 1 314 ? 3.084 7.338 14.046 1.00 95.81 314 ALA A C 1
ATOM 2401 O O . ALA A 1 314 ? 2.359 7.642 13.105 1.00 95.81 314 ALA A O 1
ATOM 2402 N N . THR A 1 315 ? 4.404 7.414 14.034 1.00 94.12 315 THR A N 1
ATOM 2403 C CA . THR A 1 315 ? 5.213 7.767 12.869 1.00 94.12 315 THR A CA 1
ATOM 2404 C C . THR A 1 315 ? 6.325 6.745 12.697 1.00 94.12 315 THR A C 1
ATOM 2406 O O . THR A 1 315 ? 6.590 5.960 13.615 1.00 94.12 315 THR A O 1
ATOM 2409 N N . ASP A 1 316 ? 7.019 6.771 11.570 1.00 90.69 316 ASP A N 1
ATOM 2410 C CA . ASP A 1 316 ? 8.207 5.946 11.333 1.00 90.69 316 ASP A CA 1
ATOM 2411 C C . ASP A 1 316 ? 9.402 6.277 12.255 1.00 90.69 316 ASP A C 1
ATOM 2413 O O . ASP A 1 316 ? 10.307 5.460 12.413 1.00 90.69 316 ASP A O 1
ATOM 2417 N N . GLU A 1 317 ? 9.359 7.413 12.956 1.00 91.31 317 GLU A N 1
ATOM 2418 C CA . GLU A 1 317 ? 10.274 7.768 14.054 1.00 91.31 317 GLU A CA 1
ATOM 2419 C C . GLU A 1 317 ? 9.898 7.140 15.416 1.00 91.31 317 GLU A C 1
ATOM 2421 O O . GLU A 1 317 ? 10.614 7.302 16.408 1.00 91.31 317 GLU A O 1
ATOM 2426 N N . SER A 1 318 ? 8.747 6.470 15.522 1.00 92.00 318 SER A N 1
ATOM 2427 C CA . SER A 1 318 ? 8.254 5.932 16.796 1.00 92.00 318 SER A CA 1
ATOM 2428 C C . SER A 1 318 ? 8.936 4.611 17.156 1.00 92.00 318 SER A C 1
ATOM 2430 O O . SER A 1 318 ? 8.724 3.612 16.491 1.00 92.00 318 SER A O 1
ATOM 2432 N N . GLU A 1 319 ? 9.659 4.550 18.277 1.00 89.69 319 GLU A N 1
ATOM 2433 C CA . GLU A 1 319 ? 10.332 3.308 18.722 1.00 89.69 319 GLU A CA 1
ATOM 2434 C C . GLU A 1 319 ? 9.356 2.171 19.073 1.00 89.69 319 GLU A C 1
ATOM 2436 O O . GLU A 1 319 ? 9.662 0.986 18.942 1.00 89.69 319 GLU A O 1
ATOM 2441 N N . GLN A 1 320 ? 8.169 2.522 19.571 1.00 91.56 320 GLN A N 1
ATOM 2442 C CA . GLN A 1 320 ? 7.135 1.564 19.935 1.00 91.56 320 GLN A CA 1
ATOM 2443 C C . GLN A 1 320 ? 5.753 2.136 19.644 1.00 91.56 320 GLN A C 1
ATOM 2445 O O . GLN A 1 320 ? 5.409 3.250 20.058 1.00 91.56 320 GLN A O 1
ATOM 2450 N N . ILE A 1 321 ? 4.936 1.329 18.977 1.00 94.12 321 ILE A N 1
ATOM 2451 C CA . ILE A 1 321 ? 3.594 1.692 18.546 1.00 94.12 321 ILE A CA 1
ATOM 2452 C C . ILE A 1 321 ? 2.555 0.757 19.157 1.00 94.12 321 ILE A C 1
ATOM 2454 O O . ILE A 1 321 ? 2.779 -0.443 19.330 1.00 94.12 321 ILE A O 1
ATOM 2458 N N . LEU A 1 322 ? 1.399 1.323 19.485 1.00 96.00 322 LEU A N 1
ATOM 2459 C CA . LEU A 1 322 ? 0.191 0.584 19.820 1.00 96.00 322 LEU A CA 1
ATOM 2460 C C . LEU A 1 322 ? -0.723 0.613 18.597 1.00 96.00 322 LEU A C 1
ATOM 2462 O O . LEU A 1 322 ? -1.162 1.678 18.187 1.00 96.00 322 LEU A O 1
ATOM 2466 N N . ILE A 1 323 ? -1.003 -0.543 18.019 1.00 97.06 323 ILE A N 1
ATOM 2467 C CA . ILE A 1 323 ? -1.903 -0.709 16.883 1.00 97.06 323 ILE A CA 1
ATOM 2468 C C . ILE A 1 323 ? -3.284 -1.063 17.422 1.00 97.06 323 ILE A C 1
ATOM 2470 O O . ILE A 1 323 ? -3.407 -1.954 18.261 1.00 97.06 323 ILE A O 1
ATOM 2474 N N . GLU A 1 324 ? -4.309 -0.402 16.911 1.00 97.81 324 GLU A N 1
ATOM 2475 C CA . GLU A 1 324 ? -5.719 -0.712 17.115 1.00 97.81 324 GLU A CA 1
ATOM 2476 C C . GLU A 1 324 ? -6.304 -1.224 15.801 1.00 97.81 324 GLU A C 1
ATOM 2478 O O . GLU A 1 324 ? -6.161 -0.579 14.765 1.00 97.81 324 GLU A O 1
ATOM 2483 N N . ALA A 1 325 ? -6.998 -2.356 15.858 1.00 98.44 325 ALA A N 1
ATOM 2484 C CA . ALA A 1 325 ? -8.003 -2.724 14.874 1.00 98.44 325 ALA A CA 1
ATOM 2485 C C . ALA A 1 325 ? -9.374 -2.610 15.526 1.00 98.44 325 ALA A C 1
ATOM 2487 O O . ALA A 1 325 ? -9.561 -3.133 16.629 1.00 98.44 325 ALA A O 1
ATOM 2488 N N . SER A 1 326 ? -10.320 -1.954 14.860 1.00 98.12 326 SER A N 1
ATOM 2489 C CA . SER A 1 326 ? -11.639 -1.719 15.439 1.00 98.12 326 SER A CA 1
ATOM 2490 C C . SER A 1 326 ? -12.796 -1.913 14.467 1.00 98.12 326 SER A C 1
ATOM 2492 O O . SER A 1 326 ? -12.683 -1.752 13.249 1.00 98.12 326 SER A O 1
ATOM 2494 N N . TYR A 1 327 ? -13.935 -2.296 15.033 1.00 98.38 327 TYR A N 1
ATOM 2495 C CA . TYR A 1 327 ? -15.218 -2.356 14.355 1.00 98.38 327 TYR A CA 1
ATOM 2496 C C . TYR A 1 327 ? -16.287 -1.769 15.269 1.00 98.38 327 TYR A C 1
ATOM 2498 O O . TYR A 1 327 ? -16.437 -2.177 16.417 1.00 98.38 327 TYR A O 1
ATOM 2506 N N . ILE A 1 328 ? -17.052 -0.824 14.742 1.00 97.00 328 ILE A N 1
ATOM 2507 C CA . ILE A 1 328 ? -18.237 -0.271 15.388 1.00 97.00 328 ILE A CA 1
ATOM 2508 C C . ILE A 1 328 ? -19.382 -0.345 14.386 1.00 97.00 328 ILE A C 1
ATOM 2510 O O . ILE A 1 328 ? -19.175 -0.171 13.182 1.00 97.00 328 ILE A O 1
ATOM 2514 N N . ASN A 1 329 ? -20.591 -0.645 14.863 1.00 96.62 329 ASN A N 1
ATOM 2515 C CA . ASN A 1 329 ? -21.742 -0.702 13.975 1.00 96.62 329 ASN A CA 1
ATOM 2516 C C . ASN A 1 329 ? -21.977 0.693 13.347 1.00 96.62 329 ASN A C 1
ATOM 2518 O O . ASN A 1 329 ? -22.172 1.656 14.098 1.00 96.62 329 ASN A O 1
ATOM 2522 N N . PRO A 1 330 ? -21.985 0.809 12.004 1.00 96.19 330 PRO A N 1
ATOM 2523 C CA . PRO A 1 330 ? -22.064 2.099 11.323 1.00 96.19 330 PRO A CA 1
ATOM 2524 C C . PRO A 1 330 ? -23.335 2.870 11.675 1.00 96.19 330 PRO A C 1
ATOM 2526 O O . PRO A 1 330 ? -23.258 4.071 11.909 1.00 96.19 330 PRO A O 1
ATOM 2529 N N . ASP A 1 331 ? -24.483 2.196 11.781 1.00 95.00 331 ASP A N 1
ATOM 2530 C CA . ASP A 1 331 ? -25.761 2.854 12.066 1.00 95.00 331 ASP A CA 1
ATOM 2531 C C . ASP A 1 331 ? -25.743 3.497 13.455 1.00 95.00 331 ASP A C 1
ATOM 2533 O O . ASP A 1 331 ? -26.167 4.638 13.620 1.00 95.00 331 ASP A O 1
ATOM 2537 N N . VAL A 1 332 ? -25.202 2.783 14.448 1.00 94.56 332 VAL A N 1
ATOM 2538 C CA . VAL A 1 332 ? -25.123 3.269 15.832 1.00 94.56 332 VAL A CA 1
ATOM 2539 C C . VAL A 1 332 ? -24.165 4.458 15.935 1.00 94.56 332 VAL A C 1
ATOM 2541 O O . VAL A 1 332 ? -24.501 5.461 16.562 1.00 94.56 332 VAL A O 1
ATOM 2544 N N . MET A 1 333 ? -22.994 4.364 15.300 1.00 95.56 333 MET A N 1
ATOM 2545 C CA . MET A 1 333 ? -21.986 5.427 15.302 1.00 95.56 333 MET A CA 1
ATOM 2546 C C . MET A 1 333 ? -22.481 6.681 14.567 1.00 95.56 333 MET A C 1
ATOM 2548 O O . MET A 1 333 ? -22.412 7.785 15.104 1.00 95.56 333 MET A O 1
ATOM 2552 N N . VAL A 1 334 ? -23.016 6.525 13.351 1.00 95.00 334 VAL A N 1
ATOM 2553 C CA . VAL A 1 334 ? -23.500 7.644 12.529 1.00 95.00 334 VAL A CA 1
ATOM 2554 C C . VAL A 1 334 ? -24.703 8.323 13.182 1.00 95.00 334 VAL A C 1
ATOM 2556 O O . VAL A 1 334 ? -24.763 9.551 13.198 1.00 95.00 334 VAL A O 1
ATOM 2559 N N . GLU A 1 335 ? -25.640 7.563 13.762 1.00 94.38 335 GLU A N 1
ATOM 2560 C CA . GLU A 1 335 ? -26.768 8.133 14.510 1.00 94.38 335 GLU A CA 1
ATOM 2561 C C . GLU A 1 335 ? -26.283 8.954 15.714 1.00 94.38 335 GLU A C 1
ATOM 2563 O O . GLU A 1 335 ? -26.812 10.038 15.972 1.00 94.38 335 GLU A O 1
ATOM 2568 N N . ALA A 1 336 ? -25.264 8.477 16.433 1.00 93.56 336 ALA A N 1
ATOM 2569 C CA . ALA A 1 336 ? -24.707 9.188 17.580 1.00 93.56 336 ALA A CA 1
ATOM 2570 C C . ALA A 1 336 ? -24.002 10.492 17.179 1.00 93.56 336 ALA A C 1
ATOM 2572 O O . ALA A 1 336 ? -24.202 11.516 17.829 1.00 93.56 336 ALA A O 1
ATOM 2573 N N . ILE A 1 337 ? -23.229 10.473 16.090 1.00 92.69 337 ILE A N 1
ATOM 2574 C CA . ILE A 1 337 ? -22.543 11.660 15.557 1.00 92.69 337 ILE A CA 1
ATOM 2575 C C . ILE A 1 337 ? -23.547 12.676 15.016 1.00 92.69 337 ILE A C 1
ATOM 2577 O O . ILE A 1 337 ? -23.414 13.870 15.267 1.00 92.69 337 ILE A O 1
ATOM 2581 N N . TRP A 1 338 ? -24.571 12.217 14.294 1.00 90.75 338 TRP A N 1
ATOM 2582 C CA . TRP A 1 338 ? -25.578 13.094 13.695 1.00 90.75 338 TRP A CA 1
ATOM 2583 C C . TRP A 1 338 ? -26.435 13.817 14.739 1.00 90.75 338 TRP A C 1
ATOM 2585 O O . TRP A 1 338 ? -26.844 14.957 14.526 1.00 90.75 338 TRP A O 1
ATOM 2595 N N . ASN A 1 339 ? -26.730 13.150 15.857 1.00 89.50 339 ASN A N 1
ATOM 2596 C CA . ASN A 1 339 ? -27.555 13.699 16.934 1.00 89.50 339 ASN A CA 1
ATOM 2597 C C . ASN A 1 339 ? -26.753 14.456 18.002 1.00 89.50 339 ASN A C 1
ATOM 2599 O O . ASN A 1 339 ? -27.341 14.908 18.985 1.00 89.50 339 ASN A O 1
ATOM 2603 N N . ALA A 1 340 ? -25.435 14.568 17.850 1.00 85.00 340 ALA A N 1
ATOM 2604 C CA . ALA A 1 340 ? -24.599 15.291 18.790 1.00 85.00 340 ALA A CA 1
ATOM 2605 C C . ALA A 1 340 ? -24.892 16.799 18.758 1.00 85.00 340 ALA A C 1
ATOM 2607 O O . ALA A 1 340 ? -25.029 17.395 17.689 1.00 85.00 340 ALA A O 1
ATOM 2608 N N . ASP A 1 341 ? -24.965 17.420 19.939 1.00 73.25 341 ASP A N 1
ATOM 2609 C CA . ASP A 1 341 ? -25.128 18.875 20.061 1.00 73.25 341 ASP A CA 1
ATOM 2610 C C . ASP A 1 341 ? -23.884 19.634 19.550 1.00 73.25 341 ASP A C 1
ATOM 2612 O O . ASP A 1 341 ? -24.002 20.745 19.029 1.00 73.25 341 ASP A O 1
ATOM 2616 N N . ASP A 1 342 ? -22.704 19.012 19.664 1.00 73.81 342 ASP A N 1
ATOM 2617 C CA . ASP A 1 342 ? -21.425 19.503 19.151 1.00 73.81 342 ASP A CA 1
ATOM 2618 C C . ASP A 1 342 ? -21.044 18.778 17.850 1.00 73.81 342 ASP A C 1
ATOM 2620 O O . ASP A 1 342 ? -21.293 17.584 17.679 1.00 73.81 342 ASP A O 1
ATOM 2624 N N . THR A 1 343 ? -20.400 19.486 16.917 1.00 76.00 343 THR A N 1
ATOM 2625 C CA . THR A 1 343 ? -19.857 18.855 15.704 1.00 76.00 343 THR A CA 1
ATOM 2626 C C . THR A 1 343 ? -18.639 18.013 16.072 1.00 76.00 343 THR A C 1
ATOM 2628 O O . THR A 1 343 ? -17.608 18.564 16.454 1.00 76.00 343 THR A O 1
ATOM 2631 N N . TYR A 1 344 ? -18.746 16.690 15.939 1.00 82.88 344 TYR A N 1
ATOM 2632 C CA . TYR A 1 344 ? -17.585 15.806 16.008 1.00 82.88 344 TYR A CA 1
ATOM 2633 C C . TYR A 1 344 ? -16.671 16.067 14.813 1.00 82.88 344 TYR A C 1
ATOM 2635 O O . TYR A 1 344 ? -17.116 16.071 13.664 1.00 82.88 344 TYR A O 1
ATOM 2643 N N . GLU A 1 345 ? -15.387 16.270 15.086 1.00 87.69 345 GLU A N 1
ATOM 2644 C CA . GLU A 1 345 ? -14.368 16.265 14.046 1.00 87.69 345 GLU A CA 1
ATOM 2645 C C . GLU A 1 345 ? -14.173 14.827 13.554 1.00 87.69 345 GLU A C 1
ATOM 2647 O O . GLU A 1 345 ? -14.040 13.900 14.358 1.00 87.69 345 GLU A O 1
ATOM 2652 N N . THR A 1 346 ? -14.204 14.644 12.235 1.00 93.69 346 THR A N 1
ATOM 2653 C CA . THR A 1 346 ? -14.064 13.346 11.566 1.00 93.69 346 THR A CA 1
ATOM 2654 C C . THR A 1 346 ? -12.821 13.352 10.692 1.00 93.69 346 THR A C 1
ATOM 2656 O O . THR A 1 346 ? -12.605 14.327 9.971 1.00 93.69 346 THR A O 1
ATOM 2659 N N . ASP A 1 347 ? -12.059 12.263 10.700 1.00 94.75 347 ASP A N 1
ATOM 2660 C CA . ASP A 1 347 ? -10.922 12.071 9.795 1.00 94.75 347 ASP A CA 1
ATOM 2661 C C . ASP A 1 347 ? -11.250 11.113 8.636 1.00 94.75 347 ASP A C 1
ATOM 2663 O O . ASP A 1 347 ? -12.376 10.629 8.497 1.00 94.75 347 ASP A O 1
ATOM 2667 N N . ASP A 1 348 ? -10.261 10.833 7.786 1.00 90.69 348 ASP A N 1
ATOM 2668 C CA . ASP A 1 348 ? -10.435 10.028 6.569 1.00 90.69 348 ASP A CA 1
ATOM 2669 C C . ASP A 1 348 ? -10.914 8.592 6.847 1.00 90.69 348 ASP A C 1
ATOM 2671 O O . ASP A 1 348 ? -11.568 7.967 6.003 1.00 90.69 348 ASP A O 1
ATOM 2675 N N . LEU A 1 349 ? -10.654 8.058 8.049 1.00 94.88 349 LEU A N 1
ATOM 2676 C CA . LEU A 1 349 ? -11.124 6.729 8.437 1.00 94.88 349 LEU A CA 1
ATOM 2677 C C . LEU A 1 349 ? -12.651 6.692 8.576 1.00 94.88 349 LEU A C 1
ATOM 2679 O O . LEU A 1 349 ? -13.265 5.663 8.273 1.00 94.88 349 LEU A O 1
ATOM 2683 N N . TYR A 1 350 ? -13.266 7.814 8.968 1.00 96.56 350 TYR A N 1
ATOM 2684 C CA . TYR A 1 350 ? -14.708 7.920 9.178 1.00 96.56 350 TYR A CA 1
ATOM 2685 C C . TYR A 1 350 ? -15.516 7.560 7.930 1.00 96.56 350 TYR A C 1
ATOM 2687 O O . TYR A 1 350 ? -16.574 6.934 8.021 1.00 96.56 350 TYR A O 1
ATOM 2695 N N . TYR A 1 351 ? -15.019 7.888 6.735 1.00 95.12 351 TYR A N 1
ATOM 2696 C CA . TYR A 1 351 ? -15.696 7.529 5.487 1.00 95.12 351 TYR A CA 1
ATOM 2697 C C . TYR A 1 351 ? -15.869 6.009 5.325 1.00 95.12 351 TYR A C 1
ATOM 2699 O O . TYR A 1 351 ? -16.892 5.541 4.819 1.00 95.12 351 TYR A O 1
ATOM 2707 N N . ARG A 1 352 ? -14.884 5.224 5.779 1.00 95.62 352 ARG A N 1
ATOM 2708 C CA . ARG A 1 352 ? -14.907 3.756 5.708 1.00 95.62 352 ARG A CA 1
ATOM 2709 C C . ARG A 1 352 ? -15.824 3.173 6.777 1.00 95.62 352 ARG A C 1
ATOM 2711 O O . ARG A 1 352 ? -16.679 2.343 6.481 1.00 95.62 352 ARG A O 1
ATOM 2718 N N . THR A 1 353 ? -15.669 3.623 8.015 1.00 97.00 353 THR A N 1
ATOM 2719 C CA . THR A 1 353 ? -16.406 3.090 9.170 1.00 97.00 353 THR A CA 1
ATOM 2720 C C . THR A 1 353 ? -17.878 3.483 9.156 1.00 97.00 353 THR A C 1
ATOM 2722 O O . THR A 1 353 ? -18.710 2.646 9.486 1.00 97.00 353 THR A O 1
ATOM 2725 N N . SER A 1 354 ? -18.233 4.687 8.692 1.00 96.56 354 SER A N 1
ATOM 2726 C CA . SER A 1 354 ? -19.632 5.137 8.559 1.00 96.56 354 SER A CA 1
ATOM 2727 C C . SER A 1 354 ? -20.435 4.345 7.524 1.00 96.56 354 SER A C 1
ATOM 2729 O O . SER A 1 354 ? -21.662 4.314 7.585 1.00 96.56 354 SER A O 1
ATOM 2731 N N . ARG A 1 355 ? -19.757 3.667 6.590 1.00 96.44 355 ARG A N 1
ATOM 2732 C CA . ARG A 1 355 ? -20.367 2.770 5.593 1.00 96.44 355 ARG A CA 1
ATOM 2733 C C . ARG A 1 355 ? -20.273 1.289 5.972 1.00 96.44 355 ARG A C 1
ATOM 2735 O O . ARG A 1 355 ? -20.833 0.451 5.268 1.00 96.44 355 ARG A O 1
ATOM 2742 N N . GLY A 1 356 ? -19.592 0.981 7.075 1.00 95.69 356 GLY A N 1
ATOM 2743 C CA . GLY A 1 356 ? -19.280 -0.367 7.536 1.00 95.69 356 GLY A CA 1
ATOM 2744 C C . GLY A 1 356 ? -17.921 -0.855 7.033 1.00 95.69 356 GLY A C 1
ATOM 2745 O O . GLY A 1 356 ? -17.714 -1.026 5.833 1.00 95.69 356 GLY A O 1
ATOM 2746 N N . SER A 1 357 ? -17.013 -1.125 7.973 1.00 95.75 357 SER A N 1
ATOM 2747 C CA . SER A 1 357 ? -15.723 -1.778 7.733 1.00 95.75 357 SER A CA 1
ATOM 2748 C C . SER A 1 357 ? -15.823 -3.301 7.893 1.00 95.75 357 SER A C 1
ATOM 2750 O O . SER A 1 357 ? -16.816 -3.842 8.388 1.00 95.75 357 SER A O 1
ATOM 2752 N N . ASN A 1 358 ? -14.785 -4.017 7.464 1.00 97.25 358 ASN A N 1
ATOM 2753 C CA . ASN A 1 358 ? -14.676 -5.459 7.656 1.00 97.25 358 ASN A CA 1
ATOM 2754 C C . ASN A 1 358 ? -14.460 -5.788 9.157 1.00 97.25 358 ASN A C 1
ATOM 2756 O O . ASN A 1 358 ? -13.495 -5.289 9.737 1.00 97.25 358 ASN A O 1
ATOM 2760 N N . PRO A 1 359 ? -15.313 -6.621 9.791 1.00 97.31 359 PRO A N 1
ATOM 2761 C CA . PRO A 1 359 ? -15.228 -6.919 11.223 1.00 97.31 359 PRO A CA 1
ATOM 2762 C C . PRO A 1 359 ? -14.180 -7.983 11.594 1.00 97.31 359 PRO A C 1
ATOM 2764 O O . PRO A 1 359 ? -14.006 -8.271 12.776 1.00 97.31 359 PRO A O 1
ATOM 2767 N N . ASP A 1 360 ? -13.482 -8.602 10.634 1.00 96.94 360 ASP A N 1
ATOM 2768 C CA . ASP A 1 360 ? -12.437 -9.595 10.931 1.00 96.94 360 ASP A CA 1
ATOM 2769 C C . ASP A 1 360 ? -11.138 -8.928 11.419 1.00 96.94 360 ASP A C 1
ATOM 2771 O O . ASP A 1 360 ? -10.125 -8.890 10.726 1.00 96.94 360 ASP A O 1
ATOM 2775 N N . LEU A 1 361 ? -11.154 -8.381 12.637 1.00 97.62 361 LEU A N 1
ATOM 2776 C CA . LEU A 1 361 ? -10.040 -7.603 13.197 1.00 97.62 361 LEU A CA 1
ATOM 2777 C C . LEU A 1 361 ? -8.717 -8.384 13.245 1.00 97.62 361 LEU A C 1
ATOM 2779 O O . LEU A 1 361 ? -7.635 -7.801 13.151 1.00 97.62 361 LEU A O 1
ATOM 2783 N N . ILE A 1 362 ? -8.786 -9.713 13.386 1.00 95.69 362 ILE A N 1
ATOM 2784 C CA . ILE A 1 362 ? -7.603 -10.581 13.421 1.00 95.69 362 ILE A CA 1
ATOM 2785 C C . ILE A 1 362 ? -6.939 -10.640 12.049 1.00 95.69 362 ILE A C 1
ATOM 2787 O O . ILE A 1 362 ? -5.707 -10.616 11.992 1.00 95.69 362 ILE A O 1
ATOM 2791 N N . PHE A 1 363 ? -7.713 -10.688 10.961 1.00 96.12 363 PHE A N 1
ATOM 2792 C CA . PHE A 1 363 ? -7.165 -10.631 9.608 1.00 96.12 363 PHE A CA 1
ATOM 2793 C C . PHE A 1 363 ? -6.357 -9.345 9.393 1.00 96.12 363 PHE A C 1
ATOM 2795 O O . PHE A 1 363 ? -5.215 -9.411 8.946 1.00 96.12 363 PHE A O 1
ATOM 2802 N N . GLY A 1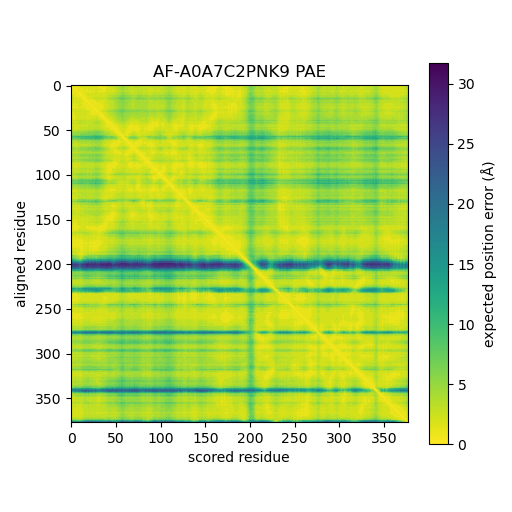 364 ? -6.887 -8.193 9.803 1.00 96.25 364 GLY A N 1
ATOM 2803 C CA . GLY A 1 364 ? -6.250 -6.886 9.603 1.00 96.25 364 GLY A CA 1
ATOM 2804 C C . GLY A 1 364 ? -4.971 -6.738 10.411 1.00 96.25 364 GLY A C 1
ATOM 2805 O O . GLY A 1 364 ? -3.935 -6.360 9.867 1.00 96.25 364 GLY A O 1
ATOM 2806 N N . LEU A 1 365 ? -5.008 -7.130 11.689 1.00 95.56 365 LEU A N 1
ATOM 2807 C CA . LEU A 1 365 ? -3.810 -7.154 12.526 1.00 95.56 365 LEU A CA 1
ATOM 2808 C C . LEU A 1 365 ? -2.772 -8.143 12.004 1.00 95.56 365 LEU A C 1
ATOM 2810 O O . LEU A 1 365 ? -1.586 -7.827 12.016 1.00 95.56 365 LEU A O 1
ATOM 2814 N N . SER A 1 366 ? -3.187 -9.327 11.549 1.00 95.31 366 SER A N 1
ATOM 2815 C CA . SER A 1 366 ? -2.273 -10.320 10.974 1.00 95.31 366 SER A CA 1
ATOM 2816 C C . SER A 1 366 ? -1.637 -9.813 9.681 1.00 95.31 366 SER A C 1
ATOM 2818 O O . SER A 1 366 ? -0.433 -9.972 9.512 1.00 95.31 366 SER A O 1
ATOM 2820 N N . TYR A 1 367 ? -2.411 -9.162 8.809 1.00 96.81 367 TYR A N 1
ATOM 2821 C CA . TYR A 1 367 ? -1.916 -8.585 7.561 1.00 96.81 367 TYR A CA 1
ATOM 2822 C C . TYR A 1 367 ? -0.925 -7.453 7.824 1.00 96.81 367 TYR A C 1
ATOM 2824 O O . TYR A 1 367 ? 0.191 -7.491 7.317 1.00 96.81 367 TYR A O 1
ATOM 2832 N N . LEU A 1 368 ? -1.275 -6.497 8.691 1.00 95.44 368 LEU A N 1
ATOM 2833 C CA . LEU A 1 368 ? -0.349 -5.431 9.069 1.00 95.44 368 LEU A CA 1
ATOM 2834 C C . LEU A 1 368 ? 0.905 -5.997 9.745 1.00 95.44 368 LEU A C 1
ATOM 2836 O O . LEU A 1 368 ? 2.001 -5.547 9.455 1.00 95.44 368 LEU A O 1
ATOM 2840 N N . SER A 1 369 ? 0.773 -7.023 10.588 1.00 93.38 369 SER A N 1
ATOM 2841 C CA . SER A 1 369 ? 1.937 -7.678 11.202 1.00 93.38 369 SER A CA 1
ATOM 2842 C C . SER A 1 369 ? 2.842 -8.341 10.174 1.00 93.38 369 SER A C 1
ATOM 2844 O O . SER A 1 369 ? 4.048 -8.275 10.332 1.00 93.38 369 SER A O 1
ATOM 2846 N N . MET A 1 370 ? 2.282 -8.957 9.129 1.00 93.94 370 MET A N 1
ATOM 2847 C CA . MET A 1 370 ? 3.072 -9.491 8.022 1.00 93.94 370 MET A CA 1
ATOM 2848 C C . MET A 1 370 ? 3.850 -8.374 7.322 1.00 93.94 370 MET A C 1
ATOM 2850 O O . MET A 1 370 ? 5.033 -8.553 7.059 1.00 93.94 370 MET A O 1
ATOM 2854 N N . LEU A 1 371 ? 3.214 -7.229 7.041 1.00 93.25 371 LEU A N 1
ATOM 2855 C CA . LEU A 1 371 ? 3.904 -6.082 6.441 1.00 93.25 371 LEU A CA 1
ATOM 2856 C C . LEU A 1 371 ? 5.022 -5.572 7.353 1.00 93.25 371 LEU A C 1
ATOM 2858 O O . LEU A 1 371 ? 6.147 -5.407 6.893 1.00 93.25 371 LEU A O 1
ATOM 2862 N N . LEU A 1 372 ? 4.729 -5.393 8.645 1.00 90.19 372 LEU A N 1
ATOM 2863 C CA . LEU A 1 372 ? 5.715 -4.971 9.634 1.00 90.19 372 LEU A CA 1
ATOM 2864 C C . LEU A 1 372 ? 6.875 -5.969 9.704 1.00 90.19 372 LEU A C 1
ATOM 2866 O O . LEU A 1 372 ? 8.002 -5.575 9.494 1.00 90.19 372 LEU A O 1
ATOM 2870 N N . ASP A 1 373 ? 6.626 -7.264 9.879 1.00 89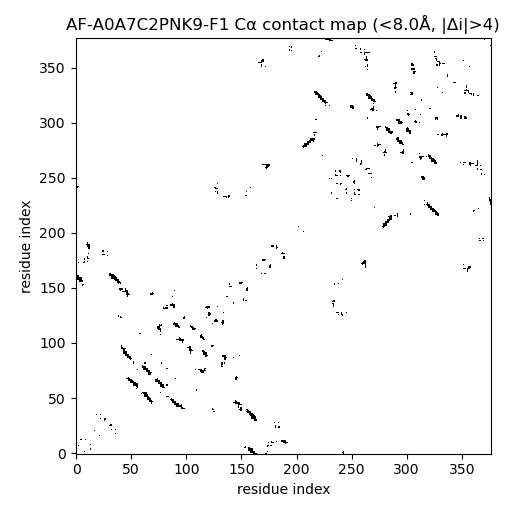.31 373 ASP A N 1
ATOM 2871 C CA . ASP A 1 373 ? 7.694 -8.270 9.971 1.00 89.31 373 ASP A CA 1
ATOM 2872 C C . ASP A 1 373 ? 8.474 -8.455 8.641 1.00 89.31 373 ASP A C 1
ATOM 2874 O O . ASP A 1 373 ? 9.565 -9.022 8.641 1.00 89.31 373 ASP A O 1
ATOM 2878 N N . THR A 1 374 ? 7.930 -8.002 7.501 1.00 89.31 374 THR A N 1
ATOM 2879 C CA . THR A 1 374 ? 8.601 -8.057 6.185 1.00 89.31 374 THR A CA 1
ATOM 2880 C C . THR A 1 374 ? 9.473 -6.830 5.922 1.00 89.31 374 THR A C 1
ATOM 2882 O O . THR A 1 374 ? 10.517 -6.945 5.283 1.00 89.31 374 THR A O 1
ATOM 2885 N N . TYR A 1 375 ? 9.033 -5.655 6.372 1.00 86.12 375 TYR A N 1
ATOM 2886 C CA . TYR A 1 375 ? 9.624 -4.363 6.009 1.00 86.12 375 TYR A CA 1
ATOM 2887 C C . TYR A 1 375 ? 10.159 -3.572 7.214 1.00 86.12 375 TYR A C 1
ATOM 2889 O O . TYR A 1 375 ? 10.727 -2.495 7.034 1.00 86.12 375 TYR A O 1
ATOM 2897 N N . PHE A 1 376 ? 10.000 -4.093 8.428 1.00 79.75 376 PHE A N 1
ATOM 2898 C CA . PHE A 1 376 ? 10.606 -3.590 9.653 1.00 79.75 376 PHE A CA 1
ATOM 2899 C C . PHE A 1 376 ? 11.479 -4.675 10.289 1.00 79.75 376 PHE A C 1
ATOM 2901 O O . PHE A 1 376 ? 11.062 -5.831 10.389 1.00 79.75 376 PHE A O 1
ATOM 2908 N N . GLU A 1 377 ? 12.681 -4.293 10.728 1.00 60.53 377 GLU A N 1
ATOM 2909 C CA . GLU A 1 377 ? 13.549 -5.154 11.552 1.00 60.53 377 GLU A CA 1
ATOM 2910 C C . GLU A 1 377 ? 13.242 -5.015 13.050 1.00 60.53 377 GLU A C 1
ATOM 2912 O O . GLU A 1 377 ? 12.946 -3.873 13.492 1.00 60.53 377 GLU A O 1
#

Radius of gyration: 23.53 Å; Cα contacts (8 Å, |Δi|>4): 789; chains: 1; bounding box: 62×39×63 Å

Sequence (377 aa):
MIVTRSWLSEFIDLSDVSNDTLYRTFNAIGLEVDSIEEITIPEKVVIGKILSCEKHPDADKLNVCKIDVGSGTRQIVCGAANVVDAEYVAVATIGAVLPGDFVIKHAKLRGVESEGMVCSSTELGLPAMGEGIMILDESIGTLEVGKELGEYLTVADTVIELELTANRGDCLSIYGVARDLSVALDREMKLFEYKQEEKMKLGIAREAEIHQEGEIDADLHFKLANLEHVHSSFLIDLRLALIDESTEDKVDAMLKYAMHTTGIALRAYKSSFFRNEDKVTVIVRSAQKGIVEVIGNGKVLSTVGVSQEEEAKATDESEQILIEASYINPDVMVEAIWNADDTYETDDLYYRTSRGSNPDLIFGLSYLSMLLDTYFE

Mean predicted aligned error: 4.66 Å

pLDDT: mean 94.13, std 7.61, range [47.91, 98.75]